Protein 3ZVS (pdb70)

Radius of gyration: 25.08 Å; Cα contacts (8 Å, |Δi|>4): 1046; chains: 3; bounding box: 46×66×72 Å

InterPro domains:
  IPR012091 Peptidase M54, archaemetzincin, archaeal/bacterial [MF_01842] (1-159)
  IPR012091 Peptidase M54, archaemetzincin, archaeal/bacterial [NF033823] (2-158)
  IPR012091 Peptidase M54, archaemetzincin, archaeal/bacterial [PIRSF005785] (1-159)
  IPR012962 Peptidase M54, archaemetzincin [PF07998] (64-159)
  IPR012962 Peptidase M54, archaemetzincin [PTHR15910] (1-158)
  IPR012962 Peptidase M54, archaemetzincin [cd11375] (2-160)
  IPR024079 Metallopeptidase, catalytic domain superfamily [G3DSA:3.40.390.10] (1-160)

GO terms:
  GO:0008270 zinc ion binding (F, IDA)

B-factor: mean 18.47, std 9.51, range [4.41, 86.16]

Foldseek 3Di:
DEEEEEEAADDVVLVVLCCVPVCVQPVYHYHYDDYDHQDPVQADPVLRAGEQVVSFVPDDFAAAYEYEHQTFYDYPPGNGDQKDEDQLTHYIYGHLNQLDDDDVVSSSQLSLLSSLLRSLRNNHDAQDPDLASSHDDPHVVSSSSHHSHGDPVSVVSD/DEEEEEEAAADPVLVVLCQVPVCVQQVYHYHYDDYDHQDPVQADVVLRFGEQVVSFVVDDFAAAYEYEHQTWYDYPPGNGAQKAEDQLTHYMYGYLNQLDDPPVVSSSQLSLLSSLLRNLRNLHDAADPDLASSHDDPHVVSSSRHHSHGDPVSVVSSVD/DEEEEEEAADDPVLVVLCQVPVCVVPVYHYHYDDYDHQDPVQDDVVLQAGEQVVSFVPDPQAAAYEYEHQTWYDHPPDSGAQKAEDQLGHYMYGYCVQQDDPPVVSSSQLSLLRSLLRNLRNNHDAADPDLASSHDAPHVVSSSRHHSHGPPVSVVSD

Secondary structure (DSSP, 8-state):
-EEEEEEBS--HHHHHHHHHHHHHHHT-EEEEPPPBPPPGGGEETTTTEEEHHHHHHHS---SSEEEEESS-EE-TT-S-BSEEE-TTSSEEEEE-GGG--S-HHHHHHHHHHHHHHHHHHHTTPPP--SSSTTS--SSHHHHHHS-SSPPHHHHHH-/-EEEEEEES--HHHHHHHHHHHHHHHT-EEEEPPPBPPPGGGEETTTTEEEHHHHHHHS-S-SSEEEEESS-EE-TT-S-BSEEE-TTSSEEEEE-GGG--S-HHHHHHHHHHHHHHHHHHHTT-----SSSTTS--SSHHHHHHS-SSPPHHHHHHHH-/-EEEEEEES--HHHHHHHHHHHHHHHT-EEEEPPPBPPPGGGEETTTTEEEHHHHHHHS---SSEEEEESS-EE-TT-S-BSEEE-TTSSEEEEE-GGG--S-HHHHHHHHHHHHHHHHHHHTT-----SSSTTS--SSHHHHHHS-SSPPHHHHHH-

Structure (mmCIF, N/CA/C/O backbone):
data_3ZVS
#
_entry.id   3ZVS
#
_cell.length_a   35.302
_cell.length_b   63.490
_cell.length_c   64.533
_cell.angle_alpha   71.39
_cell.angle_beta   86.68
_cell.angle_gamma   82.67
#
_symmetry.space_group_name_H-M   'P 1'
#
loop_
_entity.id
_entity.type
_entity.pdbx_description
1 polymer ARCHAEMETZINCIN
2 non-polymer 'ZINC ION'
3 non-polymer 'MALONATE ION'
4 water water
#
loop_
_atom_site.group_PDB
_atom_site.id
_atom_site.type_symbol
_atom_site.label_atom_id
_atom_site.label_alt_id
_atom_site.label_comp_id
_atom_site.label_asym_id
_atom_site.label_entity_id
_atom_site.label_seq_id
_atom_site.pdbx_PDB_ins_code
_atom_site.Cartn_x
_atom_site.Cartn_y
_atom_site.Cartn_z
_atom_site.occupancy
_atom_site.B_iso_or_equiv
_atom_site.auth_seq_id
_atom_site.auth_comp_id
_atom_site.auth_asym_id
_atom_site.auth_atom_id
_atom_site.pdbx_PDB_model_num
ATOM 1 N N . MET A 1 1 ? 11.486 8.557 -14.154 1.00 30.93 1 MET A N 1
ATOM 2 C CA . MET A 1 1 ? 12.220 9.785 -13.744 1.00 22.04 1 MET A CA 1
ATOM 3 C C . MET A 1 1 ? 11.898 10.109 -12.290 1.00 19.81 1 MET A C 1
ATOM 4 O O . MET A 1 1 ? 10.760 9.998 -11.845 1.00 20.29 1 MET A O 1
ATOM 20 N N . LYS A 1 2 ? 12.931 10.541 -11.569 1.00 21.84 2 LYS A N 1
ATOM 21 C CA . LYS A 1 2 ? 12.782 10.998 -10.183 1.00 19.40 2 LYS A CA 1
ATOM 22 C C . LYS A 1 2 ? 13.240 12.444 -10.108 1.00 16.77 2 LYS A C 1
ATOM 23 O O . LYS A 1 2 ? 14.215 12.810 -10.761 1.00 18.03 2 LYS A O 1
ATOM 42 N N . ILE A 1 3 ? 12.511 13.260 -9.358 1.00 14.22 3 ILE A N 1
ATOM 43 C CA . ILE A 1 3 ? 12.899 14.653 -9.139 1.00 12.62 3 ILE A CA 1
ATOM 44 C C . ILE A 1 3 ? 12.999 14.835 -7.633 1.00 13.81 3 ILE A C 1
ATOM 45 O O . ILE A 1 3 ? 12.041 14.549 -6.914 1.00 14.96 3 ILE A O 1
ATOM 61 N N . TYR A 1 4 ? 14.162 15.307 -7.191 1.00 14.11 4 TYR A N 1
ATOM 62 C CA . TYR A 1 4 ? 14.432 15.594 -5.785 1.00 13.48 4 TYR A CA 1
ATOM 63 C C . TYR A 1 4 ? 14.418 17.093 -5.632 1.00 13.28 4 TYR A C 1
ATOM 64 O O . TYR A 1 4 ? 15.227 17.787 -6.244 1.00 15.55 4 TYR A O 1
ATOM 82 N N . ILE A 1 5 ? 13.499 17.611 -4.834 1.00 12.46 5 ILE A N 1
ATOM 83 C CA . ILE A 1 5 ? 13.461 19.027 -4.516 1.00 10.61 5 ILE A CA 1
ATOM 84 C C . ILE A 1 5 ? 14.259 19.268 -3.251 1.00 13.41 5 ILE A C 1
ATOM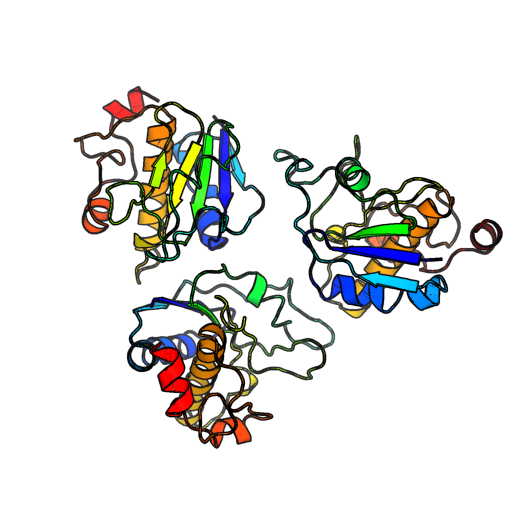 85 O O . ILE A 1 5 ? 13.992 18.683 -2.214 1.00 12.90 5 ILE A O 1
ATOM 101 N N . GLN A 1 6 ? 15.250 20.137 -3.357 1.00 12.43 6 GLN A N 1
ATOM 102 C CA . GLN A 1 6 ? 16.087 20.516 -2.234 1.00 11.29 6 GLN A CA 1
ATOM 103 C C . GLN A 1 6 ? 15.732 21.950 -1.804 1.00 10.05 6 GLN A C 1
ATOM 104 O O . GLN A 1 6 ? 16.157 22.933 -2.433 1.00 10.38 6 GLN A O 1
ATOM 118 N N . PRO A 1 7 ? 14.967 22.102 -0.719 1.00 10.17 7 PRO A N 1
ATOM 119 C CA . PRO A 1 7 ? 14.663 23.446 -0.233 1.00 8.96 7 PRO A CA 1
ATOM 120 C C . PRO A 1 7 ? 15.927 24.099 0.325 1.00 11.59 7 PRO A C 1
ATOM 121 O O . PRO A 1 7 ? 16.639 23.480 1.141 1.00 10.54 7 PRO A O 1
ATOM 132 N N . LEU A 1 8 ? 16.205 25.312 -0.095 1.00 9.94 8 LEU A N 1
ATOM 133 C CA . LEU A 1 8 ? 17.376 26.053 0.330 1.00 9.54 8 LEU A CA 1
ATOM 13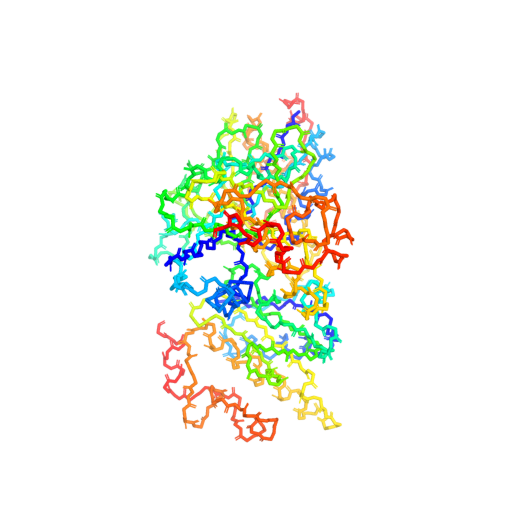4 C C . LEU A 1 8 ? 16.950 27.455 0.714 1.00 8.88 8 LEU A C 1
ATOM 135 O O . LEU A 1 8 ? 16.849 28.331 -0.158 1.00 10.97 8 LEU A O 1
ATOM 151 N N . SER A 1 9 ? 16.625 27.672 1.985 1.00 10.84 9 SER A N 1
ATOM 152 C CA . SER A 1 9 ? 16.051 28.952 2.416 1.00 9.81 9 SER A CA 1
ATOM 153 C C . SER A 1 9 ? 14.835 29.371 1.586 1.00 9.93 9 SER A C 1
ATOM 154 O O . SER A 1 9 ? 14.860 30.373 0.875 1.00 9.86 9 SER A O 1
ATOM 162 N N . VAL A 1 10 ? 13.771 28.608 1.735 1.00 9.66 10 VAL A N 1
ATOM 163 C CA . VAL A 1 10 ? 12.561 28.792 0.943 1.00 8.78 10 VAL A CA 1
ATOM 164 C C . VAL A 1 10 ? 11.346 28.454 1.782 1.00 10.84 10 VAL A C 1
ATOM 165 O O . VAL A 1 10 ? 11.382 27.549 2.608 1.00 10.61 10 VAL A O 1
ATOM 178 N N . ASN A 1 11 ? 10.248 29.160 1.541 1.00 10.02 11 ASN A N 1
ATOM 179 C CA . ASN A 1 11 ? 8.961 28.861 2.188 1.00 9.88 11 ASN A CA 1
ATOM 180 C C . ASN A 1 11 ? 8.530 27.410 1.928 1.00 10.29 11 ASN A C 1
ATOM 181 O O . ASN A 1 11 ? 8.527 26.926 0.777 1.00 10.20 11 ASN A O 1
ATOM 192 N N . SER A 1 12 ? 8.205 26.685 2.997 1.00 10.67 12 SER A N 1
ATOM 193 C CA . SER A 1 12 ? 7.791 25.286 2.872 1.00 12.34 12 SER A CA 1
ATOM 194 C C . SER A 1 12 ? 6.552 25.120 2.006 1.00 11.51 12 SER A C 1
ATOM 195 O O . SER A 1 12 ? 6.392 24.095 1.325 1.00 12.23 12 SER A O 1
ATOM 203 N N . HIS A 1 13 ? 5.700 26.135 2.007 1.00 11.22 13 HIS A N 1
ATOM 204 C CA . HIS A 1 13 ? 4.451 26.089 1.234 1.00 14.65 13 HIS A CA 1
ATOM 205 C C . HIS A 1 13 ? 4.804 26.094 -0.260 1.00 15.27 13 HIS A C 1
ATOM 206 O O . HIS A 1 13 ? 4.153 25.399 -1.071 1.00 13.56 13 HIS A O 1
ATOM 221 N N . THR A 1 14 ? 5.850 26.830 -0.630 1.00 10.97 14 THR A N 1
ATOM 222 C CA . THR A 1 14 ? 6.259 26.919 -2.043 1.00 11.09 14 THR A CA 1
ATOM 223 C C . THR A 1 14 ? 6.833 25.594 -2.532 1.00 11.38 14 THR A C 1
ATOM 224 O O . THR A 1 14 ? 6.609 25.146 -3.671 1.00 12.16 14 THR A O 1
ATOM 235 N N . VAL A 1 15 ? 7.545 24.924 -1.633 1.00 11.11 15 VAL A N 1
ATOM 236 C CA . VAL A 1 15 ? 8.007 23.605 -1.927 1.00 10.73 15 VAL A CA 1
ATOM 237 C C . VAL A 1 15 ? 6.830 22.654 -2.170 1.00 12.13 15 VAL A C 1
ATOM 238 O O . VAL A 1 15 ? 6.888 21.820 -3.094 1.00 11.21 15 VAL A O 1
ATOM 251 N N . GLU A 1 16 ? 5.796 22.752 -1.336 1.00 11.28 16 GLU A N 1
ATOM 252 C CA . GLU A 1 16 ? 4.592 21.949 -1.492 1.00 15.36 16 GLU A CA 1
ATOM 253 C C . GLU A 1 16 ? 3.940 22.189 -2.852 1.00 14.22 16 GLU A C 1
ATOM 254 O O . GLU A 1 16 ? 3.468 21.244 -3.469 1.00 14.21 16 GLU A O 1
ATOM 266 N N . VAL A 1 17 ? 3.923 23.431 -3.330 1.00 12.00 17 VAL A N 1
ATOM 267 C CA . VAL A 1 17 ? 3.420 23.719 -4.678 1.00 13.35 17 VAL A CA 1
ATOM 268 C C . VAL A 1 17 ? 4.110 22.858 -5.702 1.00 13.52 17 VAL A C 1
ATOM 269 O O . VAL A 1 17 ? 3.460 22.245 -6.582 1.00 14.29 17 VAL A O 1
ATOM 282 N N . LEU A 1 18 ? 5.435 22.797 -5.629 1.00 10.92 18 LEU A N 1
ATOM 283 C CA . LEU A 1 18 ? 6.167 22.015 -6.590 1.00 10.90 18 LEU A CA 1
ATOM 284 C C . LEU A 1 18 ? 5.945 20.537 -6.401 1.00 10.90 18 LEU A C 1
ATOM 285 O O . LEU A 1 18 ? 5.790 19.800 -7.381 1.00 12.82 18 LEU A O 1
ATOM 301 N N . ALA A 1 19 ? 5.908 20.062 -5.145 1.00 11.76 19 ALA A N 1
ATOM 302 C CA . ALA A 1 19 ? 5.642 18.644 -4.891 1.00 15.51 19 ALA A CA 1
ATOM 303 C C . ALA A 1 19 ? 4.273 18.211 -5.471 1.00 16.18 19 ALA A C 1
ATOM 304 O O . ALA A 1 19 ? 4.130 17.074 -5.932 1.00 17.56 19 ALA A O 1
ATOM 311 N N . ASN A 1 20 ? 3.317 19.133 -5.473 1.00 11.38 20 ASN A N 1
ATOM 312 C CA . ASN A 1 20 ? 1.958 18.870 -5.928 1.00 15.13 20 ASN A CA 1
ATOM 313 C C . ASN A 1 20 ? 1.772 19.015 -7.440 1.00 16.54 20 ASN A C 1
ATOM 314 O O . ASN A 1 20 ? 0.848 18.431 -8.001 1.00 18.88 20 ASN A O 1
ATOM 325 N N . SER A 1 21 ? 2.626 19.783 -8.104 1.00 14.00 21 SER A N 1
ATOM 326 C CA A SER A 1 21 ? 2.464 20.096 -9.530 0.52 12.98 21 SER A CA 1
ATOM 327 C CA B SER A 1 21 ? 2.449 20.090 -9.523 0.48 13.01 21 SER A CA 1
ATOM 328 C C . SER A 1 21 ? 3.389 19.301 -10.440 1.00 16.64 21 SER A C 1
ATOM 329 O O . SER A 1 21 ? 2.990 18.881 -11.541 1.00 17.56 21 SER A O 1
ATOM 344 N N . LEU A 1 22 ? 4.631 19.097 -10.018 1.00 14.16 22 LEU A N 1
ATOM 345 C CA . LEU A 1 22 ? 5.622 18.469 -10.880 1.00 14.30 22 LEU A CA 1
ATOM 346 C C . LEU A 1 22 ? 5.412 16.996 -11.259 1.00 15.87 22 LEU A C 1
ATOM 347 O O . LEU A 1 22 ? 5.796 16.590 -12.367 1.00 16.55 22 LEU A O 1
ATOM 363 N N . PRO A 1 23 ? 4.837 16.181 -10.369 1.00 15.95 23 PRO A N 1
ATOM 364 C CA . PRO A 1 23 ? 4.646 14.772 -10.764 1.00 17.81 23 PRO A CA 1
ATOM 365 C C . PRO A 1 23 ? 3.856 14.608 -12.055 1.00 18.70 23 PRO A C 1
ATOM 366 O O . PRO A 1 23 ? 4.278 13.857 -12.927 1.00 21.06 23 PRO A O 1
ATOM 377 N N . LYS A 1 24 ? 2.754 15.329 -12.183 1.00 16.45 24 LYS A N 1
ATOM 378 C CA . LYS A 1 24 ? 1.915 15.200 -13.367 1.00 17.44 24 LYS A CA 1
ATOM 379 C C . LYS A 1 24 ? 2.625 15.752 -14.601 1.00 26.04 24 LYS A C 1
ATOM 380 O O . LYS A 1 24 ? 2.532 15.170 -15.676 1.00 25.16 24 LYS A O 1
ATOM 399 N N . ILE A 1 25 ? 3.338 16.869 -14.453 1.00 17.32 25 ILE A N 1
ATOM 400 C CA . ILE A 1 25 ? 4.009 17.497 -15.587 1.00 16.36 25 ILE A CA 1
ATOM 401 C C . ILE A 1 25 ? 5.105 16.623 -16.182 1.00 17.64 25 ILE A C 1
ATOM 402 O O . ILE A 1 25 ? 5.280 16.566 -17.404 1.00 18.18 25 ILE A O 1
ATOM 418 N N . PHE A 1 26 ? 5.846 15.926 -15.329 1.00 15.83 26 PHE A N 1
ATOM 419 C CA . PHE A 1 26 ? 6.998 15.154 -15.764 1.00 16.08 26 PHE A CA 1
ATOM 420 C C . PHE A 1 26 ? 6.788 13.642 -15.713 1.00 19.57 26 PHE A C 1
ATOM 421 O O . PHE A 1 26 ? 7.704 12.887 -16.022 1.00 19.38 26 PHE A O 1
ATOM 438 N N . ASN A 1 27 ? 5.587 13.230 -15.327 1.00 20.97 27 ASN A N 1
ATOM 439 C CA . ASN A 1 27 ? 5.284 11.832 -15.037 1.00 19.87 27 ASN A CA 1
ATOM 440 C C . ASN A 1 27 ? 6.397 11.269 -14.180 1.00 26.78 27 ASN A C 1
ATOM 441 O O . ASN A 1 27 ? 7.038 10.274 -14.529 1.00 26.16 27 ASN A O 1
ATOM 452 N N . ALA A 1 28 ? 6.665 11.952 -13.063 1.00 18.31 28 ALA A N 1
ATOM 453 C CA . ALA A 1 28 ? 7.830 11.633 -12.253 1.00 18.67 28 ALA A CA 1
ATOM 454 C C . ALA A 1 28 ? 7.441 11.362 -10.806 1.00 17.09 28 ALA A C 1
ATOM 455 O O . ALA A 1 28 ? 6.393 11.802 -10.343 1.00 23.01 28 ALA A O 1
ATOM 462 N N . GLU A 1 29 ? 8.306 10.626 -10.121 1.00 21.95 29 GLU A N 1
ATOM 463 C CA . GLU A 1 29 ? 8.213 10.476 -8.677 1.00 20.78 29 GLU A CA 1
ATOM 464 C C . GLU A 1 29 ? 9.005 11.643 -8.103 1.00 18.45 29 GLU A C 1
ATOM 465 O O . GLU A 1 29 ? 10.171 11.837 -8.467 1.00 19.69 29 GLU A O 1
ATOM 477 N N . VAL A 1 30 ? 8.358 12.413 -7.242 1.00 17.79 30 VAL A N 1
ATOM 478 C CA . VAL A 1 30 ? 8.987 13.593 -6.647 1.00 15.49 30 VAL A CA 1
ATOM 479 C C . VAL A 1 30 ? 9.242 13.367 -5.160 1.00 18.60 30 VAL A C 1
ATOM 480 O O . VAL A 1 30 ? 8.401 12.840 -4.433 1.00 19.12 30 VAL A O 1
ATOM 493 N N . PHE A 1 31 ? 10.424 13.786 -4.730 1.00 15.68 31 PHE A N 1
ATOM 494 C CA . PHE A 1 31 ? 10.894 13.612 -3.371 1.00 15.53 31 PHE A CA 1
ATOM 495 C C . PHE A 1 31 ? 11.182 15.000 -2.860 1.00 16.42 31 PHE A C 1
ATOM 496 O O . PHE A 1 31 ? 11.747 15.815 -3.574 1.00 18.37 31 PHE A O 1
ATOM 513 N N . VAL A 1 32 ? 10.819 15.278 -1.618 1.00 14.44 32 VAL A N 1
ATOM 514 C CA . VAL A 1 32 ? 11.185 16.537 -0.990 1.00 14.09 32 VAL A CA 1
ATOM 515 C C . VAL A 1 32 ? 12.234 16.226 0.076 1.00 14.09 32 VAL A C 1
ATOM 516 O O . VAL A 1 32 ? 11.974 15.516 1.053 1.00 15.60 32 VAL A O 1
ATOM 529 N N . LEU A 1 33 ? 13.432 16.741 -0.157 1.00 13.66 33 LEU A N 1
ATOM 530 C CA . LEU A 1 33 ? 14.576 16.567 0.736 1.00 13.09 33 LEU A CA 1
ATOM 531 C C . LEU A 1 33 ? 14.487 17.497 1.952 1.00 12.73 33 LEU A C 1
ATOM 532 O O . LEU A 1 33 ? 13.730 18.461 1.970 1.00 13.20 33 LEU A O 1
ATOM 548 N N . PRO A 1 34 ? 15.216 17.154 3.009 1.00 16.73 34 PRO A N 1
ATOM 549 C CA . PRO A 1 34 ? 15.210 18.010 4.188 1.00 16.16 34 PRO A CA 1
ATOM 550 C C . PRO A 1 34 ? 15.657 19.437 3.867 1.00 11.09 34 PRO A C 1
ATOM 551 O O . PRO A 1 34 ? 16.630 19.616 3.175 1.00 14.55 34 PRO A O 1
ATOM 562 N N . ALA A 1 35 ? 14.921 20.410 4.376 1.00 14.20 35 ALA A N 1
ATOM 563 C CA . ALA A 1 35 ? 15.272 21.804 4.179 1.00 14.40 35 ALA A CA 1
ATOM 564 C C . ALA A 1 35 ? 16.599 22.165 4.818 1.00 16.27 35 ALA A C 1
ATOM 565 O O . ALA A 1 35 ? 16.964 21.626 5.866 1.00 16.77 35 ALA A O 1
ATOM 572 N N . SER A 1 36 ? 17.333 23.053 4.178 1.00 13.79 36 SER A N 1
ATOM 573 C CA . SER A 1 36 ? 18.562 23.587 4.734 1.00 13.70 36 SER A CA 1
ATOM 574 C C . SER A 1 36 ? 18.634 25.044 4.346 1.00 15.97 36 SER A C 1
ATOM 575 O O . SER A 1 36 ? 17.963 25.495 3.411 1.00 13.91 36 SER A O 1
ATOM 583 N N . ASP A 1 37 ? 19.423 25.821 5.072 1.00 14.89 37 ASP A N 1
ATOM 584 C CA . ASP A 1 37 ? 19.683 27.183 4.655 1.00 12.58 37 ASP A CA 1
ATOM 585 C C . ASP A 1 37 ? 20.681 27.171 3.507 1.00 14.36 37 ASP A C 1
ATOM 586 O O . ASP A 1 37 ? 21.657 26.409 3.532 1.00 17.88 37 ASP A O 1
ATOM 595 N N . VAL A 1 38 ? 20.477 28.036 2.512 1.00 12.85 38 VAL A N 1
ATOM 596 C CA . VAL A 1 38 ? 21.395 28.132 1.403 1.00 13.36 38 VAL A CA 1
ATOM 597 C C . VAL A 1 38 ? 22.786 28.500 1.963 1.00 14.42 38 VAL A C 1
ATOM 598 O O . VAL A 1 38 ? 22.901 29.271 2.923 1.00 13.67 38 VAL A O 1
ATOM 611 N N . SER A 1 39 ? 23.829 27.908 1.393 1.00 14.49 39 SER A N 1
ATOM 612 C CA . SER A 1 39 ? 25.179 28.057 1.953 1.00 14.85 39 SER A CA 1
ATOM 613 C C . SER A 1 39 ? 25.692 29.487 1.871 1.00 11.95 39 SER A C 1
ATOM 614 O O . SER A 1 39 ? 25.725 30.084 0.803 1.00 12.98 39 SER A O 1
ATOM 622 N N . LEU A 1 40 ? 26.164 30.012 3.017 1.00 14.84 40 LEU A N 1
ATOM 623 C CA . LEU A 1 40 ? 26.904 31.270 3.028 1.00 14.76 40 LEU A CA 1
ATOM 624 C C . LEU A 1 40 ? 28.188 31.243 2.198 1.00 12.44 40 LEU A C 1
ATOM 625 O O . LEU A 1 40 ? 28.656 32.291 1.782 1.00 13.09 40 LEU A O 1
ATOM 641 N N . LYS A 1 41 ? 28.730 30.061 1.900 1.00 13.64 41 LYS A N 1
ATOM 642 C CA . LYS A 1 41 ? 29.854 29.953 0.974 1.00 16.05 41 LYS A CA 1
ATOM 643 C C . LYS A 1 41 ? 29.520 30.610 -0.355 1.00 14.90 41 LYS A C 1
ATOM 644 O O . LYS A 1 41 ? 30.387 31.063 -1.062 1.00 15.85 41 LYS A O 1
ATOM 663 N N A CYS A 1 42 ? 28.229 30.592 -0.694 0.50 13.68 42 CYS A N 1
ATOM 664 N N B CYS A 1 42 ? 28.230 30.635 -0.703 0.50 13.66 42 CYS A N 1
ATOM 665 C CA A CYS A 1 42 ? 27.771 31.039 -1.998 0.50 13.76 42 CYS A CA 1
ATOM 666 C CA B CYS A 1 42 ? 27.797 31.090 -2.022 0.50 13.75 42 CYS A CA 1
ATOM 667 C C A CYS A 1 42 ? 27.195 32.448 -1.962 0.50 11.56 42 CYS A C 1
ATOM 668 C C B CYS A 1 42 ? 27.370 32.549 -2.031 0.50 11.74 42 CYS A C 1
ATOM 669 O O A CYS A 1 42 ? 26.595 32.880 -2.931 0.50 11.93 42 CYS A O 1
ATOM 670 O O B CYS A 1 42 ? 27.054 33.118 -3.086 0.50 12.41 42 CYS A O 1
ATOM 683 N N . TYR A 1 43 ? 27.372 33.168 -0.852 1.00 11.85 43 TYR A N 1
ATOM 684 C CA . TYR A 1 43 ? 26.857 34.510 -0.689 1.00 11.26 43 TYR A CA 1
ATOM 685 C C . TYR A 1 43 ? 27.885 35.507 -1.124 1.00 13.43 43 TYR A C 1
ATOM 686 O O . TYR A 1 43 ? 29.054 35.439 -0.691 1.00 12.61 43 TYR A O 1
ATOM 705 N N . ASN A 1 44 ? 27.483 36.417 -1.992 1.00 11.50 44 ASN A N 1
ATOM 706 C CA . ASN A 1 44 ? 28.318 37.538 -2.408 1.00 13.17 44 ASN A CA 1
ATOM 707 C C . ASN A 1 44 ? 27.867 38.735 -1.624 1.00 13.11 44 ASN A C 1
ATOM 708 O O . ASN A 1 44 ? 26.807 39.315 -1.855 1.00 15.88 44 ASN A O 1
ATOM 719 N N . ALA A 1 45 ? 28.690 39.104 -0.654 1.00 19.91 45 ALA A N 1
ATOM 720 C CA . 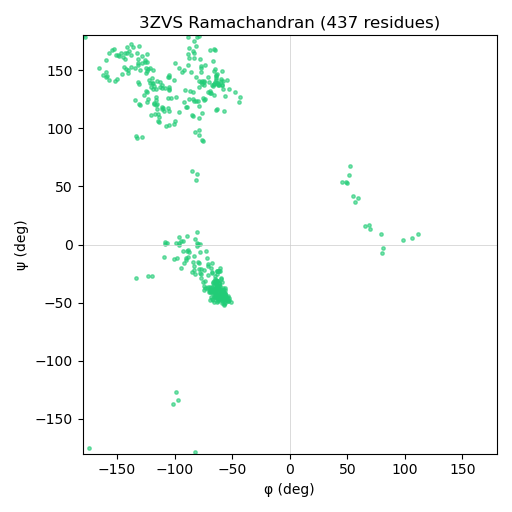ALA A 1 45 ? 28.343 40.154 0.296 1.00 29.18 45 ALA A CA 1
ATOM 721 C C . ALA A 1 45 ? 28.225 41.515 -0.373 1.00 22.61 45 ALA A C 1
ATOM 722 O O . ALA A 1 45 ? 27.419 42.346 0.049 1.00 32.57 45 ALA A O 1
ATOM 729 N N . SER A 1 46 ? 29.013 41.732 -1.416 1.00 20.05 46 SER A N 1
ATOM 730 C CA . SER A 1 46 ? 28.964 42.985 -2.152 1.00 28.74 46 SER A CA 1
ATOM 731 C C . SER A 1 46 ? 27.609 43.160 -2.845 1.00 24.96 46 SER A C 1
ATOM 732 O O . SER A 1 46 ? 27.018 44.231 -2.810 1.00 23.51 46 SER A O 1
ATOM 740 N N . ARG A 1 47 ? 27.100 42.087 -3.444 1.00 18.66 47 ARG A N 1
ATOM 741 C CA . ARG A 1 47 ? 25.871 42.155 -4.221 1.00 15.60 47 ARG A CA 1
ATOM 742 C C . ARG A 1 47 ? 24.622 41.847 -3.402 1.00 15.56 47 ARG A C 1
ATOM 743 O O . ARG A 1 47 ? 23.503 42.134 -3.835 1.00 15.72 47 ARG A O 1
ATOM 764 N N . ARG A 1 48 ? 24.819 41.253 -2.229 1.00 16.48 48 ARG A N 1
ATOM 765 C CA . ARG A 1 48 ? 23.747 40.757 -1.381 1.00 16.79 48 ARG A CA 1
ATOM 766 C C . ARG A 1 48 ? 22.874 39.747 -2.160 1.00 16.53 48 ARG A C 1
ATOM 767 O O . ARG A 1 48 ? 21.651 39.687 -1.997 1.00 16.56 48 ARG A O 1
ATOM 788 N N . GLN A 1 49 ? 23.543 38.954 -3.001 1.00 13.28 49 GLN A N 1
ATOM 789 C CA . GLN A 1 49 ? 22.960 37.859 -3.765 1.00 12.49 49 GLN A CA 1
ATOM 790 C C . GLN A 1 49 ? 23.811 36.626 -3.629 1.00 12.71 49 GLN A C 1
ATOM 791 O O . GLN A 1 49 ? 25.010 36.723 -3.329 1.00 10.87 49 GLN A O 1
ATOM 805 N N . TYR A 1 50 ? 23.228 35.464 -3.903 1.00 9.92 50 TYR A N 1
ATOM 806 C CA . TYR A 1 50 ? 23.928 34.196 -3.902 1.00 9.36 50 TYR A CA 1
ATOM 807 C C . TYR A 1 50 ? 24.268 33.796 -5.324 1.00 10.64 50 TYR A C 1
ATOM 808 O O . TYR A 1 50 ? 23.488 34.019 -6.276 1.00 11.37 50 TYR A O 1
ATOM 826 N N . ASN A 1 51 ? 25.453 33.224 -5.517 1.00 10.19 51 ASN A N 1
ATOM 827 C CA . ASN A 1 51 ? 25.856 32.774 -6.829 1.00 10.01 51 ASN A CA 1
ATOM 828 C C . ASN A 1 51 ? 25.259 31.406 -7.140 1.00 10.68 51 ASN A C 1
ATOM 829 O O . ASN A 1 51 ? 25.433 30.430 -6.396 1.00 11.12 51 ASN A O 1
ATOM 840 N N . SER A 1 52 ? 24.511 31.335 -8.253 1.00 9.77 52 SER A N 1
ATOM 841 C CA . SER A 1 52 ? 23.838 30.118 -8.639 1.00 9.73 52 SER A CA 1
ATOM 842 C C . SER A 1 52 ? 24.731 28.947 -8.979 1.00 9.63 52 SER A C 1
ATOM 843 O O . SER A 1 52 ? 24.393 27.782 -8.685 1.00 12.47 52 SER A O 1
ATOM 851 N N . THR A 1 53 ? 25.902 29.247 -9.573 1.00 10.87 53 THR A N 1
ATOM 852 C CA . THR A 1 53 ? 26.847 28.212 -9.965 1.00 14.05 53 THR A CA 1
ATOM 853 C C . THR A 1 53 ? 27.414 27.523 -8.722 1.00 12.32 53 THR A C 1
ATOM 854 O O . THR A 1 53 ? 27.558 26.313 -8.673 1.00 13.21 53 THR A O 1
ATOM 865 N N A CYS A 1 54 ? 27.714 28.341 -7.726 0.53 11.17 54 CYS A N 1
ATOM 866 N N C CYS A 1 54 ? 27.697 28.314 -7.692 0.47 11.20 54 CYS A N 1
ATOM 867 C CA A CYS A 1 54 ? 28.131 27.875 -6.416 0.53 12.89 54 CYS A CA 1
ATOM 868 C CA C CYS A 1 54 ? 28.139 27.793 -6.394 0.47 12.88 54 CYS A CA 1
ATOM 869 C C A CYS A 1 54 ? 27.067 26.932 -5.826 0.53 11.84 54 CYS A C 1
ATOM 870 C C C CYS A 1 54 ? 27.057 26.934 -5.723 0.47 12.01 54 CYS A C 1
ATOM 871 O O A CYS A 1 54 ? 27.395 25.830 -5.373 0.53 13.76 54 CYS A O 1
ATOM 872 O O C CYS A 1 54 ? 27.355 25.913 -5.074 0.47 12.95 54 CYS A O 1
ATOM 885 N N . ILE A 1 55 ? 25.803 27.362 -5.818 1.00 10.19 55 ILE A N 1
ATOM 886 C CA . ILE A 1 55 ? 24.728 26.546 -5.263 1.00 12.58 55 ILE A CA 1
ATOM 887 C C . ILE A 1 55 ? 24.636 25.211 -5.986 1.00 11.47 55 ILE A C 1
ATOM 888 O O . ILE A 1 55 ? 24.543 24.161 -5.357 1.00 12.49 55 ILE A O 1
ATOM 905 N N . LEU A 1 56 ? 24.685 25.234 -7.300 1.00 11.80 56 LEU A N 1
ATOM 906 C CA . LEU A 1 56 ? 24.633 23.980 -8.065 1.00 14.10 56 LEU A CA 1
ATOM 907 C C . LEU A 1 56 ? 25.690 22.972 -7.633 1.00 13.82 56 LEU A C 1
ATOM 908 O O . LEU A 1 56 ? 25.434 21.792 -7.502 1.00 15.68 56 LEU A O 1
ATOM 924 N N . ARG A 1 57 ? 26.921 23.461 -7.442 1.00 16.18 57 ARG A N 1
ATOM 925 C CA . ARG A 1 57 ? 28.038 22.587 -7.099 1.00 18.83 57 ARG A CA 1
ATOM 926 C C . ARG A 1 57 ? 27.796 21.839 -5.816 1.00 15.19 57 ARG A C 1
ATOM 927 O O . ARG A 1 57 ? 28.318 20.751 -5.610 1.00 20.84 57 ARG A O 1
ATOM 948 N N . MET A 1 58 ? 27.017 22.424 -4.906 1.00 16.63 58 MET A N 1
ATOM 949 C CA A MET A 1 58 ? 26.820 21.864 -3.579 0.50 21.56 58 MET A CA 1
ATOM 950 C CA B MET A 1 58 ? 26.819 21.830 -3.577 0.50 21.56 58 MET A CA 1
ATOM 951 C C . MET A 1 58 ? 25.628 20.872 -3.527 1.00 18.91 58 MET A C 1
ATOM 952 O O . MET A 1 58 ? 25.447 20.115 -2.560 1.00 21.47 58 MET A O 1
ATOM 979 N N . LEU A 1 59 ? 24.831 20.832 -4.594 1.00 16.46 59 LEU A N 1
ATOM 980 C CA . LEU A 1 59 ? 23.734 19.893 -4.665 1.00 18.02 59 LEU A CA 1
ATOM 981 C C . LEU A 1 59 ? 24.273 18.505 -4.987 1.00 18.02 59 LEU A C 1
ATOM 982 O O . LEU A 1 59 ? 25.306 18.384 -5.646 1.00 20.97 59 LEU A O 1
ATOM 998 N N . PRO A 1 60 ? 23.567 17.457 -4.553 1.00 21.58 60 PRO A N 1
ATOM 999 C CA . PRO A 1 60 ? 24.015 16.123 -4.948 1.00 28.11 60 PRO A CA 1
ATOM 1000 C C . PRO A 1 60 ? 23.777 15.922 -6.433 1.00 23.51 60 PRO A C 1
ATOM 1001 O O . PRO A 1 60 ? 22.739 16.373 -6.929 1.00 21.19 60 PRO A O 1
ATOM 1012 N N . PRO A 1 61 ? 24.716 15.279 -7.136 1.00 24.00 61 PRO A N 1
ATOM 1013 C CA . PRO A 1 61 ? 24.554 15.032 -8.575 1.00 24.80 61 PRO A CA 1
ATOM 1014 C C . PRO A 1 61 ? 23.651 13.824 -8.867 1.00 21.77 61 PRO A C 1
ATOM 1015 O O . PRO A 1 61 ? 24.064 12.842 -9.486 1.00 24.78 61 PRO A O 1
ATOM 1026 N N . ILE A 1 62 ? 22.410 13.915 -8.424 1.00 20.45 62 ILE A N 1
ATOM 1027 C CA . ILE A 1 62 ? 21.464 12.845 -8.627 1.00 20.85 62 ILE A CA 1
ATOM 1028 C C . ILE A 1 62 ? 20.370 13.375 -9.537 1.00 20.18 62 ILE A C 1
ATOM 1029 O O . ILE A 1 62 ? 19.655 14.303 -9.187 1.00 21.55 62 ILE A O 1
ATOM 1045 N N . LYS A 1 63 ? 20.238 12.791 -10.715 1.00 18.30 63 LYS A N 1
ATOM 1046 C CA . LYS A 1 63 ? 19.280 13.292 -11.692 1.00 17.56 63 LYS A CA 1
ATOM 1047 C C . LYS A 1 63 ? 17.868 12.904 -11.286 1.00 18.91 63 LYS A C 1
ATOM 1048 O O . LYS A 1 63 ? 17.608 11.711 -11.058 1.00 21.86 63 LYS A O 1
ATOM 1067 N N . VAL A 1 64 ? 16.914 13.837 -11.171 1.00 16.61 64 VAL A N 1
ATOM 1068 C CA . VAL A 1 64 ? 17.065 15.282 -11.267 1.00 14.18 64 VAL A CA 1
ATOM 1069 C C . VAL A 1 64 ? 16.990 15.876 -9.857 1.00 14.67 64 VAL A C 1
ATOM 1070 O O . VAL A 1 64 ? 16.106 15.513 -9.093 1.00 14.60 64 VAL A O 1
ATOM 1083 N N . THR A 1 65 ? 17.913 16.772 -9.518 1.00 12.71 65 THR A N 1
ATOM 1084 C CA . THR A 1 65 ? 17.853 17.484 -8.251 1.00 12.47 65 THR A CA 1
ATOM 1085 C C . THR A 1 65 ? 17.717 18.970 -8.516 1.00 11.01 65 THR A C 1
ATOM 1086 O O . THR A 1 65 ? 18.552 19.566 -9.188 1.00 13.88 65 THR A O 1
ATOM 1097 N N . LEU A 1 66 ? 16.627 19.535 -8.005 1.00 11.56 66 LEU A N 1
ATOM 1098 C CA . LEU A 1 66 ? 16.315 20.955 -8.150 1.00 11.27 66 LEU A CA 1
ATOM 1099 C C . LEU A 1 66 ? 16.361 21.637 -6.796 1.00 9.57 66 LEU A C 1
ATOM 1100 O O . LEU A 1 66 ? 15.529 21.383 -5.932 1.00 11.08 66 LEU A O 1
ATOM 1116 N N . GLY A 1 67 ? 17.350 22.510 -6.616 1.00 9.56 67 GLY A N 1
ATOM 1117 C CA . GLY A 1 67 ? 17.402 23.370 -5.448 1.00 8.73 67 GLY A CA 1
ATOM 1118 C C . GLY A 1 67 ? 16.456 24.529 -5.650 1.00 11.17 67 GLY A C 1
ATOM 1119 O O . GLY A 1 67 ? 16.330 25.034 -6.774 1.00 13.09 67 GLY A O 1
ATOM 1123 N N . VAL A 1 68 ? 15.756 24.935 -4.601 1.00 9.21 68 VAL A N 1
ATOM 1124 C CA . VAL A 1 68 ? 14.788 26.026 -4.698 1.00 9.86 68 VAL A CA 1
ATOM 1125 C C . VAL A 1 68 ? 15.002 26.962 -3.526 1.00 9.70 68 VAL A C 1
ATOM 1126 O O . VAL A 1 68 ? 15.018 26.518 -2.380 1.00 9.31 68 VAL A O 1
ATOM 1139 N N . THR A 1 69 ? 15.233 28.242 -3.818 1.00 8.60 69 THR A N 1
ATOM 1140 C CA . THR A 1 69 ? 15.541 29.230 -2.824 1.00 7.62 69 THR A CA 1
ATOM 1141 C C . THR A 1 69 ? 14.681 30.463 -2.963 1.00 9.49 69 THR A C 1
ATOM 1142 O O . THR A 1 69 ? 14.279 30.855 -4.081 1.00 9.98 69 THR A O 1
ATOM 1153 N N . GLY A 1 70 ? 14.431 31.114 -1.835 1.00 8.08 70 GLY A N 1
ATOM 1154 C CA . GLY A 1 70 ? 13.828 32.419 -1.790 1.00 9.18 70 GLY A CA 1
ATOM 1155 C C . GLY A 1 70 ? 14.787 33.586 -1.876 1.00 10.50 70 GLY A C 1
ATOM 1156 O O . GLY A 1 70 ? 14.375 34.747 -1.916 1.00 10.95 70 GLY A O 1
ATOM 1160 N N . LYS A 1 71 ? 16.094 33.289 -1.856 1.00 8.17 71 LYS A N 1
ATOM 1161 C CA . LYS A 1 71 ? 17.146 34.288 -1.970 1.00 8.44 71 LYS A CA 1
ATOM 1162 C C . LYS A 1 71 ? 17.353 34.649 -3.438 1.00 8.79 71 LYS A C 1
ATOM 1163 O O . LYS A 1 71 ? 17.281 33.795 -4.321 1.00 8.82 71 LYS A O 1
ATOM 1182 N N . ASP A 1 72 ? 17.654 35.918 -3.693 1.00 8.48 72 ASP A N 1
ATOM 1183 C CA . ASP A 1 72 ? 18.024 36.364 -5.044 1.00 8.45 72 ASP A CA 1
ATOM 1184 C C . ASP A 1 72 ? 19.361 35.730 -5.415 1.00 9.21 72 ASP A C 1
ATOM 1185 O O . ASP A 1 72 ? 20.330 35.712 -4.618 1.00 9.56 72 ASP A O 1
ATOM 1194 N N . ILE A 1 73 ? 19.437 35.238 -6.646 1.00 9.23 73 ILE A N 1
ATOM 1195 C CA . ILE A 1 73 ? 20.643 34.657 -7.201 1.00 9.10 73 ILE A CA 1
ATOM 1196 C C . ILE A 1 73 ? 21.089 35.321 -8.500 1.00 10.12 73 ILE A C 1
ATOM 1197 O O . ILE A 1 73 ? 20.325 35.973 -9.198 1.00 10.13 73 ILE A O 1
ATOM 1213 N N . TYR A 1 74 ? 22.378 35.174 -8.768 1.00 9.13 74 TYR A N 1
ATOM 1214 C CA . TYR A 1 74 ? 22.991 35.672 -9.998 1.00 10.37 74 TYR A CA 1
ATOM 1215 C C . TYR A 1 74 ? 24.028 34.654 -10.471 1.00 10.25 74 TYR A C 1
ATOM 1216 O O . TYR A 1 74 ? 24.380 33.741 -9.769 1.00 11.00 74 TYR A O 1
ATOM 1234 N N . ALA A 1 75 ? 24.462 34.794 -11.725 1.00 11.86 75 ALA A N 1
ATOM 1235 C CA . ALA A 1 75 ? 25.585 34.027 -12.259 1.00 14.68 75 ALA A CA 1
ATOM 1236 C C . ALA A 1 75 ? 26.487 35.027 -12.977 1.00 18.16 75 ALA A C 1
ATOM 1237 O O . ALA A 1 75 ? 26.112 36.174 -13.203 1.00 15.62 75 ALA A O 1
ATOM 1244 N N . LYS A 1 76 ? 27.702 34.603 -13.268 1.00 16.66 76 LYS A N 1
ATOM 1245 C CA . LYS A 1 76 ? 28.667 35.502 -13.872 1.00 21.15 76 LYS A CA 1
ATOM 1246 C C . LYS A 1 76 ? 28.075 36.271 -15.047 1.00 14.40 76 LYS A C 1
ATOM 1247 O O . LYS A 1 76 ? 27.434 35.696 -15.919 1.00 15.42 76 LYS A O 1
ATOM 1266 N N . GLY A 1 77 ? 28.286 37.575 -15.023 1.00 16.41 77 GLY A N 1
ATOM 1267 C CA . GLY A 1 77 ? 27.882 38.455 -16.098 1.00 20.77 77 GLY A CA 1
ATOM 1268 C C . GLY A 1 77 ? 26.425 38.858 -16.071 1.00 18.53 77 GLY A C 1
ATOM 1269 O O . GLY A 1 77 ? 25.993 39.654 -16.901 1.00 18.14 77 GLY A O 1
ATOM 1273 N N . MET A 1 78 ? 25.666 38.328 -15.114 1.00 15.15 78 MET A N 1
ATOM 1274 C CA . MET A 1 78 ? 24.223 38.591 -15.061 1.00 15.18 78 MET A CA 1
ATOM 1275 C C . MET A 1 78 ? 23.843 39.434 -13.848 1.00 12.57 78 MET A C 1
ATOM 1276 O O . MET A 1 78 ? 24.365 39.190 -12.775 1.00 14.44 78 MET A O 1
ATOM 1290 N N . ASN A 1 79 ? 22.933 40.390 -13.996 1.00 12.33 79 ASN A N 1
ATOM 1291 C CA . ASN A 1 79 ? 22.471 41.145 -12.847 1.00 14.00 79 ASN A CA 1
ATOM 1292 C C . ASN A 1 79 ? 21.723 40.226 -11.851 1.00 12.61 79 ASN A C 1
ATOM 1293 O O . ASN A 1 79 ? 21.882 40.346 -10.622 1.00 13.25 79 ASN A O 1
ATOM 1304 N N . PHE A 1 80 ? 20.895 39.327 -12.385 1.00 11.26 80 PHE A N 1
ATOM 1305 C CA . PHE A 1 80 ? 20.255 38.225 -11.647 1.00 12.17 80 PHE A CA 1
ATOM 1306 C C . PHE A 1 80 ? 20.003 37.136 -12.661 1.00 8.91 80 PHE A C 1
ATOM 1307 O O . PHE A 1 80 ? 20.091 37.367 -13.863 1.00 10.44 80 PHE A O 1
ATOM 1324 N N . VAL A 1 81 ? 19.659 35.950 -12.178 1.00 10.15 81 VAL A N 1
ATOM 1325 C CA . VAL A 1 81 ? 19.112 34.879 -13.011 1.00 8.84 81 VAL A CA 1
ATOM 1326 C C . VAL A 1 81 ? 17.918 34.309 -12.246 1.00 9.40 81 VAL A C 1
ATOM 1327 O O . VAL A 1 81 ? 17.869 34.356 -10.999 1.00 8.96 81 VAL A O 1
ATOM 1340 N N . PHE A 1 82 ? 16.939 33.763 -12.958 1.00 8.67 82 PHE A N 1
ATOM 1341 C CA . PHE A 1 82 ? 15.891 33.014 -12.290 1.00 7.78 82 PHE A CA 1
ATOM 1342 C C . PHE A 1 82 ? 16.384 31.652 -11.835 1.00 9.23 82 PHE A C 1
ATOM 1343 O O . PHE A 1 82 ? 15.804 31.015 -10.951 1.00 10.53 82 PHE A O 1
ATOM 1360 N N . GLY A 1 83 ? 17.451 31.161 -12.453 1.00 9.09 83 GLY A N 1
ATOM 1361 C CA . GLY A 1 83 ? 17.927 29.834 -12.177 1.00 10.70 83 GLY A CA 1
ATOM 1362 C C . GLY A 1 83 ? 19.189 29.549 -12.980 1.00 9.85 83 GLY A C 1
ATOM 1363 O O . GLY A 1 83 ? 19.650 30.378 -13.779 1.00 10.31 83 GLY A O 1
ATOM 1367 N N . GLU A 1 84 ? 19.722 28.362 -12.763 1.00 9.86 84 GLU A N 1
ATOM 1368 C CA . GLU A 1 84 ? 20.848 27.830 -13.507 1.00 10.02 84 GLU A CA 1
ATOM 1369 C C . GLU A 1 84 ? 20.724 26.314 -13.499 1.00 9.31 84 GLU A C 1
ATOM 1370 O O . GLU A 1 84 ? 20.293 25.709 -12.498 1.00 11.01 84 GLU A O 1
ATOM 1382 N N . ALA A 1 85 ? 21.048 25.680 -14.622 1.00 10.13 85 ALA A N 1
ATOM 1383 C CA . ALA A 1 85 ? 20.921 24.257 -14.767 1.00 11.50 85 ALA A CA 1
ATOM 1384 C C . ALA A 1 85 ? 22.112 23.653 -15.484 1.00 12.67 85 ALA A C 1
ATOM 1385 O O . ALA A 1 85 ? 22.763 24.312 -16.310 1.00 15.45 85 ALA A O 1
ATOM 1392 N N . GLU A 1 86 ? 22.376 22.390 -15.191 1.00 12.84 86 GLU A N 1
ATOM 1393 C CA . GLU A 1 86 ? 23.305 21.591 -15.995 1.00 14.67 86 GLU A CA 1
ATOM 1394 C C . GLU A 1 86 ? 22.548 21.026 -17.202 1.00 14.31 86 GLU A C 1
ATOM 1395 O O . GLU A 1 86 ? 21.693 20.158 -17.039 1.00 13.48 86 GLU A O 1
ATOM 1407 N N . LEU A 1 87 ? 22.855 21.502 -18.409 1.00 14.45 87 LEU A N 1
ATOM 1408 C CA . LEU A 1 87 ? 22.151 21.043 -19.603 1.00 16.20 87 LEU A CA 1
ATOM 1409 C C . LEU A 1 87 ? 22.405 19.553 -19.844 1.00 17.18 87 LEU A C 1
ATOM 1410 O O . LEU A 1 87 ? 23.554 19.145 -20.041 1.00 19.73 87 LEU A O 1
ATOM 1426 N N . GLY A 1 88 ? 21.350 18.755 -19.768 1.00 15.04 88 GLY A N 1
ATOM 1427 C CA . GLY A 1 88 ? 21.463 17.306 -19.867 1.00 17.41 88 GLY A CA 1
ATOM 1428 C C . GLY A 1 88 ? 22.229 16.628 -18.738 1.00 18.82 88 GLY A C 1
ATOM 1429 O O . GLY A 1 88 ? 22.602 15.461 -18.870 1.00 22.61 88 GLY A O 1
ATOM 1433 N N . GLY A 1 89 ? 22.436 17.349 -17.631 1.00 16.09 89 GLY A N 1
ATOM 1434 C CA . GLY A 1 89 ? 23.155 16.854 -16.449 1.00 15.29 89 GLY A CA 1
ATOM 1435 C C . GLY A 1 89 ? 22.211 16.346 -15.365 1.00 14.42 89 GLY A C 1
ATOM 1436 O O . GLY A 1 89 ? 21.265 15.596 -15.619 1.00 16.23 89 GLY A O 1
ATOM 1440 N N . ALA A 1 90 ? 22.480 16.767 -14.120 1.00 14.17 90 ALA A N 1
ATOM 1441 C CA . ALA A 1 90 ? 21.720 16.245 -13.002 1.00 15.38 90 ALA A CA 1
ATOM 1442 C C . ALA A 1 90 ? 21.026 17.297 -12.160 1.00 12.81 90 ALA A C 1
ATOM 1443 O O . ALA A 1 90 ? 20.006 16.993 -11.531 1.00 15.10 90 ALA A O 1
ATOM 1450 N N . ARG A 1 91 ? 21.580 18.508 -12.143 1.00 12.85 91 ARG A N 1
ATOM 1451 C CA . ARG A 1 91 ? 21.227 19.509 -11.129 1.00 12.64 91 ARG A CA 1
ATOM 1452 C C . ARG A 1 91 ? 20.762 20.836 -11.720 1.00 12.23 91 ARG A C 1
ATOM 1453 O O . ARG A 1 91 ? 21.232 21.263 -12.779 1.00 13.14 91 ARG A O 1
ATOM 1474 N N . ALA A 1 92 ? 19.842 21.504 -11.023 1.00 11.67 92 ALA A N 1
ATOM 1475 C CA . ALA A 1 92 ? 19.476 22.881 -11.320 1.00 10.04 92 ALA A CA 1
ATOM 1476 C C . ALA A 1 92 ? 19.124 23.590 -10.044 1.00 8.12 92 ALA A C 1
ATOM 1477 O O . ALA A 1 92 ? 18.901 22.934 -9.002 1.00 10.62 92 ALA A O 1
ATOM 1484 N N . VAL A 1 93 ? 19.074 24.908 -10.116 1.00 10.14 93 VAL A N 1
ATOM 1485 C CA . VAL A 1 93 ? 18.610 25.751 -9.047 1.00 11.08 93 VAL A CA 1
ATOM 1486 C C . VAL A 1 93 ? 17.610 26.753 -9.612 1.00 9.32 93 VAL A C 1
ATOM 1487 O O . VAL A 1 93 ? 17.747 27.257 -10.721 1.00 9.91 93 VAL A O 1
ATOM 1500 N N . LEU A 1 94 ? 16.565 26.982 -8.839 1.00 9.59 94 LEU A N 1
ATOM 1501 C CA . LEU A 1 94 ? 15.546 27.991 -9.092 1.00 8.97 94 LEU A CA 1
ATOM 1502 C C . LEU A 1 94 ? 15.514 28.972 -7.912 1.00 8.46 94 LEU A C 1
ATOM 1503 O O . LEU A 1 94 ? 15.487 28.541 -6.758 1.00 9.40 94 LEU A O 1
ATOM 1519 N N . SER A 1 95 ? 15.447 30.258 -8.179 1.00 8.95 95 SER A N 1
ATOM 1520 C CA . SER A 1 95 ? 15.119 31.243 -7.157 1.00 7.60 95 SER A CA 1
ATOM 1521 C C . SER A 1 95 ? 13.746 31.824 -7.437 1.00 9.08 95 SER A C 1
ATOM 1522 O O . SER A 1 95 ? 13.430 32.199 -8.583 1.00 9.86 95 SER A O 1
ATOM 1530 N N . VAL A 1 96 ? 12.934 31.917 -6.396 1.00 8.43 96 VAL A N 1
ATOM 1531 C CA . VAL A 1 96 ? 11.607 32.475 -6.528 1.00 7.86 96 VAL A CA 1
ATOM 1532 C C . VAL A 1 96 ? 11.605 33.968 -6.140 1.00 8.95 96 VAL A C 1
ATOM 1533 O O . VAL A 1 96 ? 10.587 34.662 -6.217 1.00 9.54 96 VAL A O 1
ATOM 1546 N N . PHE A 1 97 ? 12.767 34.496 -5.796 1.00 8.62 97 PHE A N 1
ATOM 1547 C CA . PHE A 1 97 ? 12.883 35.898 -5.344 1.00 8.63 97 PHE A CA 1
ATOM 1548 C C . PHE A 1 97 ? 12.305 36.929 -6.332 1.00 9.67 97 PHE A C 1
ATOM 1549 O O . PHE A 1 97 ? 11.566 37.839 -5.950 1.00 10.78 97 PHE A O 1
ATOM 1566 N N . ARG A 1 98 ? 12.659 36.809 -7.619 1.00 9.25 98 ARG A N 1
ATOM 1567 C CA . ARG A 1 98 ? 12.256 37.784 -8.613 1.00 12.41 98 ARG A CA 1
ATOM 1568 C C . ARG A 1 98 ? 10.819 37.577 -9.021 1.00 10.96 98 ARG A C 1
ATOM 1569 O O . ARG A 1 98 ? 10.264 38.397 -9.765 1.00 12.35 98 ARG A O 1
ATOM 1590 N N . LEU A 1 99 ? 10.202 36.500 -8.542 1.00 9.46 99 LEU A N 1
ATOM 1591 C CA . LEU A 1 99 ? 8.804 36.185 -8.896 1.00 10.44 99 LEU A CA 1
ATOM 1592 C C . LEU A 1 99 ? 7.747 36.781 -7.957 1.00 10.59 99 LEU A C 1
ATOM 1593 O O . LEU A 1 99 ? 6.546 36.786 -8.278 1.00 10.61 99 LEU A O 1
ATOM 1609 N N . THR A 1 100 ? 8.180 37.308 -6.817 1.00 10.45 100 THR A N 1
ATOM 1610 C CA . THR A 1 100 ? 7.277 37.784 -5.785 1.00 11.70 100 THR A CA 1
ATOM 1611 C C . THR A 1 100 ? 6.259 38.761 -6.340 1.00 13.53 100 THR A C 1
ATOM 1612 O O . THR A 1 100 ? 6.590 39.679 -7.077 1.00 13.73 100 THR A O 1
ATOM 1623 N N . THR A 1 101 ? 5.003 38.547 -5.960 1.00 14.74 101 THR A N 1
ATOM 1624 C CA . THR A 1 101 ? 3.926 39.394 -6.455 1.00 15.80 101 THR A CA 1
ATOM 1625 C C . THR A 1 101 ? 2.737 39.269 -5.491 1.00 17.29 101 THR A C 1
ATOM 1626 O O . THR A 1 101 ? 2.621 38.288 -4.750 1.00 17.72 101 THR A O 1
ATOM 1637 N N . ALA A 1 102 ? 1.868 40.278 -5.545 1.00 24.62 102 ALA A N 1
ATOM 1638 C CA . ALA A 1 102 ? 0.699 40.364 -4.653 1.00 23.95 102 ALA A CA 1
ATOM 1639 C C . ALA A 1 102 ? -0.294 39.222 -4.844 1.00 17.60 102 ALA A C 1
ATOM 1640 O O . ALA A 1 102 ? -0.811 38.652 -3.870 1.00 18.80 102 ALA A O 1
ATOM 1647 N N . ASP A 1 103 ? -0.589 38.899 -6.098 1.00 16.65 103 ASP A N 1
ATOM 1648 C CA . ASP A 1 103 ? -1.576 37.885 -6.392 1.00 16.36 103 ASP A CA 1
ATOM 1649 C C . ASP A 1 103 ? -0.947 36.534 -6.139 1.00 15.52 103 ASP A C 1
ATOM 1650 O O . ASP A 1 103 ? -0.012 36.113 -6.839 1.00 13.62 103 ASP A O 1
ATOM 1659 N N . SER A 1 104 ? -1.454 35.830 -5.132 1.00 15.01 104 SER A N 1
ATOM 1660 C CA A SER A 1 104 ? -0.900 34.541 -4.757 0.60 15.53 104 SER A CA 1
ATOM 1661 C CA B SER A 1 104 ? -0.862 34.560 -4.762 0.40 15.57 104 SER A CA 1
ATOM 1662 C C . SER A 1 104 ? -0.962 33.550 -5.889 1.00 13.56 104 SER A C 1
ATOM 1663 O O . SER A 1 104 ? -0.082 32.713 -6.038 1.00 14.15 104 SER A O 1
ATOM 1678 N N . GLU A 1 105 ? -2.042 33.591 -6.673 1.00 12.11 105 GLU A N 1
ATOM 1679 C CA . GLU A 1 105 ? -2.210 32.624 -7.722 1.00 10.22 105 GLU A CA 1
ATOM 1680 C C . GLU A 1 105 ? -1.201 32.880 -8.858 1.00 11.59 105 GLU A C 1
ATOM 1681 O O . GLU A 1 105 ? -0.680 31.950 -9.433 1.00 12.63 105 GLU A O 1
ATOM 1693 N N . LEU A 1 106 ? -0.924 34.143 -9.144 1.00 11.57 106 LEU A N 1
ATOM 1694 C CA . LEU A 1 106 ? 0.063 34.478 -10.158 1.00 11.93 106 LEU A CA 1
ATOM 1695 C C . LEU A 1 106 ? 1.444 34.049 -9.680 1.00 11.81 106 LEU A C 1
ATOM 1696 O O . LEU A 1 106 ? 2.229 33.517 -10.455 1.00 10.35 106 LEU A O 1
ATOM 1712 N N . TYR A 1 107 ? 1.730 34.270 -8.397 1.00 11.51 107 TYR A N 1
ATOM 1713 C CA . TYR A 1 107 ? 3.018 33.841 -7.849 1.00 9.11 107 TYR A CA 1
ATOM 1714 C C . TYR A 1 107 ? 3.172 32.348 -8.023 1.00 10.25 107 TYR A C 1
ATOM 1715 O O . TYR A 1 107 ? 4.202 31.852 -8.496 1.00 9.96 107 TYR A O 1
ATOM 1733 N N . ARG A 1 108 ? 2.130 31.594 -7.677 1.00 11.06 108 ARG A N 1
ATOM 1734 C CA . ARG A 1 108 ? 2.171 30.159 -7.803 1.00 9.29 108 ARG A CA 1
ATOM 1735 C C . ARG A 1 108 ? 2.449 29.741 -9.253 1.00 12.15 108 ARG A C 1
ATOM 1736 O O . ARG A 1 108 ? 3.246 28.862 -9.522 1.00 11.15 108 ARG A O 1
ATOM 1757 N N . GLU A 1 109 ? 1.749 30.368 -10.188 1.00 10.31 109 GLU A N 1
ATOM 1758 C CA . GLU A 1 109 ? 1.905 30.037 -11.587 1.00 11.79 109 GLU A CA 1
ATOM 1759 C C . GLU A 1 109 ? 3.345 30.301 -12.051 1.00 11.22 109 GLU A C 1
ATOM 1760 O O . GLU A 1 109 ? 3.948 29.493 -12.770 1.00 12.57 109 GLU A O 1
ATOM 1772 N N . ARG A 1 110 ? 3.913 31.414 -11.611 1.00 9.57 110 ARG A N 1
ATOM 1773 C CA . ARG A 1 110 ? 5.290 31.746 -11.963 1.00 10.38 110 ARG A CA 1
ATOM 1774 C C . ARG A 1 110 ? 6.264 30.719 -11.386 1.00 12.38 110 ARG A C 1
ATOM 1775 O O . ARG A 1 110 ? 7.214 30.312 -12.052 1.00 9.69 110 ARG A O 1
ATOM 1796 N N . VAL A 1 111 ? 6.048 30.320 -10.140 1.00 9.65 111 VAL A N 1
ATOM 1797 C CA . VAL A 1 111 ? 6.925 29.337 -9.526 1.00 9.42 111 VAL A CA 1
ATOM 1798 C C . VAL A 1 111 ? 6.937 28.029 -10.319 1.00 10.38 111 VAL A C 1
ATOM 1799 O O . VAL A 1 111 ? 7.994 27.446 -10.585 1.00 9.51 111 VAL A O 1
ATOM 1812 N N . VAL A 1 112 ? 5.749 27.520 -10.665 1.00 10.18 112 VAL A N 1
ATOM 1813 C CA . VAL A 1 112 ? 5.678 26.281 -11.418 1.00 8.86 112 VAL A CA 1
ATOM 1814 C C . VAL A 1 112 ? 6.360 26.450 -12.792 1.00 9.84 112 VAL A C 1
ATOM 1815 O O . VAL A 1 112 ? 7.177 25.592 -13.189 1.00 9.57 112 VAL A O 1
ATOM 1828 N N . LYS A 1 113 ? 6.045 27.528 -13.517 1.00 9.79 113 LYS A N 1
ATOM 1829 C CA . LYS A 1 113 ? 6.660 27.765 -14.834 1.00 10.05 113 LYS A CA 1
ATOM 1830 C C . LYS A 1 113 ? 8.178 27.718 -14.759 1.00 10.26 113 LYS A C 1
ATOM 1831 O O . LYS A 1 113 ? 8.830 27.070 -15.563 1.00 10.93 113 LYS A O 1
ATOM 1850 N N . GLU A 1 114 ? 8.730 28.429 -13.789 1.00 9.38 114 GLU A N 1
ATOM 1851 C CA . GLU A 1 114 ? 10.167 28.568 -13.741 1.00 10.10 114 GLU A CA 1
ATOM 1852 C C . GLU A 1 114 ? 10.854 27.295 -13.245 1.00 9.26 114 GLU A C 1
ATOM 1853 O O . GLU A 1 114 ? 11.966 26.964 -13.682 1.00 9.79 114 GLU A O 1
ATOM 1865 N N . ALA A 1 115 ? 10.203 26.544 -12.356 1.00 9.43 115 ALA A N 1
ATOM 1866 C CA . ALA A 1 115 ? 10.721 25.220 -11.994 1.00 9.81 115 ALA A CA 1
ATOM 1867 C C . ALA A 1 115 ? 10.729 24.259 -13.188 1.00 10.39 115 ALA A C 1
ATOM 1868 O O . ALA A 1 115 ? 11.704 23.565 -13.423 1.00 10.12 115 ALA A O 1
ATOM 1875 N N . VAL A 1 116 ? 9.629 24.220 -13.930 1.00 9.42 116 VAL A N 1
ATOM 1876 C CA . VAL A 1 116 ? 9.522 23.388 -15.108 1.00 9.49 116 VAL A CA 1
ATOM 1877 C C . VAL A 1 116 ? 10.605 23.752 -16.113 1.00 8.99 116 VAL A C 1
ATOM 1878 O O . VAL A 1 116 ? 11.247 22.872 -16.694 1.00 9.89 116 VAL A O 1
ATOM 1891 N N . HIS A 1 117 ? 10.828 25.050 -16.301 1.00 9.30 117 HIS A N 1
ATOM 1892 C CA . HIS A 1 117 ? 11.882 25.547 -17.203 1.00 10.43 117 HIS A CA 1
ATOM 1893 C C . HIS A 1 117 ? 13.259 24.980 -16.818 1.00 10.07 117 HIS A C 1
ATOM 1894 O O . HIS A 1 117 ? 14.015 24.474 -17.628 1.00 9.57 117 HIS A O 1
ATOM 1908 N N . GLU A 1 118 ? 13.602 25.100 -15.537 1.00 9.48 118 GLU A N 1
ATOM 1909 C CA . GLU A 1 118 ? 14.898 24.615 -15.083 1.00 8.67 118 GLU A CA 1
ATOM 1910 C C . GLU A 1 118 ? 15.035 23.105 -15.275 1.00 10.76 118 GLU A C 1
ATOM 1911 O O . GLU A 1 118 ? 16.059 22.604 -15.703 1.00 11.02 118 GLU A O 1
ATOM 1923 N N . ILE A 1 119 ? 14.015 22.365 -14.917 1.00 9.85 119 ILE A N 1
ATOM 1924 C CA . ILE A 1 119 ? 14.068 20.915 -15.043 1.00 10.67 119 ILE A CA 1
ATOM 1925 C C . ILE A 1 119 ? 14.167 20.538 -16.531 1.00 11.97 119 ILE A C 1
ATOM 1926 O O . ILE A 1 119 ? 14.889 19.633 -16.887 1.00 11.44 119 ILE A O 1
ATOM 1942 N N . GLY A 1 120 ? 13.474 21.268 -17.397 1.00 11.24 120 GLY A N 1
ATOM 1943 C CA . GLY A 1 120 ? 13.595 21.025 -18.823 1.00 11.38 120 GLY A CA 1
ATOM 1944 C C . GLY A 1 120 ? 15.037 21.121 -19.280 1.00 11.29 120 GLY A C 1
ATOM 1945 O O . GLY A 1 120 ? 15.462 20.309 -20.105 1.00 12.26 120 GLY A O 1
ATOM 1949 N N . HIS A 1 121 ? 15.778 22.111 -18.796 1.00 10.64 121 HIS A N 1
ATOM 1950 C CA . HIS A 1 121 ? 17.206 22.171 -19.113 1.00 10.58 121 HIS A CA 1
ATOM 1951 C C . HIS A 1 121 ? 17.970 20.945 -18.628 1.00 13.18 121 HIS A C 1
ATOM 1952 O O . HIS A 1 121 ? 18.815 20.422 -19.350 1.00 12.93 121 HIS A O 1
ATOM 1966 N N . VAL A 1 122 ? 17.676 20.458 -17.414 1.00 11.57 122 VAL A N 1
ATOM 1967 C CA . VAL A 1 122 ? 18.377 19.270 -16.925 1.00 12.81 122 VAL A CA 1
ATOM 1968 C C . VAL A 1 122 ? 18.104 18.076 -17.855 1.00 13.37 122 VAL A C 1
ATOM 1969 O O . VAL A 1 122 ? 18.992 17.242 -18.074 1.00 14.96 122 VAL A O 1
ATOM 1982 N N . LEU A 1 123 ? 16.910 18.042 -18.420 1.00 12.35 123 LEU A N 1
ATOM 1983 C CA . LEU A 1 123 ? 16.507 16.979 -19.342 1.00 13.80 123 LEU A CA 1
ATOM 1984 C C . LEU A 1 123 ? 17.028 17.179 -20.750 1.00 16.90 123 LEU A C 1
ATOM 1985 O O . LEU A 1 123 ? 16.691 16.401 -21.639 1.00 21.74 123 LEU A O 1
ATOM 2001 N N . GLY A 1 124 ? 17.782 18.238 -20.977 1.00 13.71 124 GLY A N 1
ATOM 2002 C CA . GLY A 1 124 ? 18.540 18.410 -22.203 1.00 14.95 124 GLY A CA 1
ATOM 2003 C C . GLY A 1 124 ? 17.958 19.435 -23.144 1.00 14.79 124 GLY A C 1
ATOM 2004 O O . GLY A 1 124 ? 18.488 19.615 -24.249 1.00 17.25 124 GLY A O 1
ATOM 2008 N N . LEU A 1 125 ? 16.907 20.134 -22.725 1.00 12.24 125 LEU A N 1
ATOM 2009 C CA . LEU A 1 125 ? 16.282 21.152 -23.558 1.00 11.34 125 LEU A CA 1
ATOM 2010 C C . LEU A 1 125 ? 16.971 22.505 -23.460 1.00 12.95 125 LEU A C 1
ATOM 2011 O O . LEU A 1 125 ? 17.165 23.055 -22.377 1.00 13.09 125 LEU A O 1
ATOM 2027 N N . LYS A 1 126 ? 17.363 23.034 -24.610 1.00 13.78 126 LYS A N 1
ATOM 2028 C CA . LYS A 1 126 ? 17.836 24.402 -24.725 1.00 14.55 126 LYS A CA 1
ATOM 2029 C C . LYS A 1 126 ? 16.679 25.394 -24.806 1.00 11.23 126 LYS A C 1
ATOM 2030 O O . LYS A 1 126 ? 15.507 25.007 -24.891 1.00 12.44 126 LYS A O 1
ATOM 2049 N N . HIS A 1 127 ? 16.976 26.679 -24.724 1.00 10.36 127 HIS A N 1
ATOM 2050 C CA . HIS A 1 127 ? 15.918 27.654 -24.915 1.00 12.15 127 HIS A CA 1
ATOM 2051 C C . HIS A 1 127 ? 15.206 27.445 -26.227 1.00 12.00 127 HIS A C 1
ATOM 2052 O O . HIS A 1 127 ? 15.822 27.119 -27.244 1.00 15.21 127 HIS A O 1
ATOM 2066 N N . CYS A 1 128 ? 13.901 27.651 -26.173 1.00 9.78 128 CYS A N 1
ATOM 2067 C CA . CYS A 1 128 ? 12.987 27.400 -27.275 1.00 10.38 128 CYS A CA 1
ATOM 2068 C C . CYS A 1 128 ? 12.320 28.714 -27.674 1.00 11.86 128 CYS A C 1
ATOM 2069 O O . CYS A 1 128 ? 11.894 29.504 -26.817 1.00 14.30 128 CYS A O 1
ATOM 2076 N N . SER A 1 129 ? 12.161 28.969 -28.966 1.00 12.62 129 SER A N 1
ATOM 2077 C CA . SER A 1 129 ? 11.512 30.217 -29.365 1.00 13.76 129 SER A CA 1
ATOM 2078 C C . SER A 1 129 ? 10.010 30.060 -29.598 1.00 12.50 129 SER A C 1
ATOM 2079 O O . SER A 1 129 ? 9.304 31.008 -29.918 1.00 15.79 129 SER A O 1
ATOM 2087 N N . ASN A 1 130 ? 9.497 28.863 -29.357 1.00 10.48 130 ASN A N 1
ATOM 2088 C CA . ASN A 1 130 ? 8.081 28.590 -29.587 1.00 12.36 130 ASN A CA 1
ATOM 2089 C C . ASN A 1 130 ? 7.211 29.055 -28.419 1.00 12.38 130 ASN A C 1
ATOM 2090 O O . ASN A 1 130 ? 7.731 29.609 -27.443 1.00 12.17 130 ASN A O 1
ATOM 2101 N N . ASN A 1 131 ? 5.905 28.831 -28.512 1.00 13.66 131 ASN A N 1
ATOM 2102 C CA . ASN A 1 131 ? 4.978 29.135 -27.442 1.00 12.23 131 ASN A CA 1
ATOM 2103 C C . ASN A 1 131 ? 5.176 28.028 -26.432 1.00 13.30 131 ASN A C 1
ATOM 2104 O O . ASN A 1 131 ? 4.555 26.984 -26.522 1.00 13.28 131 ASN A O 1
ATOM 2115 N N . CYS A 1 132 ? 6.101 28.234 -25.488 1.00 13.59 132 CYS A N 1
ATOM 2116 C CA . CYS A 1 132 ? 6.709 27.131 -24.755 1.00 11.17 132 CYS A CA 1
ATOM 2117 C C . CYS A 1 132 ? 7.296 27.635 -23.443 1.00 9.46 132 CYS A C 1
ATOM 2118 O O . CYS A 1 132 ? 7.895 28.705 -23.413 1.00 11.58 132 CYS A O 1
ATOM 2125 N N . VAL A 1 133 ? 7.211 26.793 -22.399 1.00 9.68 133 VAL A N 1
ATOM 2126 C CA . VAL A 1 133 ? 7.826 27.096 -21.103 1.00 9.51 133 VAL A CA 1
ATOM 2127 C C . VAL A 1 133 ? 9.349 27.211 -21.202 1.00 11.06 133 VAL A C 1
ATOM 2128 O O . VAL A 1 133 ? 9.957 27.844 -20.343 1.00 10.25 133 VAL A O 1
ATOM 2141 N N . MET A 1 134 ? 9.961 26.596 -22.225 1.00 9.95 134 MET A N 1
ATOM 2142 C CA . MET A 1 134 ? 11.393 26.697 -22.439 1.00 9.36 134 MET A CA 1
ATOM 2143 C C . MET A 1 134 ? 11.868 27.994 -23.081 1.00 8.38 134 MET A C 1
ATOM 2144 O O . MET A 1 134 ? 13.082 28.166 -23.255 1.00 9.97 134 MET A O 1
ATOM 2158 N N . ARG A 1 135 ? 10.974 28.925 -23.377 1.00 9.44 135 ARG A N 1
ATOM 2159 C CA . ARG A 1 135 ? 11.430 30.263 -23.782 1.00 10.54 135 ARG A CA 1
ATOM 2160 C C . ARG A 1 135 ? 12.265 30.864 -22.678 1.00 10.81 135 ARG A C 1
ATOM 2161 O O . ARG A 1 135 ? 11.907 30.774 -21.485 1.00 10.58 135 ARG A O 1
ATOM 2182 N N . PHE A 1 136 ? 13.371 31.504 -23.036 1.00 9.25 136 PHE A N 1
ATOM 2183 C CA . PHE A 1 136 ? 14.037 32.405 -22.113 1.00 11.65 136 PHE A CA 1
ATOM 2184 C C . PHE A 1 136 ? 13.130 33.554 -21.723 1.00 12.00 136 PHE A C 1
ATOM 2185 O O . PHE A 1 136 ? 12.430 34.120 -22.588 1.00 11.96 136 PHE A O 1
ATOM 2202 N N . SER A 1 137 ? 13.125 33.907 -20.441 1.00 10.63 137 SER A N 1
ATOM 2203 C CA . SER A 1 137 ? 12.380 35.073 -19.961 1.00 10.41 137 SER A CA 1
ATOM 2204 C C . SER A 1 137 ? 13.309 36.111 -19.418 1.00 12.67 137 SER A C 1
ATOM 2205 O O . SER A 1 137 ? 14.088 35.835 -18.493 1.00 11.78 137 SER A O 1
ATOM 2213 N N . ASN A 1 138 ? 13.281 37.301 -19.993 1.00 11.96 138 ASN A N 1
ATOM 2214 C CA . ASN A 1 138 ? 14.169 38.351 -19.529 1.00 10.65 138 ASN A CA 1
ATOM 2215 C C . ASN A 1 138 ? 13.710 38.925 -18.210 1.00 11.38 138 ASN A C 1
ATOM 2216 O O . ASN A 1 138 ? 14.532 39.327 -17.392 1.00 13.08 138 ASN A O 1
ATOM 2227 N N . SER A 1 139 ? 12.401 38.996 -18.052 1.00 14.45 139 SER A N 1
ATOM 2228 C CA . SER A 1 139 ? 11.748 39.609 -16.894 1.00 13.79 139 SER A CA 1
ATOM 2229 C C . SER A 1 139 ? 10.544 38.765 -16.527 1.00 13.61 139 SER A C 1
ATOM 2230 O O . SER A 1 139 ? 10.127 37.881 -17.294 1.00 12.63 139 SER A O 1
ATOM 2238 N N . VAL A 1 140 ? 9.933 39.036 -15.367 1.00 13.17 140 VAL A N 1
ATOM 2239 C CA . VAL A 1 140 ? 8.678 38.354 -15.019 1.00 15.15 140 VAL A CA 1
ATOM 2240 C C . VAL A 1 140 ? 7.499 38.635 -15.958 1.00 12.50 140 VAL A C 1
ATOM 2241 O O . VAL A 1 140 ? 6.621 37.821 -16.070 1.00 13.92 140 VAL A O 1
ATOM 2254 N N . GLN A 1 141 ? 7.494 39.782 -16.643 1.00 14.73 141 GLN A N 1
ATOM 2255 C CA . GLN A 1 141 ? 6.488 40.026 -17.671 1.00 15.49 141 GLN A CA 1
ATOM 2256 C C . GLN A 1 141 ? 6.633 38.961 -18.764 1.00 14.26 141 GLN A C 1
ATOM 2257 O O . GLN A 1 141 ? 5.643 38.457 -19.303 1.00 15.95 141 GLN A O 1
ATOM 2271 N N . ASP A 1 142 ? 7.875 38.599 -19.086 1.00 13.43 142 ASP A N 1
ATOM 2272 C CA . ASP A 1 142 ? 8.078 37.529 -20.060 1.00 12.45 142 ASP A CA 1
ATOM 2273 C C . ASP A 1 142 ? 7.589 36.192 -19.499 1.00 13.17 142 ASP A C 1
ATOM 2274 O O . ASP A 1 142 ? 7.000 35.385 -20.195 1.00 12.71 142 ASP A O 1
ATOM 2283 N N . VAL A 1 143 ? 7.896 35.926 -18.228 1.00 12.51 143 VAL A N 1
ATOM 2284 C CA . VAL A 1 143 ? 7.434 34.685 -17.620 1.00 12.11 143 VAL A CA 1
ATOM 2285 C C . VAL A 1 143 ? 5.906 34.572 -17.750 1.00 9.46 143 VAL A C 1
ATOM 2286 O O . VAL A 1 143 ? 5.358 33.515 -18.087 1.00 11.45 143 VAL A O 1
ATOM 2299 N N . ASP A 1 144 ? 5.221 35.669 -17.449 1.00 13.23 144 ASP A N 1
ATOM 2300 C CA . ASP A 1 144 ? 3.761 35.662 -17.444 1.00 12.49 144 ASP A CA 1
ATOM 2301 C C . ASP A 1 144 ? 3.192 35.378 -18.852 1.00 13.42 144 ASP A C 1
ATOM 2302 O O . ASP A 1 144 ? 2.134 34.788 -18.969 1.00 16.05 144 ASP A O 1
ATOM 2311 N N . ARG A 1 145 ? 3.919 35.820 -19.878 1.00 12.52 145 ARG A N 1
ATOM 2312 C CA . ARG A 1 145 ? 3.484 35.628 -21.265 1.00 13.37 145 ARG A CA 1
ATOM 2313 C C . ARG A 1 145 ? 3.716 34.222 -21.815 1.00 18.30 145 ARG A C 1
ATOM 2314 O O . ARG A 1 145 ? 3.051 33.801 -22.756 1.00 21.66 145 ARG A O 1
ATOM 2335 N N . LYS A 1 146 ? 4.673 33.483 -21.271 1.00 12.70 146 LYS A N 1
ATOM 2336 C CA . LYS A 1 146 ? 4.915 32.132 -21.746 1.00 12.56 146 LYS A CA 1
ATOM 2337 C C . LYS A 1 146 ? 4.051 31.113 -21.012 1.00 12.92 146 LYS A C 1
ATOM 2338 O O . LYS A 1 146 ? 3.603 31.344 -19.896 1.00 12.50 146 LYS A O 1
ATOM 2357 N N . PRO A 1 147 ? 3.775 29.973 -21.652 1.00 12.59 147 PRO A N 1
ATOM 2358 C CA . PRO A 1 147 ? 2.927 28.978 -20.992 1.00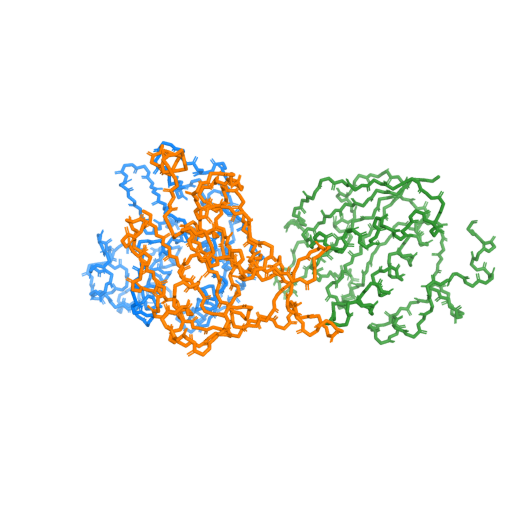 10.48 147 PRO A CA 1
ATOM 2359 C C . PRO A 1 147 ? 3.728 28.077 -20.045 1.00 12.06 147 PRO A C 1
ATOM 2360 O O . PRO A 1 147 ? 4.970 28.070 -20.085 1.00 12.17 147 PRO A O 1
ATOM 2371 N N . VAL A 1 148 ? 3.024 27.339 -19.207 1.00 11.80 148 VAL A N 1
ATOM 2372 C CA . VAL A 1 148 ? 3.649 26.374 -18.317 1.00 13.09 148 VAL A CA 1
ATOM 2373 C C . VAL A 1 148 ? 4.003 25.057 -19.014 1.00 13.96 148 VAL A C 1
ATOM 2374 O O . VAL A 1 148 ? 4.769 24.257 -18.489 1.00 14.05 148 VAL A O 1
ATOM 2387 N N . SER A 1 149 ? 3.436 24.843 -20.200 1.00 13.46 149 SER A N 1
ATOM 2388 C CA . SER A 1 149 ? 3.579 23.577 -20.890 1.00 13.71 149 SER A CA 1
ATOM 2389 C C . SER A 1 149 ? 4.707 23.623 -21.913 1.00 11.51 149 SER A C 1
ATOM 2390 O O . SER A 1 149 ? 5.067 24.669 -22.486 1.00 11.18 149 SER A O 1
ATOM 2398 N N . PHE A 1 150 ? 5.271 22.456 -22.141 1.00 11.88 150 PHE A N 1
ATOM 2399 C CA . PHE A 1 150 ? 6.236 22.288 -23.234 1.00 12.74 150 PHE A CA 1
ATOM 2400 C C . PHE A 1 150 ? 5.494 22.277 -24.548 1.00 12.65 150 PHE A C 1
ATOM 2401 O O . PHE A 1 150 ? 4.421 21.669 -24.662 1.00 13.47 150 PHE A O 1
ATOM 2418 N N . CYS A 1 151 ? 6.078 22.931 -25.540 1.00 10.57 151 CYS A N 1
ATOM 2419 C CA . CYS A 1 151 ? 5.580 22.831 -26.912 1.00 11.02 151 CYS A CA 1
ATOM 2420 C C . CYS A 1 151 ? 5.740 21.407 -27.413 1.00 13.36 151 CYS A C 1
ATOM 2421 O O . CYS A 1 151 ? 6.431 20.578 -26.815 1.00 12.32 151 CYS A O 1
ATOM 2428 N N . ARG A 1 152 ? 5.092 21.120 -28.535 1.00 11.93 152 ARG A N 1
ATOM 2429 C CA . ARG A 1 152 ? 5.141 19.767 -29.079 1.00 10.95 152 ARG A CA 1
ATOM 2430 C C . ARG A 1 152 ? 6.556 19.332 -29.438 1.00 11.49 152 ARG A C 1
ATOM 2431 O O . ARG A 1 152 ? 6.917 18.179 -29.299 1.00 13.74 152 ARG A O 1
ATOM 2452 N N . GLU A 1 153 ? 7.391 20.267 -29.878 1.00 11.14 153 GLU A N 1
ATOM 2453 C CA . GLU A 1 153 ? 8.764 19.934 -30.179 1.00 11.92 153 GLU A CA 1
ATOM 2454 C C . GLU A 1 153 ? 9.527 19.521 -28.925 1.00 16.20 153 GLU A C 1
ATOM 2455 O O . GLU A 1 153 ? 10.222 18.517 -28.919 1.00 16.01 153 GLU A O 1
ATOM 2467 N N . CYS A 1 154 ? 9.433 20.322 -27.869 1.00 12.98 154 CYS A N 1
ATOM 2468 C CA . CYS A 1 154 ? 10.178 20.014 -26.655 1.00 12.31 154 CYS A CA 1
ATOM 2469 C C . CYS A 1 154 ? 9.646 18.782 -25.981 1.00 14.18 154 CYS A C 1
ATOM 2470 O O . CYS A 1 154 ? 10.425 17.963 -25.464 1.00 14.62 154 CYS A O 1
ATOM 2477 N N . ALA A 1 155 ? 8.331 18.608 -26.006 1.00 12.17 155 ALA A N 1
ATOM 2478 C CA . ALA A 1 155 ? 7.713 17.435 -25.387 1.00 13.61 155 ALA A CA 1
ATOM 2479 C C . ALA A 1 155 ? 8.206 16.160 -26.070 1.00 18.73 155 ALA A C 1
ATOM 2480 O O . ALA A 1 155 ? 8.435 15.146 -25.402 1.00 21.84 155 ALA A O 1
ATOM 2487 N N . SER A 1 156 ? 8.425 16.222 -27.377 1.00 14.39 156 SER A N 1
ATOM 2488 C CA . SER A 1 156 ? 8.848 15.043 -28.133 1.00 18.52 156 SER A CA 1
ATOM 2489 C C . SER A 1 156 ? 10.256 14.601 -27.742 1.00 26.26 156 SER A C 1
ATOM 2490 O O . SER A 1 156 ? 10.603 13.437 -27.875 1.00 26.39 156 SER A O 1
ATOM 2498 N N . LYS A 1 157 ? 11.042 15.535 -27.227 1.00 24.03 157 LYS A N 1
ATOM 2499 C CA . LYS A 1 157 ? 12.461 15.314 -26.945 1.00 27.69 157 LYS A CA 1
ATOM 2500 C C . LYS A 1 157 ? 12.708 14.792 -25.522 1.00 30.60 157 LYS A C 1
ATOM 2501 O O . LYS A 1 157 ? 13.810 14.330 -25.205 1.00 36.36 157 LYS A O 1
ATOM 2520 N N . ILE A 1 158 ? 11.701 14.868 -24.660 1.00 24.68 158 ILE A N 1
ATOM 2521 C CA . ILE A 1 158 ? 11.834 14.296 -23.325 1.00 36.52 158 ILE A CA 1
ATOM 2522 C C . ILE A 1 158 ? 11.454 12.815 -23.366 1.00 37.05 158 ILE A C 1
ATOM 2523 O O . ILE A 1 158 ? 10.274 12.463 -23.233 1.00 48.80 158 ILE A O 1
ATOM 2539 N N . MET B 1 1 ? 14.160 46.658 0.077 1.00 23.17 1 MET B N 1
ATOM 2540 C CA . MET B 1 1 ? 13.644 45.792 1.184 1.00 20.13 1 MET B CA 1
ATOM 2541 C C . MET B 1 1 ? 12.259 45.264 0.840 1.00 16.45 1 MET B C 1
ATOM 2542 O O . MET B 1 1 ? 11.408 45.991 0.332 1.00 17.84 1 MET B O 1
ATOM 2558 N N . LYS B 1 2 ? 12.075 43.978 1.113 1.00 14.75 2 LYS B N 1
ATOM 2559 C CA . LYS B 1 2 ? 10.805 43.273 0.966 1.00 12.67 2 LYS B CA 1
ATOM 2560 C C . LYS B 1 2 ? 10.382 42.813 2.367 1.00 11.12 2 LYS B C 1
ATOM 2561 O O . LYS B 1 2 ? 11.220 42.299 3.135 1.00 13.72 2 LYS B O 1
ATOM 2580 N N . ILE B 1 3 ? 9.112 43.041 2.704 1.00 11.37 3 ILE B N 1
ATOM 2581 C CA . ILE B 1 3 ? 8.512 42.499 3.914 1.00 12.11 3 ILE B CA 1
ATOM 2582 C C . ILE B 1 3 ? 7.403 41.551 3.469 1.00 11.95 3 ILE B C 1
ATOM 2583 O O . ILE B 1 3 ? 6.542 41.916 2.646 1.00 12.69 3 ILE B O 1
ATOM 2599 N N . TYR B 1 4 ? 7.438 40.325 3.967 1.00 11.27 4 TYR B N 1
ATOM 2600 C CA . TYR B 1 4 ? 6.473 39.290 3.636 1.00 9.72 4 TYR B CA 1
ATOM 2601 C C . TYR B 1 4 ? 5.653 39.061 4.904 1.00 10.60 4 TYR B C 1
ATOM 2602 O O . TYR B 1 4 ? 6.208 38.699 5.949 1.00 12.10 4 TYR B O 1
ATOM 2620 N N . ILE B 1 5 ? 4.349 39.313 4.827 1.00 10.40 5 ILE B N 1
ATOM 2621 C CA . ILE B 1 5 ? 3.443 39.110 5.959 1.00 9.64 5 ILE B CA 1
ATOM 2622 C C . ILE B 1 5 ? 2.774 37.741 5.822 1.00 10.16 5 ILE B C 1
ATOM 2623 O O . ILE B 1 5 ? 2.067 37.517 4.843 1.00 10.94 5 ILE B O 1
ATOM 2639 N N . GLN B 1 6 ? 3.065 36.819 6.740 1.00 9.00 6 GLN B N 1
ATOM 2640 C CA . GLN B 1 6 ? 2.472 35.507 6.757 1.00 11.00 6 GLN B CA 1
ATOM 2641 C C . GLN B 1 6 ? 1.362 35.441 7.786 1.00 10.09 6 GLN B C 1
ATOM 2642 O O . GLN B 1 6 ? 1.628 35.378 8.983 1.00 9.34 6 GLN B O 1
ATOM 2656 N N . PRO B 1 7 ? 0.091 35.476 7.350 1.00 9.15 7 PRO B N 1
ATOM 2657 C CA . PRO B 1 7 ? -1.003 35.347 8.306 1.00 8.59 7 PRO B CA 1
ATOM 2658 C C . PRO B 1 7 ? -1.063 33.947 8.867 1.00 10.06 7 PRO B C 1
ATOM 2659 O O . PRO B 1 7 ? -0.962 33.008 8.097 1.00 9.48 7 PRO B O 1
ATOM 2670 N N . LEU B 1 8 ? -1.174 33.844 10.185 1.00 10.23 8 LEU B N 1
ATOM 2671 C CA . LEU B 1 8 ? -1.206 32.594 10.919 1.00 9.31 8 LEU B CA 1
ATOM 2672 C C . LEU B 1 8 ? -2.346 32.652 11.917 1.00 10.02 8 LEU B C 1
ATOM 2673 O O . LEU B 1 8 ? -2.178 33.111 13.043 1.00 9.62 8 LEU B O 1
ATOM 2689 N N . SER B 1 9 ? -3.521 32.152 11.536 1.00 10.01 9 SER B N 1
ATOM 2690 C CA A SER B 1 9 ? -4.718 32.239 12.370 0.96 9.44 9 SER B CA 1
ATOM 2691 C CA B SER B 1 9 ? -4.712 32.238 12.377 0.04 9.57 9 SER B CA 1
ATOM 2692 C C . SER B 1 9 ? -4.903 33.664 12.893 1.00 9.23 9 SER B C 1
ATOM 2693 O O . SER B 1 9 ? -4.899 33.919 14.110 1.00 10.25 9 SER B O 1
ATOM 2708 N N . VAL B 1 10 ? -5.102 34.593 11.964 1.00 11.07 10 VAL B N 1
ATOM 2709 C CA . VAL B 1 10 ? -5.331 35.993 12.307 1.00 11.29 10 VAL B CA 1
ATOM 2710 C C . VAL B 1 10 ? -6.399 36.513 11.357 1.00 12.41 10 VAL B C 1
ATOM 2711 O O . VAL B 1 10 ? -6.522 36.046 10.216 1.00 13.10 10 VAL B O 1
ATOM 2724 N N . ASN B 1 11 ? -7.212 37.440 11.828 1.00 12.28 11 ASN B N 1
ATOM 2725 C CA . ASN B 1 11 ? -8.215 38.024 10.934 1.00 11.43 11 ASN B CA 1
ATOM 2726 C C . ASN B 1 11 ? -7.619 38.831 9.793 1.00 14.39 11 ASN B C 1
ATOM 2727 O O . ASN B 1 11 ? -6.548 39.423 9.895 1.00 13.41 11 ASN B O 1
ATOM 2738 N N . SER B 1 12 ? -8.318 38.856 8.664 1.00 13.95 12 SER B N 1
ATOM 2739 C CA A SER B 1 12 ? -7.816 39.512 7.474 0.63 13.93 12 SER B CA 1
ATOM 2740 C CA B SER B 1 12 ? -7.820 39.522 7.472 0.37 14.01 12 SER B CA 1
ATOM 2741 C C . SER B 1 12 ? -7.684 41.029 7.672 1.00 14.15 12 SER B C 1
ATOM 2742 O O . SER B 1 12 ? -6.803 41.661 7.086 1.00 13.80 12 SER B O 1
ATOM 2757 N N . HIS B 1 13 ? -8.526 41.607 8.516 1.00 16.77 13 HIS B N 1
ATOM 2758 C CA . HIS B 1 13 ? -8.473 43.037 8.785 1.00 20.38 13 HIS B CA 1
ATOM 2759 C C . HIS B 1 13 ? -7.143 43.462 9.399 1.00 18.33 13 HIS B C 1
ATOM 2760 O O . HIS B 1 13 ? -6.538 44.450 8.984 1.00 18.07 13 HIS B O 1
ATOM 2775 N N . THR B 1 14 ? -6.663 42.702 10.369 1.00 15.76 14 THR B N 1
ATOM 2776 C CA . THR B 1 14 ? -5.405 43.027 11.016 1.00 16.30 14 THR B CA 1
ATOM 2777 C C . THR B 1 14 ? -4.254 42.996 10.020 1.00 14.47 14 THR B C 1
ATOM 2778 O O . THR B 1 14 ? -3.338 43.825 10.040 1.00 15.22 14 THR B O 1
ATOM 2789 N N . VAL B 1 15 ? -4.297 42.011 9.134 1.00 13.49 15 VAL B N 1
ATOM 2790 C CA . VAL B 1 15 ? -3.309 41.948 8.082 1.00 13.81 15 VAL B CA 1
ATOM 2791 C C . VAL B 1 15 ? -3.382 43.172 7.155 1.00 14.02 15 VAL B C 1
ATOM 2792 O O . VAL B 1 15 ? -2.361 43.733 6.798 1.00 15.29 15 VAL B O 1
ATOM 2805 N N . GLU B 1 16 ? -4.587 43.580 6.772 1.00 15.74 16 GLU B N 1
ATOM 2806 C CA . GLU B 1 16 ? -4.779 44.788 5.964 1.00 18.23 16 GLU B CA 1
ATOM 2807 C C . GLU B 1 16 ? -4.216 46.042 6.613 1.00 14.21 16 GLU B C 1
ATOM 2808 O O . GLU B 1 16 ? -3.605 46.873 5.946 1.00 17.73 16 GLU B O 1
ATOM 2820 N N . VAL B 1 17 ? -4.377 46.166 7.921 1.00 15.01 17 VAL B N 1
ATOM 2821 C CA . VAL B 1 17 ? -3.811 47.310 8.648 1.00 15.81 17 VAL B CA 1
ATOM 2822 C C . VAL B 1 17 ? -2.303 47.391 8.416 1.00 17.47 17 VAL B C 1
ATOM 2823 O O . VAL B 1 17 ? -1.742 48.472 8.183 1.00 15.73 17 VAL B O 1
ATOM 2836 N N . LEU B 1 18 ? -1.621 46.264 8.504 1.00 13.49 18 LEU B N 1
ATOM 2837 C CA . LEU B 1 18 ? -0.185 46.206 8.262 1.00 14.64 18 LEU B CA 1
ATOM 2838 C C . LEU B 1 18 ? 0.175 46.416 6.796 1.00 16.91 18 LEU B C 1
ATOM 2839 O O . LEU B 1 18 ? 1.180 47.075 6.468 1.00 14.60 18 LEU B O 1
ATOM 2855 N N . ALA B 1 19 ? -0.632 45.848 5.910 1.00 16.22 19 ALA B N 1
ATOM 2856 C CA . ALA B 1 19 ? -0.451 46.057 4.485 1.00 18.26 19 ALA B CA 1
ATOM 2857 C C . ALA B 1 19 ? -0.476 47.533 4.156 1.00 16.70 19 ALA B C 1
ATOM 2858 O O . ALA B 1 19 ? 0.286 47.994 3.301 1.00 19.34 19 ALA B O 1
ATOM 2865 N N . ASN B 1 20 ? -1.343 48.279 4.804 1.00 16.28 20 ASN B N 1
ATOM 2866 C CA . ASN B 1 20 ? -1.544 49.681 4.457 1.00 21.48 20 ASN B CA 1
ATOM 2867 C C . ASN B 1 20 ? -0.514 50.575 5.111 1.00 21.35 20 ASN B C 1
ATOM 2868 O O . ASN B 1 20 ? -0.248 51.659 4.623 1.00 23.74 20 ASN B O 1
ATOM 2879 N N . SER B 1 21 ? 0.108 50.124 6.201 1.00 16.96 21 SER B N 1
ATOM 2880 C CA A SER B 1 21 ? 0.952 51.009 6.998 0.52 15.60 21 SER B CA 1
ATOM 2881 C CA B SER B 1 21 ? 0.950 51.002 7.003 0.48 15.61 21 SER B CA 1
ATOM 2882 C C . SER B 1 21 ? 2.452 50.770 6.799 1.00 17.46 21 SER B C 1
ATOM 2883 O O . SER B 1 21 ? 3.266 51.724 6.753 1.00 18.82 21 SER B O 1
ATOM 2898 N N . LEU B 1 22 ? 2.850 49.512 6.693 1.00 14.84 22 LEU B N 1
ATOM 2899 C CA . LEU B 1 22 ? 4.279 49.171 6.657 1.00 16.11 22 LEU B CA 1
ATOM 2900 C C . LEU B 1 22 ? 5.074 49.667 5.451 1.00 15.24 22 LEU B C 1
ATOM 2901 O O . LEU B 1 22 ? 6.247 49.984 5.600 1.00 18.47 22 LEU B O 1
ATOM 2917 N N . PRO B 1 23 ? 4.453 49.746 4.268 1.00 17.78 23 PRO B N 1
ATOM 2918 C CA . PRO B 1 23 ? 5.301 50.159 3.132 1.00 22.54 23 PRO B CA 1
ATOM 2919 C C . PRO B 1 23 ? 5.980 51.519 3.345 1.00 25.86 23 PRO B C 1
ATOM 2920 O O . PRO B 1 23 ? 7.192 51.647 3.128 1.00 20.17 23 PRO B O 1
ATOM 2931 N N . LYS B 1 24 ? 5.221 52.510 3.791 1.00 22.25 24 LYS B N 1
ATOM 2932 C CA . LYS B 1 24 ? 5.782 53.839 4.025 1.00 25.53 24 LYS B CA 1
ATOM 2933 C C . LYS B 1 24 ? 6.834 53.844 5.125 1.00 24.48 24 LYS B C 1
ATOM 2934 O O . LYS B 1 24 ? 7.896 54.473 4.994 1.00 26.12 24 LYS B O 1
ATOM 2953 N N . ILE B 1 25 ? 6.528 53.168 6.230 1.00 20.19 25 ILE B N 1
ATOM 2954 C CA . ILE B 1 25 ? 7.402 53.191 7.397 1.00 18.46 25 ILE B CA 1
ATOM 2955 C C . ILE B 1 25 ? 8.793 52.667 7.067 1.00 18.06 25 ILE B C 1
ATOM 2956 O O . ILE B 1 25 ? 9.807 53.191 7.536 1.00 21.94 25 ILE B O 1
ATOM 2972 N N . PHE B 1 26 ? 8.839 51.623 6.246 1.00 15.56 26 PHE B N 1
ATOM 2973 C CA . PHE B 1 26 ? 10.086 50.958 5.943 1.00 17.15 26 PHE B CA 1
ATOM 2974 C C . PHE B 1 26 ? 10.619 51.181 4.524 1.00 22.48 26 PHE B C 1
ATOM 2975 O O . PHE B 1 26 ? 11.683 50.659 4.177 1.00 23.30 26 PHE B O 1
ATOM 2992 N N . ASN B 1 27 ? 9.898 51.967 3.736 1.00 19.60 27 ASN B N 1
ATOM 2993 C CA . ASN B 1 27 ? 10.245 52.183 2.323 1.00 23.97 27 ASN B CA 1
ATOM 2994 C C . ASN B 1 27 ? 10.476 50.814 1.706 1.00 22.02 27 ASN B C 1
ATOM 2995 O O . ASN B 1 27 ? 11.550 50.523 1.158 1.00 26.12 27 ASN B O 1
ATOM 3006 N N . ALA B 1 28 ? 9.484 49.945 1.861 1.00 19.76 28 ALA B N 1
ATOM 3007 C CA . ALA B 1 28 ? 9.624 48.545 1.488 1.00 16.64 28 ALA B CA 1
ATOM 3008 C C . ALA B 1 28 ? 8.484 48.146 0.594 1.00 17.31 28 ALA B C 1
ATOM 3009 O O . ALA B 1 28 ? 7.413 48.752 0.646 1.00 19.41 28 ALA B O 1
ATOM 3016 N N . GLU B 1 29 ? 8.704 47.103 -0.198 1.00 17.12 29 GLU B N 1
ATOM 3017 C CA . GLU B 1 29 ? 7.624 46.392 -0.859 1.00 18.98 29 GLU B CA 1
ATOM 3018 C C . GLU B 1 29 ? 7.069 45.390 0.125 1.00 14.01 29 GLU B C 1
ATOM 3019 O O . GLU B 1 29 ? 7.838 44.604 0.682 1.00 17.01 29 GLU B O 1
ATOM 3031 N N . VAL B 1 30 ? 5.748 45.353 0.294 1.00 14.46 30 VAL B N 1
ATOM 3032 C CA . VAL B 1 30 ? 5.113 44.473 1.250 1.00 13.82 30 VAL B CA 1
ATOM 3033 C C . VAL B 1 30 ? 4.187 43.513 0.514 1.00 17.83 30 VAL B C 1
ATOM 3034 O O . VAL B 1 30 ? 3.430 43.910 -0.386 1.00 18.27 30 VAL B O 1
ATOM 3047 N N . PHE B 1 31 ? 4.289 42.247 0.874 1.00 12.47 31 PHE B N 1
ATOM 3048 C CA . PHE B 1 31 ? 3.528 41.182 0.265 1.00 10.67 31 PHE B CA 1
ATOM 3049 C C . PHE B 1 31 ? 2.777 40.450 1.324 1.00 13.24 31 PHE B C 1
ATOM 3050 O O . PHE B 1 31 ? 3.383 39.906 2.242 1.00 13.12 31 PHE B O 1
ATOM 3067 N N . VAL B 1 32 ? 1.459 40.392 1.179 1.00 13.46 32 VAL B N 1
ATOM 3068 C CA . VAL B 1 32 ? 0.613 39.615 2.038 1.00 13.01 32 VAL B CA 1
ATOM 3069 C C . VAL B 1 32 ? 0.461 38.217 1.452 1.00 13.98 32 VAL B C 1
ATOM 3070 O O . VAL B 1 32 ? -0.060 38.034 0.340 1.00 17.36 32 VAL B O 1
ATOM 3083 N N . LEU B 1 33 ? 0.898 37.221 2.191 1.00 11.16 33 LEU B N 1
ATOM 3084 C CA . LEU B 1 33 ? 0.878 35.855 1.731 1.00 10.07 33 LEU B CA 1
ATOM 3085 C C . LEU B 1 33 ? -0.451 35.158 2.074 1.00 11.60 33 LEU B C 1
ATOM 3086 O O . LEU B 1 33 ? -1.203 35.628 2.923 1.00 12.02 33 LEU B O 1
ATOM 3102 N N . PRO B 1 34 ? -0.746 34.015 1.436 1.00 11.28 34 PRO B N 1
ATOM 3103 C CA . PRO B 1 34 ? -1.966 33.304 1.805 1.00 12.17 34 PRO B CA 1
ATOM 3104 C C . PRO B 1 34 ? -1.953 32.840 3.257 1.00 11.02 34 PRO B C 1
ATOM 3105 O O . PRO B 1 34 ? -0.961 32.310 3.767 1.00 12.93 34 PRO B O 1
ATOM 3116 N N . ALA B 1 35 ? -3.070 33.007 3.922 1.00 11.93 35 ALA B N 1
ATOM 3117 C CA . ALA B 1 35 ? -3.181 32.603 5.310 1.00 12.56 35 ALA B CA 1
ATOM 3118 C C . ALA B 1 35 ? -3.030 31.099 5.509 1.00 15.31 35 ALA B C 1
ATOM 3119 O O . ALA B 1 35 ? -3.452 30.280 4.669 1.00 16.26 35 ALA B O 1
ATOM 3126 N N . SER B 1 36 ? -2.434 30.725 6.626 1.00 14.36 36 SER B N 1
ATOM 3127 C CA A SER B 1 36 ? -2.424 29.346 7.101 0.50 14.78 36 SER B CA 1
ATOM 3128 C CA B SER B 1 36 ? -2.364 29.350 7.115 0.50 14.81 36 SER B CA 1
ATOM 3129 C C . SER B 1 36 ? -2.831 29.347 8.568 1.00 14.07 36 SER B C 1
ATOM 3130 O O . SER B 1 36 ? -2.791 30.388 9.233 1.00 13.96 36 SER B O 1
ATOM 3145 N N . ASP B 1 37 ? -3.246 28.204 9.102 1.00 12.98 37 ASP B N 1
ATOM 3146 C CA . ASP B 1 37 ? -3.476 28.088 10.540 1.00 13.87 37 ASP B CA 1
ATOM 3147 C C . ASP B 1 37 ? -2.099 28.118 11.211 1.00 12.35 37 ASP B C 1
ATOM 3148 O O . ASP B 1 37 ? -1.127 27.538 10.712 1.00 14.77 37 ASP B O 1
ATOM 3157 N N . VAL B 1 38 ? -2.031 28.740 12.371 1.00 10.66 38 VAL B N 1
ATOM 3158 C CA . VAL B 1 38 ? -0.802 28.652 13.135 1.00 12.30 38 VAL B CA 1
ATOM 3159 C C . VAL B 1 38 ? -0.628 27.182 13.505 1.00 11.18 38 VAL B C 1
ATOM 3160 O O . VAL B 1 38 ? -1.594 26.469 13.782 1.00 12.82 38 VAL B O 1
ATOM 3173 N N . SER B 1 39 ? 0.603 26.679 13.512 1.00 11.44 39 SER B N 1
ATOM 3174 C CA . SER B 1 39 ? 0.792 25.221 13.612 1.00 11.37 39 SER B CA 1
ATOM 3175 C C . SER B 1 39 ? 0.467 24.638 14.968 1.00 11.26 39 SER B C 1
ATOM 3176 O O . SER B 1 39 ? 0.926 25.129 15.987 1.00 11.77 39 SER B O 1
ATOM 3184 N N . LEU B 1 40 ? -0.320 23.563 14.994 1.00 12.13 40 LEU B N 1
ATOM 3185 C CA A LEU B 1 40 ? -0.610 22.838 16.232 0.50 11.48 40 LEU B CA 1
ATOM 3186 C CA B LEU B 1 40 ? -0.600 22.833 16.234 0.50 11.48 40 LEU B CA 1
ATOM 3187 C C . LEU B 1 40 ? 0.662 22.238 16.847 1.00 9.81 40 LEU B C 1
ATOM 3188 O O . LEU B 1 40 ? 0.689 21.920 18.038 1.00 12.03 40 LEU B O 1
ATOM 3219 N N . LYS B 1 41 ? 1.713 22.091 16.037 1.00 11.58 41 LYS B N 1
ATOM 3220 C CA . LYS B 1 41 ? 2.999 21.583 16.542 1.00 11.72 41 LYS B CA 1
ATOM 3221 C C . LYS B 1 41 ? 3.543 22.525 17.622 1.00 13.72 41 LYS B C 1
ATOM 3222 O O . LYS B 1 41 ? 4.307 22.102 18.497 1.00 15.61 41 LYS B O 1
ATOM 3241 N N A CYS B 1 42 ? 3.166 23.798 17.542 0.50 11.35 42 CYS B N 1
ATOM 3242 N N B CYS B 1 42 ? 3.152 23.793 17.536 0.50 11.36 42 CYS B N 1
ATOM 3243 C CA A CYS B 1 42 ? 3.635 24.817 18.484 0.50 9.77 42 CYS B CA 1
ATOM 3244 C CA B CYS B 1 42 ? 3.614 24.837 18.449 0.50 9.79 42 CYS B CA 1
ATOM 3245 C C A CYS B 1 42 ? 2.658 25.131 19.612 0.50 9.04 42 CYS B C 1
ATOM 3246 C C B CYS B 1 42 ? 2.709 25.063 19.659 0.50 9.06 42 CYS B C 1
ATOM 3247 O O A CYS B 1 42 ? 2.873 26.075 20.373 0.50 9.65 42 CYS B O 1
ATOM 3248 O O B CYS B 1 42 ? 3.032 25.864 20.534 0.50 9.35 42 CYS B O 1
ATOM 3261 N N . TYR B 1 43 ? 1.583 24.362 19.742 1.00 10.57 43 TYR B N 1
ATOM 3262 C CA . TYR B 1 43 ? 0.608 24.594 20.793 1.00 9.11 43 TYR B CA 1
ATOM 3263 C C . TYR B 1 43 ? 1.073 23.978 22.109 1.00 9.34 43 TYR B C 1
ATOM 3264 O O . TYR B 1 43 ? 1.721 22.927 22.121 1.00 11.66 43 TYR B O 1
ATOM 3283 N N . ASN B 1 44 ? 0.744 24.645 23.215 1.00 9.27 44 ASN B N 1
ATOM 3284 C CA . ASN B 1 44 ? 1.024 24.190 24.562 1.00 9.65 44 ASN B CA 1
ATOM 3285 C C . ASN B 1 44 ? -0.330 24.069 25.270 1.00 10.19 44 ASN B C 1
ATOM 3286 O O . ASN B 1 44 ? -1.045 25.089 25.511 1.00 11.14 44 ASN B O 1
ATOM 3297 N N . ALA B 1 45 ? -0.732 22.834 25.557 1.00 10.68 45 ALA B N 1
ATOM 3298 C CA . ALA B 1 45 ? -2.083 22.531 25.998 1.00 10.32 45 ALA B CA 1
ATOM 3299 C C . ALA B 1 45 ? -2.408 23.066 27.381 1.00 13.71 45 ALA B C 1
ATOM 3300 O O . ALA B 1 45 ? -3.528 23.518 27.625 1.00 14.10 45 ALA B O 1
ATOM 3307 N N . SER B 1 46 ? -1.476 23.007 28.311 1.00 11.49 46 SER B N 1
ATOM 3308 C CA . SER B 1 46 ? -1.722 23.560 29.637 1.00 12.26 46 SER B CA 1
ATOM 3309 C C . SER B 1 46 ? -1.804 25.094 29.636 1.00 15.94 46 SER B C 1
ATOM 3310 O O . SER B 1 46 ? -2.657 25.679 30.318 1.00 16.87 46 SER B O 1
ATOM 3318 N N . ARG B 1 47 ? -0.947 25.761 28.862 1.00 12.78 47 ARG B N 1
ATOM 3319 C CA . ARG B 1 47 ? -0.949 27.225 28.801 1.00 12.83 47 ARG B CA 1
ATOM 3320 C C . ARG B 1 47 ? -2.061 27.781 27.907 1.00 10.39 47 ARG B C 1
ATOM 3321 O O . ARG B 1 47 ? -2.436 28.952 28.022 1.00 13.01 47 ARG B O 1
ATOM 3342 N N . ARG B 1 48 ? -2.572 26.957 26.986 1.00 10.95 48 ARG B N 1
ATOM 3343 C CA . ARG B 1 48 ? -3.494 27.422 25.956 1.00 11.68 48 ARG B CA 1
ATOM 3344 C C . ARG B 1 48 ? -2.902 28.573 25.173 1.00 10.29 48 ARG B C 1
ATOM 3345 O O . ARG B 1 48 ? -3.576 29.503 24.796 1.00 11.78 48 ARG B O 1
ATOM 3366 N N . GLN B 1 49 ? -1.619 28.441 24.869 1.00 9.37 49 GLN B N 1
ATOM 3367 C CA . GLN B 1 49 ? -0.858 29.416 24.087 1.00 10.79 49 GLN B CA 1
ATOM 3368 C C . GLN B 1 49 ? 0.034 28.678 23.088 1.00 11.80 49 GLN B C 1
ATOM 3369 O O . GLN B 1 49 ? 0.328 27.492 23.261 1.00 10.36 49 GLN B O 1
ATOM 3383 N N . TYR B 1 50 ? 0.514 29.392 22.079 1.00 8.98 50 TYR B N 1
ATOM 3384 C CA . TYR B 1 50 ? 1.471 28.838 21.126 1.00 9.59 50 TYR B CA 1
ATOM 3385 C C . TYR B 1 50 ? 2.880 29.385 21.412 1.00 8.88 50 TYR B C 1
ATOM 3386 O O . TYR B 1 50 ? 3.046 30.530 21.870 1.00 10.44 50 TYR B O 1
ATOM 3404 N N . ASN B 1 51 ? 3.879 28.547 21.209 1.00 8.47 51 ASN B N 1
ATOM 3405 C CA . ASN B 1 51 ? 5.267 28.929 21.465 1.00 10.43 51 ASN B CA 1
ATOM 3406 C C . ASN B 1 51 ? 5.786 29.763 20.270 1.00 8.96 51 ASN B C 1
ATOM 3407 O O . ASN B 1 51 ? 5.815 29.321 19.147 1.00 9.09 51 ASN B O 1
ATOM 3418 N N . SER B 1 52 ? 6.255 30.974 20.575 1.00 9.03 52 SER B N 1
ATOM 3419 C CA . SER B 1 52 ? 6.704 31.910 19.557 1.00 9.68 52 SER B CA 1
ATOM 3420 C C . SER B 1 52 ? 7.933 31.404 18.782 1.00 9.58 52 SER B C 1
ATOM 3421 O O . SER B 1 52 ? 8.019 31.621 17.576 1.00 9.81 52 SER B O 1
ATOM 3429 N N . THR B 1 53 ? 8.876 30.755 19.460 1.00 10.54 53 THR B N 1
ATOM 3430 C CA . THR B 1 53 ? 10.095 30.273 18.812 1.00 10.35 53 THR B CA 1
ATOM 3431 C C . THR B 1 53 ? 9.756 29.201 17.801 1.00 10.65 53 THR B C 1
ATOM 3432 O O . THR B 1 53 ? 10.266 29.176 16.675 1.00 11.24 53 THR B O 1
ATOM 3443 N N A CYS B 1 54 ? 8.848 28.335 18.200 0.53 10.56 54 CYS B N 1
ATOM 3444 N N C CYS B 1 54 ? 8.845 28.302 18.181 0.47 10.56 54 CYS B N 1
ATOM 3445 C CA A CYS B 1 54 ? 8.368 27.287 17.344 0.53 12.69 54 CYS B CA 1
ATOM 3446 C CA C CYS B 1 54 ? 8.356 27.247 17.288 0.47 12.68 54 CYS B CA 1
ATOM 3447 C C A CYS B 1 54 ? 7.731 27.866 16.081 0.53 9.43 54 CYS B C 1
ATOM 3448 C C C CYS B 1 54 ? 7.726 27.867 16.051 0.47 9.47 54 CYS B C 1
ATOM 3449 O O A CYS B 1 54 ? 7.992 27.392 14.976 0.53 11.53 54 CYS B O 1
ATOM 3450 O O C CYS B 1 54 ? 7.984 27.425 14.933 0.47 11.52 54 CYS B O 1
ATOM 3463 N N . ILE B 1 55 ? 6.895 28.894 16.233 1.00 9.44 55 ILE B N 1
ATOM 3464 C CA . ILE B 1 55 ? 6.251 29.530 15.084 1.00 9.18 55 ILE B CA 1
ATOM 3465 C C . ILE B 1 55 ? 7.305 30.136 14.168 1.00 9.13 55 ILE B C 1
ATOM 3466 O O . ILE B 1 55 ? 7.280 29.978 12.944 1.00 9.77 55 ILE B O 1
ATOM 3483 N N . LEU B 1 56 ? 8.213 30.888 14.770 1.00 9.18 56 LEU B N 1
ATOM 3484 C CA . LEU B 1 56 ? 9.219 31.598 14.009 1.00 10.29 56 LEU B CA 1
ATOM 3485 C C . LEU B 1 56 ? 10.031 30.658 13.132 1.00 11.73 56 LEU B C 1
ATOM 3486 O O . LEU B 1 56 ? 10.323 30.961 11.955 1.00 12.58 56 LEU B O 1
ATOM 3502 N N . ARG B 1 57 ? 10.425 29.536 13.699 1.00 12.90 57 ARG B N 1
ATOM 3503 C CA . ARG B 1 57 ? 11.351 28.661 13.012 1.00 15.68 57 ARG B CA 1
ATOM 3504 C C . ARG B 1 57 ? 10.712 27.939 11.830 1.00 16.08 57 ARG B C 1
ATOM 3505 O O . ARG B 1 57 ? 11.437 27.367 10.999 1.00 16.21 57 ARG B O 1
ATOM 3526 N N . MET B 1 58 ? 9.371 27.992 11.712 1.00 13.14 58 MET B N 1
ATOM 3527 C CA . MET B 1 58 ? 8.688 27.427 10.559 1.00 14.36 58 MET B CA 1
ATOM 3528 C C . MET B 1 58 ? 8.646 28.378 9.343 1.00 13.10 58 MET B C 1
ATOM 3529 O O . MET B 1 58 ? 8.350 27.957 8.238 1.00 17.06 58 MET B O 1
ATOM 3543 N N . LEU B 1 59 ? 8.871 29.664 9.568 1.00 10.69 59 LEU B N 1
ATOM 3544 C CA . LEU B 1 59 ? 8.987 30.637 8.470 1.00 12.30 59 LEU B CA 1
ATOM 3545 C C . LEU B 1 59 ? 10.314 30.460 7.754 1.00 10.39 59 LEU B C 1
ATOM 3546 O O . LEU B 1 59 ? 11.276 29.979 8.351 1.00 11.90 59 LEU B O 1
ATOM 3562 N N . PRO B 1 60 ? 10.395 30.853 6.478 1.00 10.74 60 PRO B N 1
ATOM 3563 C CA . PRO B 1 60 ? 11.704 30.789 5.812 1.00 10.50 60 PRO B CA 1
ATOM 3564 C C . PRO B 1 60 ? 12.627 31.926 6.224 1.00 10.10 60 PRO B C 1
ATOM 3565 O O . PRO B 1 60 ? 12.127 32.987 6.588 1.00 10.91 60 PRO B O 1
ATOM 3576 N N . PRO B 1 61 ? 13.950 31.706 6.137 1.00 11.37 61 PRO B N 1
ATOM 3577 C CA . PRO B 1 61 ? 14.917 32.701 6.605 1.00 10.03 61 PRO B CA 1
ATOM 3578 C C . PRO B 1 61 ? 15.150 33.706 5.504 1.00 9.92 61 PRO B C 1
ATOM 3579 O O . PRO B 1 61 ? 16.273 33.854 4.969 1.00 12.08 61 PRO B O 1
ATOM 3590 N N . ILE B 1 62 ? 14.070 34.409 5.170 1.00 9.93 62 ILE B N 1
ATOM 3591 C CA . ILE B 1 62 ? 14.075 35.388 4.088 1.00 10.56 62 ILE B CA 1
ATOM 3592 C C . ILE B 1 62 ? 13.767 36.767 4.655 1.00 11.55 62 ILE B C 1
ATOM 3593 O O . ILE B 1 62 ? 12.722 37.008 5.257 1.00 12.21 62 ILE B O 1
ATOM 3609 N N . LYS B 1 63 ? 14.681 37.700 4.457 1.00 10.82 63 LYS B N 1
ATOM 3610 C CA . LYS B 1 63 ? 14.519 39.041 5.040 1.00 9.85 63 LYS B CA 1
ATOM 3611 C C . LYS B 1 63 ? 13.481 39.850 4.298 1.00 11.35 63 LYS B C 1
ATOM 3612 O O . LYS B 1 63 ? 13.641 40.000 3.078 1.00 11.62 63 LYS B O 1
ATOM 3631 N N . VAL B 1 64 ? 12.419 40.395 4.909 1.00 9.71 64 VAL B N 1
ATOM 3632 C CA . VAL B 1 64 ? 12.016 40.227 6.304 1.00 10.13 64 VAL B CA 1
ATOM 3633 C C . VAL B 1 64 ? 10.656 39.511 6.278 1.00 9.30 64 VAL B C 1
ATOM 3634 O O . VAL B 1 64 ? 9.723 39.998 5.614 1.00 9.76 64 VAL B O 1
ATOM 3647 N N . THR B 1 65 ? 10.557 38.374 6.968 1.00 9.17 65 THR B N 1
ATOM 3648 C CA . THR B 1 65 ? 9.324 37.583 6.992 1.00 8.39 65 THR B CA 1
ATOM 3649 C C . THR B 1 65 ? 8.722 37.680 8.381 1.00 9.33 65 THR B C 1
ATOM 3650 O O . THR B 1 65 ? 9.334 37.259 9.359 1.00 9.91 65 THR B O 1
ATOM 3661 N N . LEU B 1 66 ? 7.519 38.256 8.448 1.00 9.58 66 LEU B N 1
ATOM 3662 C CA . LEU B 1 66 ? 6.806 38.490 9.695 1.00 9.14 66 LEU B CA 1
ATOM 3663 C C . LEU B 1 66 ? 5.537 37.630 9.764 1.00 9.58 66 LEU B C 1
ATOM 3664 O O . LEU B 1 66 ? 4.567 37.857 9.013 1.00 10.17 66 LEU B O 1
ATOM 3680 N N . GLY B 1 67 ? 5.542 36.628 10.634 1.00 8.53 67 GLY B N 1
ATOM 3681 C CA . GLY B 1 67 ? 4.339 35.866 10.900 1.00 9.00 67 GLY B CA 1
ATOM 3682 C C . GLY B 1 67 ? 3.466 36.715 11.798 1.00 10.21 67 GLY B C 1
ATOM 3683 O O . GLY B 1 67 ? 3.958 37.363 12.718 1.00 9.91 67 GLY B O 1
ATOM 3687 N N . VAL B 1 68 ? 2.159 36.730 11.574 1.00 8.82 68 VAL B N 1
ATOM 3688 C CA . VAL B 1 68 ? 1.220 37.501 12.386 1.00 8.94 68 VAL B CA 1
ATOM 3689 C C . VAL B 1 68 ? 0.057 36.586 12.805 1.00 8.00 68 VAL B C 1
ATOM 3690 O O . VAL B 1 68 ? -0.612 35.998 11.936 1.00 9.32 68 VAL B O 1
ATOM 3703 N N . THR B 1 69 ? -0.153 36.423 14.104 1.00 7.81 69 THR B N 1
ATOM 3704 C CA . THR B 1 69 ? -1.194 35.554 14.620 1.00 9.98 69 THR B CA 1
ATOM 3705 C C . THR B 1 69 ? -2.119 36.307 15.570 1.00 9.73 69 THR B C 1
ATOM 3706 O O . THR B 1 69 ? -1.743 37.288 16.221 1.00 9.88 69 THR B O 1
ATOM 3717 N N . GLY B 1 70 ? -3.361 35.835 15.626 1.00 9.40 70 GLY B N 1
ATOM 3718 C CA . GLY B 1 70 ? -4.344 36.300 16.590 1.00 9.64 70 GLY B CA 1
ATOM 3719 C C . GLY B 1 70 ? -4.371 35.464 17.848 1.00 10.59 70 GLY B C 1
ATOM 3720 O O . GLY B 1 70 ? -5.060 35.814 18.813 1.00 12.98 70 GLY B O 1
ATOM 3724 N N . LYS B 1 71 ? -3.609 34.372 17.883 1.00 8.26 71 LYS B N 1
ATOM 3725 C CA . LYS B 1 71 ? -3.523 33.559 19.084 1.00 10.75 71 LYS B CA 1
ATOM 3726 C C . LYS B 1 71 ? -2.485 34.066 20.058 1.00 10.03 71 LYS B C 1
ATOM 3727 O O . LYS B 1 71 ? -1.448 34.594 19.640 1.00 9.44 71 LYS B O 1
ATOM 3746 N N . ASP B 1 72 ? -2.722 33.877 21.346 1.00 10.20 72 ASP B N 1
ATOM 3747 C CA . ASP B 1 72 ? -1.754 34.269 22.371 1.00 9.28 72 ASP B CA 1
ATOM 3748 C C . ASP B 1 72 ? -0.504 33.396 22.279 1.00 9.01 72 ASP B C 1
ATOM 3749 O O . ASP B 1 72 ? -0.576 32.193 22.082 1.00 10.04 72 ASP B O 1
ATOM 3758 N N . ILE B 1 73 ? 0.656 34.035 22.402 1.00 9.11 73 ILE B N 1
ATOM 3759 C CA . ILE B 1 73 ? 1.940 33.336 22.324 1.00 9.97 73 ILE B CA 1
ATOM 3760 C C . ILE B 1 73 ? 2.824 33.595 23.535 1.00 9.33 73 ILE B C 1
ATOM 3761 O O . ILE B 1 73 ? 2.654 34.593 24.258 1.00 9.81 73 ILE B O 1
ATOM 3777 N N . TYR B 1 74 ? 3.776 32.697 23.758 1.00 9.27 74 TYR B N 1
ATOM 3778 C CA . TYR B 1 74 ? 4.744 32.852 24.853 1.00 10.31 74 TYR B CA 1
ATOM 3779 C C . TYR B 1 74 ? 6.110 32.418 24.363 1.00 10.85 74 TYR B C 1
ATOM 3780 O O . TYR B 1 74 ? 6.232 31.800 23.298 1.00 11.22 74 TYR B O 1
ATOM 3798 N N . ALA B 1 75 ? 7.147 32.748 25.136 1.00 11.71 75 ALA B N 1
ATOM 3799 C CA . ALA B 1 75 ? 8.483 32.224 24.892 1.00 13.80 75 ALA B CA 1
ATOM 3800 C C . ALA B 1 75 ? 9.035 31.825 26.224 1.00 18.00 75 ALA B C 1
ATOM 3801 O O . ALA B 1 75 ? 8.427 32.091 27.258 1.00 15.96 75 ALA B O 1
ATOM 3808 N N . LYS B 1 76 ? 10.167 31.142 26.173 1.00 19.08 76 LYS B N 1
ATOM 3809 C CA . LYS B 1 76 ? 10.822 30.618 27.371 1.00 23.88 76 LYS B CA 1
ATOM 3810 C C . LYS B 1 76 ? 10.846 31.650 28.509 1.00 23.47 76 LYS B C 1
ATOM 3811 O O . LYS B 1 76 ? 11.349 32.762 28.339 1.00 23.39 76 LYS B O 1
ATOM 3830 N N . GLY B 1 77 ? 10.272 31.273 29.646 1.00 22.63 77 GLY B N 1
ATOM 3831 C CA . GLY B 1 77 ? 10.380 32.101 30.842 1.00 30.20 77 GLY B CA 1
ATOM 3832 C C . GLY B 1 77 ? 9.446 33.294 30.914 1.00 25.85 77 GLY B C 1
ATOM 3833 O O . GLY B 1 77 ? 9.581 34.139 31.811 1.00 23.14 77 GLY B O 1
ATOM 3837 N N . MET B 1 78 ? 8.493 33.380 29.979 1.00 20.22 78 MET B N 1
ATOM 3838 C CA . MET B 1 78 ? 7.584 34.511 29.925 1.00 15.99 78 MET B CA 1
ATOM 3839 C C . MET B 1 78 ? 6.159 34.043 30.033 1.00 13.72 78 MET B C 1
ATOM 3840 O O . MET B 1 78 ? 5.774 33.020 29.421 1.00 16.11 78 MET B O 1
ATOM 3854 N N . ASN B 1 79 ? 5.336 34.783 30.744 1.00 13.19 79 ASN B N 1
ATOM 3855 C CA . ASN B 1 79 ? 3.936 34.457 30.801 1.00 14.31 79 ASN B CA 1
ATOM 3856 C C . ASN B 1 79 ? 3.293 34.635 29.424 1.00 11.10 79 ASN B C 1
ATOM 3857 O O . ASN B 1 79 ? 2.448 33.837 29.040 1.00 13.27 79 ASN B O 1
ATOM 3868 N N . PHE B 1 80 ? 3.692 35.664 28.680 1.00 10.10 80 PHE B N 1
ATOM 3869 C CA . PHE B 1 80 ? 3.306 35.835 27.272 1.00 10.21 80 PHE B CA 1
ATOM 3870 C C . PHE B 1 80 ? 4.425 36.683 26.658 1.00 9.14 80 PHE B C 1
ATOM 3871 O O . PHE B 1 80 ? 5.222 37.284 27.384 1.00 9.71 80 PHE B O 1
ATOM 3888 N N . VAL B 1 81 ? 4.458 36.778 25.326 1.00 8.39 81 VAL B N 1
ATOM 3889 C CA . VAL B 1 81 ? 5.234 37.790 24.605 1.00 8.23 81 VAL B CA 1
ATOM 3890 C C . VAL B 1 81 ? 4.336 38.413 23.577 1.00 8.87 81 VAL B C 1
ATOM 3891 O O . VAL B 1 81 ? 3.369 37.783 23.141 1.00 9.16 81 VAL B O 1
ATOM 3904 N N . PHE B 1 82 ? 4.618 39.644 23.180 1.00 8.79 82 PHE B N 1
ATOM 3905 C CA . PHE B 1 82 ? 3.934 40.229 22.020 1.00 9.18 82 PHE B CA 1
ATOM 3906 C C . PHE B 1 82 ? 4.514 39.687 20.728 1.00 9.41 82 PHE B C 1
ATOM 3907 O O . PHE B 1 82 ? 3.865 39.714 19.684 1.00 9.53 82 PHE B O 1
ATOM 3924 N N . GLY B 1 83 ? 5.735 39.173 20.787 1.00 9.17 83 GLY B N 1
ATOM 3925 C CA . GLY B 1 83 ? 6.408 38.707 19.592 1.00 9.43 83 GLY B CA 1
ATOM 3926 C C . GLY B 1 83 ? 7.777 38.120 19.882 1.00 9.21 83 GLY B C 1
ATOM 3927 O O . GLY B 1 83 ? 8.220 38.082 21.030 1.00 10.58 83 GLY B O 1
ATOM 3931 N N . GLU B 1 84 ? 8.453 37.672 18.839 1.00 8.56 84 GLU B N 1
ATOM 3932 C CA . GLU B 1 84 ? 9.818 37.133 18.905 1.00 8.33 84 GLU B CA 1
ATOM 3933 C C . GLU B 1 84 ? 10.460 37.443 17.547 1.00 8.54 84 GLU B C 1
ATOM 3934 O O . GLU B 1 84 ? 9.814 37.380 16.511 1.00 9.81 84 GLU B O 1
ATOM 3946 N N . ALA B 1 85 ? 11.736 37.774 17.543 1.00 9.33 85 ALA B N 1
ATOM 3947 C CA . ALA B 1 85 ? 12.462 38.119 16.334 1.00 9.37 85 ALA B CA 1
ATOM 3948 C C . ALA B 1 85 ? 13.898 37.612 16.390 1.00 11.06 85 ALA B C 1
ATOM 3949 O O . ALA B 1 85 ? 14.500 37.476 17.455 1.00 12.56 85 ALA B O 1
ATOM 3956 N N . GLU B 1 86 ? 14.458 37.360 15.225 1.00 10.38 86 GLU B 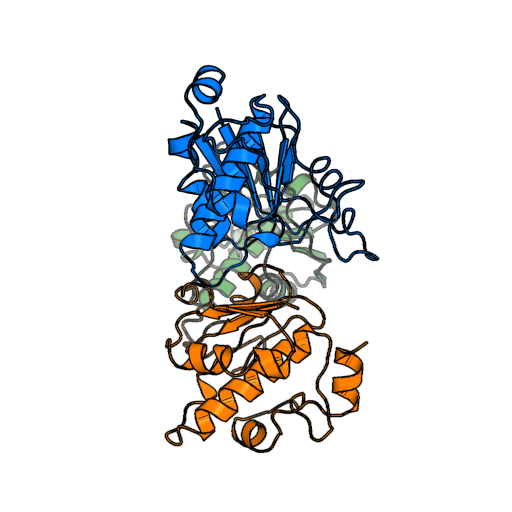N 1
ATOM 3957 C CA . GLU B 1 86 ? 15.885 37.103 15.066 1.00 9.94 86 GLU B CA 1
ATOM 3958 C C . GLU B 1 86 ? 16.599 38.439 14.951 1.00 11.27 86 GLU B C 1
ATOM 3959 O O . GLU B 1 86 ? 16.442 39.148 13.978 1.00 11.79 86 GLU B O 1
ATOM 3971 N N . LEU B 1 87 ? 17.391 38.799 15.958 1.00 12.12 87 LEU B N 1
ATOM 3972 C CA . LEU B 1 87 ? 18.117 40.052 15.909 1.00 10.37 87 LEU B CA 1
ATOM 3973 C C . LEU B 1 87 ? 19.105 40.069 14.764 1.00 12.61 87 LEU B C 1
ATOM 3974 O O . LEU B 1 87 ? 20.036 39.262 14.730 1.00 14.00 87 LEU B O 1
ATOM 3990 N N . GLY B 1 88 ? 18.892 40.965 13.816 1.00 12.10 88 GLY B N 1
ATOM 3991 C CA . GLY B 1 88 ? 19.746 41.059 12.641 1.00 11.23 88 GLY B CA 1
ATOM 3992 C C . GLY B 1 88 ? 19.614 39.888 11.692 1.00 15.23 88 GLY B C 1
ATOM 3993 O O . GLY B 1 88 ? 20.453 39.728 10.806 1.00 16.26 88 GLY B O 1
ATOM 3997 N N . GLY B 1 89 ? 18.571 39.068 11.872 1.00 11.50 89 GLY B N 1
ATOM 3998 C CA . GLY B 1 89 ? 18.348 37.879 11.060 1.00 13.43 89 GLY B CA 1
ATOM 3999 C C . GLY B 1 89 ? 17.340 38.134 9.959 1.00 8.91 89 GLY B C 1
ATOM 4000 O O . GLY B 1 89 ? 17.440 39.077 9.186 1.00 11.15 89 GLY B O 1
ATOM 4004 N N . ALA B 1 90 ? 16.314 37.288 9.900 1.00 10.28 90 ALA B N 1
ATOM 4005 C CA . ALA B 1 90 ? 15.323 37.360 8.817 1.00 10.69 90 ALA B CA 1
ATOM 4006 C C . ALA B 1 90 ? 13.872 37.291 9.274 1.00 9.80 90 ALA B C 1
ATOM 4007 O O . ALA B 1 90 ? 12.998 37.834 8.586 1.00 10.86 90 ALA B O 1
ATOM 4014 N N . ARG B 1 91 ? 13.609 36.621 10.392 1.00 9.58 91 ARG B N 1
ATOM 4015 C CA . ARG B 1 91 ? 12.231 36.221 10.746 1.00 10.68 91 ARG B CA 1
ATOM 4016 C C . ARG B 1 91 ? 11.760 36.843 12.044 1.00 8.93 91 ARG B C 1
ATOM 4017 O O . ARG B 1 91 ? 12.554 37.039 12.980 1.00 10.97 91 ARG B O 1
ATOM 4038 N N . ALA B 1 92 ? 10.449 37.070 12.126 1.00 10.45 92 ALA B N 1
ATOM 4039 C CA . ALA B 1 92 ? 9.832 37.482 13.367 1.00 8.85 92 ALA B CA 1
ATOM 4040 C C . ALA B 1 92 ? 8.399 36.999 13.400 1.00 9.06 92 ALA B C 1
ATOM 4041 O O . ALA B 1 92 ? 7.825 36.665 12.349 1.00 9.37 92 ALA B O 1
ATOM 4048 N N . VAL B 1 93 ? 7.835 37.004 14.597 1.00 8.61 93 VAL B N 1
ATOM 4049 C CA A VAL B 1 93 ? 6.420 36.742 14.789 0.75 9.78 93 VAL B CA 1
ATOM 4050 C CA B VAL B 1 93 ? 6.435 36.695 14.832 0.25 9.79 93 VAL B CA 1
ATOM 4051 C C . VAL B 1 93 ? 5.834 37.800 15.695 1.00 9.16 93 VAL B C 1
ATOM 4052 O O . VAL B 1 93 ? 6.480 38.251 16.642 1.00 9.11 93 VAL B O 1
ATOM 4077 N N . LEU B 1 94 ? 4.603 38.197 15.387 1.00 8.21 94 LEU B N 1
ATOM 4078 C CA . LEU B 1 94 ? 3.791 39.129 16.140 1.00 8.35 94 LEU B CA 1
ATOM 4079 C C . LEU B 1 94 ? 2.471 38.432 16.492 1.00 8.31 94 LEU B C 1
ATOM 4080 O O . LEU B 1 94 ? 1.841 37.821 15.610 1.00 8.99 94 LEU B O 1
ATOM 4096 N N . SER B 1 95 ? 2.085 38.503 17.757 1.00 7.53 95 SER B N 1
ATOM 4097 C CA . SER B 1 95 ? 0.708 38.203 18.157 1.00 8.92 95 SER B CA 1
ATOM 4098 C C . SER B 1 95 ? -0.045 39.464 18.482 1.00 9.09 95 SER B C 1
ATOM 4099 O O . SER B 1 95 ? 0.455 40.316 19.233 1.00 9.71 95 SER B O 1
ATOM 4107 N N . VAL B 1 96 ? -1.280 39.565 17.988 1.00 8.91 96 VAL B N 1
ATOM 4108 C CA . VAL B 1 96 ? -2.144 40.680 18.302 1.00 9.84 96 VAL B CA 1
ATOM 4109 C C . VAL B 1 96 ? -3.100 40.378 19.456 1.00 9.26 96 VAL B C 1
ATOM 4110 O O . VAL B 1 96 ? -3.906 41.223 19.857 1.00 11.53 96 VAL B O 1
ATOM 4123 N N . PHE B 1 97 ? -3.026 39.175 20.003 1.00 8.96 97 PHE B N 1
ATOM 4124 C CA . PHE B 1 97 ? -3.944 38.749 21.051 1.00 8.95 97 PHE B CA 1
ATOM 4125 C C . PHE B 1 97 ? -4.010 39.729 22.233 1.00 11.02 97 PHE B C 1
ATOM 4126 O O . PHE B 1 97 ? -5.081 40.069 22.742 1.00 12.27 97 PHE B O 1
ATOM 4143 N N . ARG B 1 98 ? -2.856 40.171 22.693 1.00 9.12 98 ARG B N 1
ATOM 4144 C CA . ARG B 1 98 ? -2.789 41.048 23.868 1.00 10.89 98 ARG B CA 1
ATOM 4145 C C . ARG B 1 98 ? -3.082 42.508 23.521 1.00 11.55 98 ARG B C 1
ATOM 4146 O O . ARG B 1 98 ? -3.072 43.378 24.406 1.00 13.77 98 ARG B O 1
ATOM 4167 N N . LEU B 1 99 ? -3.322 42.793 22.242 1.00 10.14 99 LEU B N 1
ATOM 4168 C CA . LEU B 1 99 ? -3.509 44.177 21.756 1.00 10.05 99 LEU B CA 1
ATOM 4169 C C . LEU B 1 99 ? -4.981 44.597 21.601 1.00 11.15 99 LEU B C 1
ATOM 4170 O O . LEU B 1 99 ? -5.290 45.761 21.365 1.00 12.74 99 LEU B O 1
ATOM 4186 N N . THR B 1 100 ? -5.883 43.629 21.679 1.00 13.56 100 THR B N 1
ATOM 4187 C CA . THR B 1 100 ? -7.285 43.903 21.373 1.00 14.11 100 THR B CA 1
ATOM 4188 C C . THR B 1 100 ? -7.907 44.915 22.348 1.00 13.59 100 THR B C 1
ATOM 4189 O O . THR B 1 100 ? -7.559 44.990 23.537 1.00 15.62 100 THR B O 1
ATOM 4200 N N . THR B 1 101 ? -8.823 45.710 21.800 1.00 14.29 101 THR B N 1
ATOM 4201 C CA . THR B 1 101 ? -9.469 46.781 22.545 1.00 14.03 101 THR B CA 1
ATOM 4202 C C . THR B 1 101 ? -10.697 47.262 21.763 1.00 15.74 101 THR B C 1
ATOM 4203 O O . THR B 1 101 ? -10.728 47.183 20.531 1.00 14.71 101 THR B O 1
ATOM 4214 N N . ALA B 1 102 ? -11.684 47.778 22.490 1.00 16.68 102 ALA B N 1
ATOM 4215 C CA . ALA B 1 102 ? -12.876 48.334 21.856 1.00 12.62 102 ALA B CA 1
ATOM 4216 C C . ALA B 1 102 ? -12.603 49.644 21.132 1.00 16.34 102 ALA B C 1
ATOM 4217 O O . ALA B 1 102 ? -13.384 50.075 20.298 1.00 16.64 102 ALA B O 1
ATOM 4224 N N . ASP B 1 103 ? -11.480 50.283 21.442 1.00 14.35 103 ASP B N 1
ATOM 4225 C CA . ASP B 1 103 ? -11.075 51.491 20.740 1.00 15.93 103 ASP B CA 1
ATOM 4226 C C . ASP B 1 103 ? -10.394 51.045 19.450 1.00 16.75 103 ASP B C 1
ATOM 4227 O O . ASP B 1 103 ? -9.222 50.684 19.459 1.00 15.31 103 ASP B O 1
ATOM 4236 N N . SER B 1 104 ? -11.129 51.022 18.340 1.00 17.16 104 SER B N 1
ATOM 4237 C CA A SER B 1 104 ? -10.641 50.458 17.075 0.50 16.98 104 SER B CA 1
ATOM 4238 C CA B SER B 1 104 ? -10.593 50.401 17.127 0.50 16.94 104 SER B CA 1
ATOM 4239 C C . SER B 1 104 ? -9.393 51.147 16.560 1.00 16.78 104 SER B C 1
ATOM 4240 O O . SER B 1 104 ? -8.498 50.520 16.003 1.00 17.70 104 SER B O 1
ATOM 4255 N N . GLU B 1 105 ? -9.358 52.467 16.703 1.00 17.48 105 GLU B N 1
ATOM 4256 C CA . GLU B 1 105 ? -8.249 53.246 16.187 1.00 18.84 105 GLU B CA 1
ATOM 4257 C C . GLU B 1 105 ? -7.017 52.889 17.008 1.00 16.48 105 GLU B C 1
ATOM 4258 O O . GLU B 1 105 ? -5.931 52.732 16.453 1.00 14.01 105 GLU B O 1
ATOM 4270 N N . LEU B 1 106 ? -7.196 52.726 18.315 1.00 14.00 106 LEU B N 1
ATOM 4271 C CA . LEU B 1 106 ? -6.092 52.350 19.212 1.00 13.72 106 LEU B CA 1
ATOM 4272 C C . LEU B 1 106 ? -5.600 50.945 18.881 1.00 13.32 106 LEU B C 1
ATOM 4273 O O . LEU B 1 106 ? -4.403 50.696 18.892 1.00 13.21 106 LEU B O 1
ATOM 4289 N N . TYR B 1 107 ? -6.512 50.013 18.578 1.00 14.31 107 TYR B N 1
ATOM 4290 C CA . TYR B 1 107 ? -6.090 48.683 18.173 1.00 12.09 107 TYR B CA 1
ATOM 4291 C C . TYR B 1 107 ? -5.176 48.753 16.948 1.00 13.67 107 TYR B C 1
ATOM 4292 O O . TYR B 1 107 ? -4.088 48.168 16.939 1.00 12.94 107 TYR B O 1
ATOM 4310 N N . ARG B 1 108 ? -5.602 49.457 15.906 1.00 13.04 108 ARG B N 1
ATOM 4311 C CA . ARG B 1 108 ? -4.786 49.607 14.707 1.00 15.69 108 ARG B CA 1
ATOM 4312 C C . ARG B 1 108 ? -3.454 50.233 15.032 1.00 12.81 108 ARG B C 1
ATOM 4313 O O . ARG B 1 108 ? -2.439 49.801 14.492 1.00 14.29 108 ARG B O 1
ATOM 4334 N N . GLU B 1 109 ? -3.417 51.217 15.921 1.00 14.02 109 GLU B N 1
ATOM 4335 C CA . GLU B 1 109 ? -2.147 51.814 16.297 1.00 11.62 109 GLU B CA 1
ATOM 4336 C C . GLU B 1 109 ? -1.227 50.825 17.020 1.00 13.37 109 GLU B C 1
ATOM 4337 O O . GLU B 1 109 ? -0.018 50.779 16.797 1.00 12.60 109 GLU B O 1
ATOM 4349 N N . ARG B 1 110 ? -1.795 50.004 17.884 1.00 11.08 110 ARG B N 1
ATOM 4350 C CA . ARG B 1 110 ? -1.003 49.026 18.591 1.00 12.43 110 ARG B CA 1
ATOM 4351 C C . ARG B 1 110 ? -0.426 47.997 17.638 1.00 10.96 110 ARG B C 1
ATOM 4352 O O . ARG B 1 110 ? 0.743 47.608 17.770 1.00 10.97 110 ARG B O 1
ATOM 4373 N N . VAL B 1 111 ? -1.266 47.511 16.721 1.00 11.45 111 VAL B N 1
ATOM 4374 C CA . VAL B 1 111 ? -0.817 46.539 15.769 1.00 12.31 111 VAL B CA 1
ATOM 4375 C C . VAL B 1 111 ? 0.374 47.054 14.969 1.00 11.07 111 VAL B C 1
ATOM 4376 O O . VAL B 1 111 ? 1.353 46.353 14.788 1.00 10.58 111 VAL B O 1
ATOM 4389 N N . VAL B 1 112 ? 0.288 48.284 14.470 1.00 11.78 112 VAL B N 1
ATOM 4390 C CA . VAL B 1 112 ? 1.364 48.832 13.674 1.00 11.97 112 VAL B CA 1
ATOM 4391 C C . VAL B 1 112 ? 2.626 49.002 14.538 1.00 11.49 112 VAL B C 1
ATOM 4392 O O . VAL B 1 112 ? 3.719 48.589 14.133 1.00 11.08 112 VAL B O 1
ATOM 4405 N N . LYS B 1 113 ? 2.488 49.537 15.755 1.00 10.48 113 LYS B N 1
ATOM 4406 C CA . LYS B 1 113 ? 3.657 49.727 16.610 1.00 12.19 113 LYS B CA 1
ATOM 4407 C C . LYS B 1 113 ? 4.368 48.438 16.861 1.00 9.21 113 LYS B C 1
ATOM 4408 O O . LYS B 1 113 ? 5.582 48.363 16.818 1.00 10.40 113 LYS B O 1
ATOM 4427 N N . GLU B 1 114 ? 3.608 47.396 17.161 1.00 10.12 114 GLU B N 1
ATOM 4428 C CA . GLU B 1 114 ? 4.223 46.162 17.598 1.00 10.03 114 GLU B CA 1
ATOM 4429 C C . GLU B 1 114 ? 4.832 45.381 16.420 1.00 9.11 114 GLU B C 1
ATOM 4430 O O . GLU B 1 114 ? 5.886 44.741 16.541 1.00 9.68 114 GLU B O 1
ATOM 4442 N N . ALA B 1 115 ? 4.253 45.544 15.227 1.00 9.55 115 ALA B N 1
ATOM 4443 C CA . ALA B 1 115 ? 4.870 44.985 14.038 1.00 9.39 115 ALA B CA 1
ATOM 4444 C C . ALA B 1 115 ? 6.157 45.712 13.712 1.00 8.77 115 ALA B C 1
ATOM 4445 O O . ALA B 1 115 ? 7.157 45.091 13.351 1.00 9.43 115 ALA B O 1
ATOM 4452 N N . VAL B 1 116 ? 6.110 47.043 13.773 1.00 9.62 116 VAL B N 1
ATOM 4453 C CA . VAL B 1 116 ? 7.308 47.860 13.530 1.00 9.60 116 VAL B CA 1
ATOM 4454 C C . VAL B 1 116 ? 8.434 47.499 14.492 1.00 8.65 116 VAL B C 1
ATOM 4455 O O . VAL B 1 116 ? 9.603 47.384 14.095 1.00 9.67 116 VAL B O 1
ATOM 4468 N N . HIS B 1 117 ? 8.069 47.276 15.763 1.00 9.00 117 HIS B N 1
ATOM 4469 C CA . HIS B 1 117 ? 9.014 46.855 16.780 1.00 9.44 117 HIS B CA 1
ATOM 4470 C C . HIS B 1 117 ? 9.725 45.562 16.370 1.00 8.75 117 HIS B C 1
ATOM 4471 O O . HIS B 1 117 ? 10.944 45.430 16.425 1.00 8.67 117 HIS B O 1
ATOM 4485 N N . GLU B 1 118 ? 8.924 44.549 16.011 1.00 9.08 118 GLU B N 1
ATOM 4486 C CA . GLU B 1 118 ? 9.503 43.252 15.590 1.00 9.36 118 GLU B CA 1
ATOM 4487 C C . GLU B 1 118 ? 10.406 43.352 14.376 1.00 8.56 118 GLU B C 1
ATOM 4488 O O . GLU B 1 118 ? 11.480 42.754 14.323 1.00 9.22 118 GLU B O 1
ATOM 4500 N N . ILE B 1 119 ? 9.949 44.080 13.383 1.00 11.07 119 ILE B N 1
ATOM 4501 C CA . ILE B 1 119 ? 10.748 44.274 12.174 1.00 8.53 119 ILE B CA 1
ATOM 4502 C C . ILE B 1 119 ? 12.059 45.013 12.490 1.00 9.70 119 ILE B C 1
ATOM 4503 O O . ILE B 1 119 ? 13.123 44.670 11.993 1.00 10.23 119 ILE B O 1
ATOM 4519 N N . GLY B 1 120 ? 11.989 45.973 13.399 1.00 9.95 120 GLY B N 1
ATOM 4520 C CA . GLY B 1 120 ? 13.185 46.687 13.820 1.00 9.49 120 GLY B CA 1
ATOM 4521 C C . GLY B 1 120 ? 14.193 45.722 14.399 1.00 8.08 120 GLY B C 1
ATOM 4522 O O . GLY B 1 120 ? 15.402 45.863 14.155 1.00 10.18 120 GLY B O 1
ATOM 4526 N N . HIS B 1 121 ? 13.761 44.749 15.207 1.00 8.74 121 HIS B N 1
ATOM 4527 C CA . HIS B 1 121 ? 14.676 43.744 15.704 1.00 8.53 121 HIS B CA 1
ATOM 4528 C C . HIS B 1 121 ? 15.300 42.985 14.539 1.00 10.83 121 HIS B C 1
ATOM 4529 O O . HIS B 1 121 ? 16.496 42.740 14.552 1.00 10.54 121 HIS B O 1
ATOM 4543 N N . VAL B 1 122 ? 14.504 42.540 13.568 1.00 10.18 122 VAL B N 1
ATOM 4544 C CA . VAL B 1 122 ? 15.080 41.823 12.428 1.00 10.87 122 VAL B CA 1
ATOM 4545 C C . VAL B 1 122 ? 16.164 42.649 11.714 1.00 11.41 122 VAL B C 1
ATOM 4546 O O . VAL B 1 122 ? 17.196 42.095 11.316 1.00 12.84 122 VAL B O 1
ATOM 4559 N N . LEU B 1 123 ? 15.929 43.955 11.623 1.00 9.77 123 LEU B N 1
ATOM 4560 C CA . LEU B 1 123 ? 16.877 44.880 11.001 1.00 11.05 123 LEU B CA 1
ATOM 4561 C C . LEU B 1 123 ? 18.106 45.118 11.868 1.00 14.09 123 LEU B C 1
ATOM 4562 O O . LEU B 1 123 ? 19.020 45.773 11.396 1.00 16.35 123 LEU B O 1
ATOM 4578 N N . GLY B 1 124 ? 18.158 44.599 13.092 1.00 10.59 124 GLY B N 1
ATOM 4579 C CA . GLY B 1 124 ? 19.368 44.603 13.908 1.00 10.95 124 GLY B CA 1
ATOM 4580 C C . GLY B 1 124 ? 19.318 45.495 15.136 1.00 12.73 124 GLY B C 1
ATOM 4581 O O . GLY B 1 124 ? 20.334 45.703 15.805 1.00 14.16 124 GLY B O 1
ATOM 4585 N N . LEU B 1 125 ? 18.141 46.014 15.440 1.00 10.32 125 LEU B N 1
ATOM 4586 C CA . LEU B 1 125 ? 17.989 46.916 16.578 1.00 9.18 125 LEU B CA 1
ATOM 4587 C C . LEU B 1 125 ? 17.635 46.139 17.831 1.00 11.24 125 LEU B C 1
ATOM 4588 O O . LEU B 1 125 ? 16.709 45.305 17.847 1.00 10.11 125 LEU B O 1
ATOM 4604 N N . LYS B 1 126 ? 18.327 46.435 18.916 1.00 10.26 126 LYS B N 1
ATOM 4605 C CA . LYS B 1 126 ? 18.000 45.914 20.237 1.00 10.05 126 LYS B CA 1
ATOM 4606 C C . LYS B 1 126 ? 16.997 46.858 20.904 1.00 11.06 126 LYS B C 1
ATOM 4607 O O . LYS B 1 126 ? 16.631 47.895 20.363 1.00 13.93 126 LYS B O 1
ATOM 4626 N N . HIS B 1 127 ? 16.566 46.509 22.099 1.00 10.65 127 HIS B N 1
ATOM 4627 C CA . HIS B 1 127 ? 15.711 47.404 22.827 1.00 10.44 127 HIS B CA 1
ATOM 4628 C C . HIS B 1 127 ? 16.398 48.732 23.073 1.00 12.03 127 HIS B C 1
ATOM 4629 O O . HIS B 1 127 ? 17.616 48.782 23.313 1.00 12.34 127 HIS B O 1
ATOM 4643 N N . CYS B 1 128 ? 15.586 49.776 22.989 1.00 10.37 128 CYS B N 1
ATOM 4644 C CA . CYS B 1 128 ? 16.025 51.183 23.017 1.00 10.68 128 CYS B CA 1
ATOM 4645 C C . CYS B 1 128 ? 15.433 51.800 24.282 1.00 11.87 128 CYS B C 1
ATOM 4646 O O . CYS B 1 128 ? 14.284 51.583 24.597 1.00 13.87 128 CYS B O 1
ATOM 4653 N N . SER B 1 129 ? 16.181 52.653 24.969 1.00 12.62 129 SER B N 1
ATOM 4654 C CA . SER B 1 129 ? 15.629 53.370 26.131 1.00 12.58 129 SER B CA 1
ATOM 4655 C C . SER B 1 129 ? 15.170 54.809 25.797 1.00 14.69 129 SER B C 1
ATOM 4656 O O . SER B 1 129 ? 14.652 55.540 26.664 1.00 17.18 129 SER B O 1
ATOM 4664 N N . ASN B 1 130 ? 15.303 55.202 24.531 1.00 13.75 130 ASN B N 1
ATOM 4665 C CA . ASN B 1 130 ? 14.816 56.504 24.094 1.00 14.65 130 ASN B CA 1
ATOM 4666 C C . ASN B 1 130 ? 13.306 56.513 23.863 1.00 14.99 130 ASN B C 1
ATOM 4667 O O . ASN B 1 130 ? 12.623 55.499 24.041 1.00 12.03 130 ASN B O 1
ATOM 4678 N N . ASN B 1 131 ? 12.754 57.651 23.476 1.00 13.88 131 ASN B N 1
ATOM 4679 C CA . ASN B 1 131 ? 11.355 57.780 23.150 1.00 12.60 131 ASN B CA 1
ATOM 4680 C C . ASN B 1 131 ? 11.227 57.195 21.733 1.00 14.19 131 ASN B C 1
ATOM 4681 O O . ASN B 1 131 ? 11.418 57.882 20.746 1.00 13.70 131 ASN B O 1
ATOM 4692 N N . CYS B 1 132 ? 10.885 55.903 21.656 1.00 11.05 132 CYS B N 1
ATOM 4693 C CA . CYS B 1 132 ? 11.169 55.092 20.487 1.00 11.07 132 CYS B CA 1
ATOM 4694 C C . CYS B 1 132 ? 10.310 53.825 20.467 1.00 11.28 132 CYS B C 1
ATOM 4695 O O . CYS B 1 132 ? 10.025 53.242 21.521 1.00 10.95 132 CYS B O 1
ATOM 4702 N N . VAL B 1 133 ? 9.940 53.406 19.251 1.00 9.65 133 VAL B N 1
ATOM 4703 C CA . VAL B 1 133 ? 9.161 52.192 19.055 1.00 7.74 133 VAL B CA 1
ATOM 4704 C C . VAL B 1 133 ? 9.916 50.963 19.510 1.00 10.23 133 VAL B C 1
ATOM 4705 O O . VAL B 1 133 ? 9.261 49.950 19.824 1.00 11.11 133 VAL B O 1
ATOM 4718 N N . MET B 1 134 ? 11.250 51.027 19.565 1.00 8.80 134 MET B N 1
ATOM 4719 C CA . MET B 1 134 ? 12.067 49.908 20.004 1.00 8.62 134 MET B CA 1
ATOM 4720 C C . MET B 1 134 ? 12.161 49.724 21.519 1.00 7.90 134 MET B C 1
ATOM 4721 O O . MET B 1 134 ? 12.853 48.824 21.977 1.00 9.78 134 MET B O 1
ATOM 4735 N N . ARG B 1 135 ? 11.488 50.584 22.284 1.00 9.08 135 ARG B N 1
ATOM 4736 C CA . ARG B 1 135 ? 11.361 50.343 23.730 1.00 10.51 135 ARG B CA 1
ATOM 4737 C C . ARG B 1 135 ? 10.686 48.994 23.928 1.00 10.52 135 ARG B C 1
ATOM 4738 O O . ARG B 1 135 ? 9.710 48.662 23.256 1.00 11.34 135 ARG B O 1
ATOM 4759 N N . PHE B 1 136 ? 11.202 48.223 24.869 1.00 9.47 136 PHE B N 1
ATOM 4760 C CA . PHE B 1 136 ? 10.466 47.071 25.374 1.00 11.27 136 PHE B CA 1
ATOM 4761 C C . PHE B 1 136 ? 9.214 47.572 26.091 1.00 12.46 136 PHE B C 1
ATOM 4762 O O . PHE B 1 136 ? 9.238 48.572 26.824 1.00 12.95 136 PHE B O 1
ATOM 4779 N N . SER B 1 137 ? 8.109 46.884 25.863 1.00 10.84 137 SER B N 1
ATOM 4780 C CA . SER B 1 137 ? 6.843 47.168 26.546 1.00 10.97 137 SER B CA 1
ATOM 4781 C C . SER B 1 137 ? 6.462 45.969 27.398 1.00 11.07 137 SER B C 1
ATOM 4782 O O . SER B 1 137 ? 6.242 44.866 26.887 1.00 11.91 137 SER B O 1
ATOM 4790 N N . ASN B 1 138 ? 6.348 46.180 28.698 1.00 10.41 138 ASN B N 1
ATOM 4791 C CA . ASN B 1 138 ? 5.987 45.095 29.609 1.00 11.40 138 ASN B CA 1
ATOM 4792 C C . ASN B 1 138 ? 4.518 44.693 29.460 1.00 10.34 138 ASN B C 1
ATOM 4793 O O . ASN B 1 138 ? 4.188 43.506 29.548 1.00 11.82 138 ASN B O 1
ATOM 4804 N N . SER B 1 139 ? 3.666 45.681 29.236 1.00 12.75 139 SER B N 1
ATOM 4805 C CA . SER B 1 139 ? 2.224 45.489 29.083 1.00 12.10 139 SER B CA 1
ATOM 4806 C C . SER B 1 139 ? 1.734 46.358 27.947 1.00 10.66 139 SER B C 1
ATOM 4807 O O . SER B 1 139 ? 2.481 47.222 27.422 1.00 11.55 139 SER B O 1
ATOM 4815 N N . VAL B 1 140 ? 0.479 46.198 27.559 1.00 11.03 140 VAL B N 1
ATOM 4816 C CA . VAL B 1 140 ? -0.069 47.001 26.488 1.00 11.66 140 VAL B CA 1
ATOM 4817 C C . VAL B 1 140 ? -0.178 48.482 26.910 1.00 13.07 140 VAL B C 1
ATOM 4818 O O . VAL B 1 140 ? -0.167 49.356 26.057 1.00 13.59 140 VAL B O 1
ATOM 4831 N N . GLN B 1 141 ? -0.245 48.777 28.211 1.00 13.48 141 GLN B N 1
ATOM 4832 C CA . GLN B 1 141 ? -0.174 50.162 28.667 1.00 16.13 141 GLN B CA 1
ATOM 4833 C C . GLN B 1 141 ? 1.150 50.819 28.260 1.00 13.56 141 GLN B C 1
ATOM 4834 O O . GLN B 1 141 ? 1.177 51.982 27.909 1.00 15.75 141 GLN B O 1
ATOM 4848 N N . ASP B 1 142 ? 2.240 50.071 28.332 1.00 13.10 142 ASP B N 1
ATOM 4849 C CA . ASP B 1 142 ? 3.537 50.543 27.897 1.00 11.89 142 ASP B CA 1
ATOM 4850 C C . ASP B 1 142 ? 3.544 50.699 26.371 1.00 14.48 142 ASP B C 1
ATOM 4851 O O . ASP B 1 142 ? 4.115 51.646 25.869 1.00 13.72 142 ASP B O 1
ATOM 4860 N N . VAL B 1 143 ? 2.956 49.773 25.616 1.00 11.32 143 VAL B N 1
ATOM 4861 C CA . VAL B 1 143 ? 2.858 49.951 24.165 1.00 10.82 143 VAL B CA 1
ATOM 4862 C C . VAL B 1 143 ? 2.194 51.289 23.845 1.00 14.18 143 VAL B C 1
ATOM 4863 O O . VAL B 1 143 ? 2.654 52.052 22.995 1.00 11.28 143 VAL B O 1
ATOM 4876 N N . ASP B 1 144 ? 1.112 51.597 24.546 1.00 11.35 144 ASP B N 1
ATOM 4877 C CA . ASP B 1 144 ? 0.359 52.804 24.248 1.00 12.60 144 ASP B CA 1
ATOM 4878 C C . ASP B 1 144 ? 1.184 54.068 24.518 1.00 15.19 144 ASP B C 1
ATOM 4879 O O . ASP B 1 144 ? 0.914 55.071 23.893 1.00 17.29 144 ASP B O 1
ATOM 4888 N N . ARG B 1 145 ? 2.150 54.002 25.430 1.00 15.23 145 ARG B N 1
ATOM 4889 C CA . ARG B 1 145 ? 2.948 55.160 25.808 1.00 14.44 145 ARG B CA 1
ATOM 4890 C C . ARG B 1 145 ? 4.182 55.341 24.939 1.00 15.80 145 ARG B C 1
ATOM 4891 O O . ARG B 1 145 ? 4.828 56.380 25.048 1.00 16.43 145 ARG B O 1
ATOM 4912 N N . LYS B 1 146 ? 4.548 54.367 24.099 1.00 12.53 146 LYS B N 1
ATOM 4913 C CA . LYS B 1 146 ? 5.733 54.531 23.245 1.00 13.91 146 LYS B CA 1
ATOM 4914 C C . LYS B 1 146 ? 5.252 54.932 21.861 1.00 15.09 146 LYS B C 1
ATOM 4915 O O . LYS B 1 146 ? 4.117 54.677 21.493 1.00 13.36 146 LYS B O 1
ATOM 4934 N N . PRO B 1 147 ? 6.116 55.594 21.095 1.00 13.11 147 PRO B N 1
ATOM 4935 C CA . PRO B 1 147 ? 5.695 56.040 19.767 1.00 11.62 147 PRO B CA 1
ATOM 4936 C C . PRO B 1 147 ? 5.823 54.949 18.720 1.00 13.62 147 PRO B C 1
ATOM 4937 O O . PRO B 1 147 ? 6.485 53.933 18.952 1.00 12.85 147 PRO B O 1
ATOM 4948 N N . VAL B 1 148 ? 5.180 55.154 17.578 1.00 11.60 148 VAL B N 1
ATOM 4949 C CA . VAL B 1 148 ? 5.311 54.254 16.448 1.00 11.87 148 VAL B CA 1
ATOM 4950 C C . VAL B 1 148 ? 6.611 54.476 15.658 1.00 14.11 148 VAL B C 1
ATOM 4951 O O . VAL B 1 148 ? 7.024 53.627 14.873 1.00 15.05 148 VAL B O 1
ATOM 4964 N N . SER B 1 149 ? 7.261 55.623 15.884 1.00 13.63 149 SER B N 1
ATOM 4965 C CA . SER B 1 149 ? 8.445 56.010 15.133 1.00 12.91 149 SER B CA 1
ATOM 4966 C C . SER B 1 149 ? 9.725 55.558 15.804 1.00 11.44 149 SER B C 1
ATOM 4967 O O . SER B 1 149 ? 9.819 55.464 17.037 1.00 11.05 149 SER B O 1
ATOM 4975 N N . PHE B 1 150 ? 10.736 55.310 14.982 1.00 13.26 150 PHE B N 1
ATOM 4976 C CA . PHE B 1 150 ? 12.087 55.082 15.446 1.00 11.32 150 PHE B CA 1
ATOM 4977 C C . PHE B 1 150 ? 12.715 56.406 15.878 1.00 12.57 150 PHE B C 1
ATOM 4978 O O . PHE B 1 150 ? 12.517 57.438 15.218 1.00 14.19 150 PHE B O 1
ATOM 4995 N N . CYS B 1 151 ? 13.474 56.350 16.964 1.00 10.97 151 CYS B N 1
ATOM 4996 C CA . CYS B 1 151 ? 14.264 57.500 17.421 1.00 10.26 151 CYS B CA 1
ATOM 4997 C C . CYS B 1 151 ? 15.383 57.709 16.411 1.00 13.25 151 CYS B C 1
ATOM 4998 O O . CYS B 1 151 ? 15.636 56.876 15.543 1.00 13.07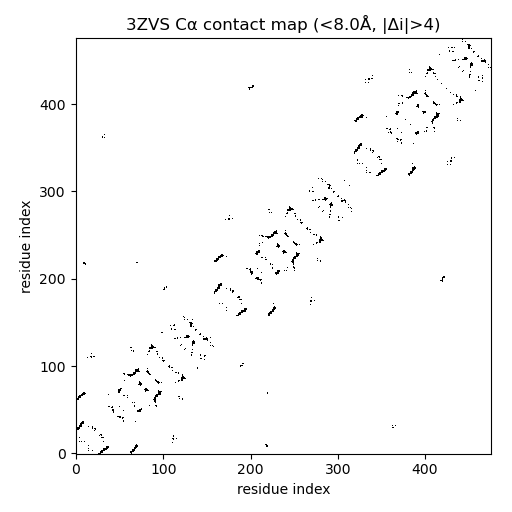 151 CYS B O 1
ATOM 5005 N N . ARG B 1 152 ? 16.034 58.849 16.520 1.00 10.67 152 ARG B N 1
ATOM 5006 C CA . ARG B 1 152 ? 17.059 59.223 15.554 1.00 12.40 152 ARG B CA 1
ATOM 5007 C C . ARG B 1 152 ? 18.220 58.259 15.569 1.00 11.16 152 ARG B C 1
ATOM 5008 O O . ARG B 1 152 ? 18.819 58.026 14.502 1.00 13.53 152 ARG B O 1
ATOM 5029 N N . GLU B 1 153 ? 18.531 57.668 16.727 1.00 12.40 153 GLU B N 1
ATOM 5030 C CA . GLU B 1 153 ? 19.634 56.714 16.812 1.00 12.37 153 GLU B CA 1
ATOM 5031 C C . GLU B 1 153 ? 19.250 55.445 16.061 1.00 16.31 153 GLU B C 1
ATOM 5032 O O . GLU B 1 153 ? 20.002 54.947 15.218 1.00 17.24 153 GLU B O 1
ATOM 5044 N N . CYS B 1 154 ? 18.052 54.949 16.322 1.00 13.22 154 CYS B N 1
ATOM 5045 C CA . CYS B 1 154 ? 17.626 53.739 15.658 1.00 13.15 154 CYS B CA 1
ATOM 5046 C C . CYS B 1 154 ? 17.432 53.953 14.140 1.00 14.46 154 CYS B C 1
ATOM 5047 O O . CYS B 1 154 ? 17.752 53.072 13.327 1.00 14.65 154 CYS B O 1
ATOM 5054 N N . ALA B 1 155 ? 16.885 55.096 13.741 1.00 14.16 155 ALA B N 1
ATOM 5055 C CA . ALA B 1 155 ? 16.705 55.395 12.319 1.00 12.27 155 ALA B CA 1
ATOM 5056 C C . ALA B 1 155 ? 18.035 55.413 11.595 1.00 15.75 155 ALA B C 1
ATOM 5057 O O . ALA B 1 155 ? 18.101 55.040 10.419 1.00 18.40 155 ALA B O 1
ATOM 5064 N N . SER B 1 156 ? 19.071 55.890 12.278 1.00 16.37 156 SER B N 1
ATOM 5065 C CA . SER B 1 156 ? 20.399 55.946 11.701 1.00 18.93 156 SER B CA 1
ATOM 5066 C C . SER B 1 156 ? 20.882 54.522 11.419 1.00 25.78 156 SER B C 1
ATOM 5067 O O . SER B 1 156 ? 21.485 54.256 10.381 1.00 23.08 156 SER B O 1
ATOM 5075 N N . LYS B 1 157 ? 20.585 53.591 12.325 1.00 18.38 157 LYS B N 1
ATOM 5076 C CA . LYS B 1 157 ? 20.991 52.198 12.116 1.00 18.92 157 LYS B CA 1
ATOM 5077 C C . LYS B 1 157 ? 20.258 51.601 10.915 1.00 20.94 157 LYS B C 1
ATOM 5078 O O . LYS B 1 157 ? 20.856 50.891 10.099 1.00 21.81 157 LYS B O 1
ATOM 5097 N N . ILE B 1 158 ? 18.977 51.917 10.775 1.00 17.62 158 ILE B N 1
ATOM 5098 C CA . ILE B 1 158 ? 18.184 51.352 9.687 1.00 23.12 158 ILE B CA 1
ATOM 5099 C C . ILE B 1 158 ? 18.727 51.836 8.340 1.00 22.08 158 ILE B C 1
ATOM 5100 O O . ILE B 1 158 ? 18.662 51.107 7.354 1.00 25.90 158 ILE B O 1
ATOM 5116 N N . ARG B 1 159 ? 19.294 53.042 8.312 1.00 23.77 159 ARG B N 1
ATOM 5117 C CA . ARG B 1 159 ? 19.804 53.609 7.063 1.00 28.96 159 ARG B CA 1
ATOM 5118 C C . ARG B 1 159 ? 21.262 53.260 6.763 1.00 29.47 159 ARG B C 1
ATOM 5119 O O . ARG B 1 159 ? 21.767 53.603 5.693 1.00 29.90 159 ARG B O 1
ATOM 5140 N N . TYR B 1 160 ? 21.947 52.594 7.683 1.00 24.50 160 TYR B N 1
ATOM 5141 C CA . TYR B 1 160 ? 23.365 52.291 7.467 1.00 22.98 160 TYR B CA 1
ATOM 5142 C C . TYR B 1 160 ? 23.547 51.347 6.278 1.00 31.36 160 TYR B C 1
ATOM 5143 O O . TYR B 1 160 ? 22.796 50.375 6.121 1.00 34.50 160 TYR B O 1
ATOM 5162 N N . MET C 1 1 ? 30.897 11.031 36.304 1.00 24.72 1 MET C N 1
ATOM 5163 C CA . MET C 1 1 ? 30.284 10.798 34.971 1.00 17.58 1 MET C CA 1
ATOM 5164 C C . MET C 1 1 ? 30.044 12.126 34.269 1.00 12.53 1 MET C C 1
ATOM 5165 O O . MET C 1 1 ? 29.659 13.109 34.907 1.00 15.32 1 MET C O 1
ATOM 5181 N N . LYS C 1 2 ? 30.268 12.137 32.957 1.00 12.56 2 LYS C N 1
ATOM 5182 C CA . LYS C 1 2 ? 29.949 13.281 32.082 1.00 12.06 2 LYS C CA 1
ATOM 5183 C C . LYS C 1 2 ? 28.959 12.845 31.024 1.00 11.22 2 LYS C C 1
ATOM 5184 O O . LYS C 1 2 ? 29.005 11.733 30.528 1.00 11.70 2 LYS C O 1
ATOM 5203 N N . ILE C 1 3 ? 28.036 13.754 30.690 1.00 11.07 3 ILE C N 1
ATOM 5204 C CA . ILE C 1 3 ? 27.117 13.572 29.572 1.00 10.16 3 ILE C CA 1
ATOM 5205 C C . ILE C 1 3 ? 27.215 14.776 28.683 1.00 8.81 3 ILE C C 1
ATOM 5206 O O . ILE C 1 3 ? 27.117 15.902 29.172 1.00 12.56 3 ILE C O 1
ATOM 5222 N N . TYR C 1 4 ? 27.412 14.518 27.415 1.00 9.75 4 TYR C N 1
ATOM 5223 C CA . TYR C 1 4 ? 27.505 15.565 26.405 1.00 9.75 4 TYR C CA 1
ATOM 5224 C C . TYR C 1 4 ? 26.268 15.470 25.536 1.00 11.06 4 TYR C C 1
ATOM 5225 O O . TYR C 1 4 ? 26.084 14.476 24.835 1.00 10.97 4 TYR C O 1
ATOM 5243 N N . ILE C 1 5 ? 25.441 16.509 25.552 1.00 9.94 5 ILE C N 1
ATOM 5244 C CA . ILE C 1 5 ? 24.277 16.558 24.665 1.00 12.14 5 ILE C CA 1
ATOM 5245 C C . ILE C 1 5 ? 24.672 17.211 23.336 1.00 9.92 5 ILE C C 1
ATOM 5246 O O . ILE C 1 5 ? 25.106 18.397 23.324 1.00 11.97 5 ILE C O 1
ATOM 5262 N N . GLN C 1 6 ? 24.555 16.484 22.234 1.00 8.99 6 GLN C N 1
ATOM 5263 C CA . GLN C 1 6 ? 24.823 16.986 20.907 1.00 10.48 6 GLN C CA 1
ATOM 5264 C C . GLN C 1 6 ? 23.524 17.228 20.165 1.00 10.49 6 GLN C C 1
ATOM 5265 O O . GLN C 1 6 ? 22.905 16.260 19.700 1.00 11.23 6 GLN C O 1
ATOM 5279 N N . PRO C 1 7 ? 23.078 18.492 20.044 1.00 10.49 7 PRO C N 1
ATOM 5280 C CA . PRO C 1 7 ? 21.847 18.767 19.270 1.00 8.77 7 PRO C CA 1
ATOM 5281 C C . PRO C 1 7 ? 22.099 18.520 17.808 1.00 11.26 7 PRO C C 1
ATOM 5282 O O . PRO C 1 7 ? 23.071 19.044 17.247 1.00 11.18 7 PRO C O 1
ATOM 5293 N N . LEU C 1 8 ? 21.228 17.758 17.176 1.00 11.68 8 LEU C N 1
ATOM 5294 C CA . LEU C 1 8 ? 21.308 17.439 15.767 1.00 10.99 8 LEU C CA 1
ATOM 5295 C C . LEU C 1 8 ? 19.958 17.756 15.134 1.00 11.48 8 LEU C C 1
ATOM 5296 O O . LEU C 1 8 ? 19.048 16.923 15.123 1.00 12.21 8 LEU C O 1
ATOM 5312 N N . SER C 1 9 ? 19.781 18.951 14.603 1.00 12.28 9 SER C N 1
ATOM 5313 C CA . SER C 1 9 ? 18.488 19.336 14.031 1.00 12.23 9 SER C CA 1
ATOM 5314 C C . SER C 1 9 ? 17.367 19.077 15.030 1.00 11.83 9 SER C C 1
ATOM 5315 O O . SER C 1 9 ? 16.440 18.305 14.742 1.00 12.97 9 SER C O 1
ATOM 5323 N N . VAL C 1 10 ? 17.444 19.711 16.181 1.00 11.80 10 VAL C N 1
ATOM 5324 C CA . VAL C 1 10 ? 16.438 19.635 17.222 1.00 11.41 10 VAL C CA 1
ATOM 5325 C C . VAL C 1 10 ? 16.256 21.014 17.846 1.00 15.33 10 VAL C C 1
ATOM 5326 O O . VAL C 1 10 ? 17.204 21.813 17.889 1.00 14.38 10 VAL C O 1
ATOM 5339 N N . ASN C 1 11 ? 15.060 21.317 18.327 1.00 13.80 11 ASN C N 1
ATOM 5340 C CA . ASN C 1 11 ? 14.817 22.596 18.978 1.00 14.13 11 ASN C CA 1
ATOM 5341 C C . ASN C 1 11 ? 15.554 22.765 20.292 1.00 14.85 11 ASN C C 1
ATOM 5342 O O . ASN C 1 11 ? 15.910 21.808 20.989 1.00 15.51 11 ASN C O 1
ATOM 5353 N N . SER C 1 12 ? 15.742 24.010 20.696 1.00 13.17 12 SER C N 1
ATOM 5354 C CA A SER C 1 12 ? 16.473 24.313 21.910 0.63 15.15 12 SER C CA 1
ATOM 5355 C CA B SER C 1 12 ? 16.494 24.301 21.903 0.37 15.22 12 SER C CA 1
ATOM 5356 C C . SER C 1 12 ? 15.764 23.850 23.162 1.00 13.24 12 SER C C 1
ATOM 5357 O O . SER C 1 12 ? 16.378 23.412 24.107 1.00 14.33 12 SER C O 1
ATOM 5372 N N . HIS C 1 13 ? 14.430 23.938 23.168 1.00 15.38 13 HIS C N 1
ATOM 5373 C CA . HIS C 1 13 ? 13.684 23.542 24.357 1.00 16.57 13 HIS C CA 1
ATOM 5374 C C . HIS C 1 13 ? 14.004 22.088 24.745 1.00 11.51 13 HIS C C 1
ATOM 5375 O O . HIS C 1 13 ? 14.118 21.765 25.909 1.00 12.43 13 HIS C O 1
ATOM 5390 N N . THR C 1 14 ? 14.054 21.222 23.739 1.00 12.92 14 THR C N 1
ATOM 5391 C CA . THR C 1 14 ? 14.294 19.802 23.995 1.00 10.74 14 THR C CA 1
ATOM 5392 C C . THR C 1 14 ? 15.648 19.601 24.665 1.00 12.04 14 THR C C 1
ATOM 5393 O O . THR C 1 14 ? 15.792 18.867 25.634 1.00 11.65 14 THR C O 1
ATOM 5404 N N . VAL C 1 15 ? 16.631 20.309 24.138 1.00 11.42 15 VAL C N 1
ATOM 5405 C CA . VAL C 1 15 ? 17.979 20.264 24.710 1.00 11.73 15 VAL C CA 1
ATOM 5406 C C . VAL C 1 15 ? 18.000 20.745 26.149 1.00 12.59 15 VAL C C 1
ATOM 5407 O O . VAL C 1 15 ? 18.613 20.129 27.022 1.00 12.39 15 VAL C O 1
ATOM 5420 N N . GLU C 1 16 ? 17.272 21.821 26.428 1.00 12.23 16 GLU C N 1
ATOM 5421 C CA . GLU C 1 16 ? 17.192 22.372 27.767 1.00 13.25 16 GLU C CA 1
ATOM 5422 C C . GLU C 1 16 ? 16.524 21.423 28.770 1.00 14.01 16 GLU C C 1
ATOM 5423 O O . GLU C 1 16 ? 16.921 21.311 29.925 1.00 16.44 16 GLU C O 1
ATOM 5435 N N . VAL C 1 17 ? 15.479 20.747 28.317 1.00 14.86 17 VAL C N 1
ATOM 5436 C CA . VAL C 1 17 ? 14.831 19.755 29.160 1.00 14.79 17 VAL C CA 1
ATOM 5437 C C . VAL C 1 17 ? 15.860 18.711 29.621 1.00 12.74 17 VAL C C 1
ATOM 5438 O O . VAL C 1 17 ? 15.899 18.334 30.790 1.00 14.76 17 VAL C O 1
ATOM 5451 N N . LEU C 1 18 ? 16.657 18.226 28.688 1.00 11.06 18 LEU C N 1
ATOM 5452 C CA . LEU C 1 18 ? 17.661 17.224 29.043 1.00 13.17 18 LEU C CA 1
ATOM 5453 C C . LEU C 1 18 ? 18.790 17.800 29.896 1.00 13.93 18 LEU C C 1
ATOM 5454 O O . LEU C 1 18 ? 19.226 17.176 30.860 1.00 13.27 18 LEU C O 1
ATOM 5470 N N . ALA C 1 19 ? 19.237 19.000 29.568 1.00 12.87 19 ALA C N 1
ATOM 5471 C CA . ALA C 1 19 ? 20.299 19.614 30.356 1.00 13.93 19 ALA C CA 1
ATOM 5472 C C . ALA C 1 19 ? 19.851 19.853 31.802 1.00 16.07 19 ALA C C 1
ATOM 5473 O O . ALA C 1 19 ? 20.670 19.803 32.739 1.00 18.44 19 ALA C O 1
ATOM 5480 N N . ASN C 1 20 ? 18.557 20.111 32.007 1.00 14.49 20 ASN C N 1
ATOM 5481 C CA . ASN C 1 20 ? 18.040 20.344 33.332 1.00 17.81 20 ASN C CA 1
ATOM 5482 C C . ASN C 1 20 ? 17.744 19.076 34.136 1.00 19.50 20 ASN C C 1
ATOM 5483 O O . ASN C 1 20 ? 17.793 19.100 35.371 1.00 25.86 20 ASN C O 1
ATOM 5494 N N . SER C 1 21 ? 17.483 17.961 33.455 1.00 15.32 21 SER C N 1
ATOM 5495 C CA A SER C 1 21 ? 17.049 16.732 34.129 0.52 12.88 21 SER C CA 1
ATOM 5496 C CA B SER C 1 21 ? 17.047 16.730 34.122 0.48 12.90 21 SER C CA 1
ATOM 5497 C C . SER C 1 21 ? 18.160 15.722 34.354 1.00 15.34 21 SER C C 1
ATOM 5498 O O . SER C 1 21 ? 18.241 15.103 35.418 1.00 17.24 21 SER C O 1
ATOM 5513 N N . LEU C 1 22 ? 19.011 15.547 33.349 1.00 15.49 22 LEU C N 1
ATOM 5514 C CA . LEU C 1 22 ? 20.034 14.503 33.393 1.00 15.95 22 LEU C CA 1
ATOM 5515 C C . LEU C 1 22 ? 21.089 14.652 34.501 1.00 16.57 22 LEU C C 1
ATOM 5516 O O . LEU C 1 22 ? 21.545 13.640 35.002 1.00 16.35 22 LEU C O 1
ATOM 5532 N N . PRO C 1 23 ? 21.489 15.891 34.861 1.00 15.62 23 PRO C N 1
ATOM 5533 C CA . PRO C 1 23 ? 22.519 15.970 35.921 1.00 19.26 23 PRO C CA 1
ATOM 5534 C C . PRO C 1 23 ? 22.136 15.228 37.207 1.00 23.84 23 PRO C C 1
ATOM 5535 O O . PRO C 1 23 ? 22.914 14.449 37.759 1.00 18.88 23 PRO C O 1
ATOM 5546 N N . LYS C 1 24 ? 20.913 15.451 37.668 1.00 19.98 24 LYS C N 1
ATOM 5547 C CA . LYS C 1 24 ? 20.493 14.890 38.918 1.00 20.25 24 LYS C CA 1
ATOM 5548 C C . LYS C 1 24 ? 20.229 13.393 38.782 1.00 24.62 24 LYS C C 1
ATOM 5549 O O . LYS C 1 24 ? 20.554 12.607 39.669 1.00 25.69 24 LYS C O 1
ATOM 5568 N N . ILE C 1 25 ? 19.644 12.983 37.665 1.00 19.80 25 ILE C N 1
ATOM 5569 C CA . ILE C 1 25 ? 19.349 11.569 37.467 1.00 16.93 25 ILE C CA 1
ATOM 5570 C C . ILE C 1 25 ? 20.618 10.716 37.505 1.00 17.81 25 ILE C C 1
ATOM 5571 O O . ILE C 1 25 ? 20.646 9.625 38.081 1.00 18.71 25 ILE C O 1
ATOM 5587 N N . PHE C 1 26 ? 21.674 11.202 36.865 1.00 16.74 26 PHE C N 1
ATOM 5588 C CA . PHE C 1 26 ? 22.890 10.407 36.749 1.00 17.14 26 PHE C CA 1
ATOM 5589 C C . PHE C 1 26 ? 24.041 10.888 37.648 1.00 18.90 26 PHE C C 1
ATOM 5590 O O . PHE C 1 26 ? 25.136 10.313 37.613 1.00 22.01 26 PHE C O 1
ATOM 5607 N N . ASN C 1 27 ? 23.804 11.936 38.437 1.00 18.65 27 ASN C N 1
ATOM 5608 C CA . ASN C 1 27 ? 24.865 12.570 39.205 1.00 20.21 27 ASN C CA 1
ATOM 5609 C C . ASN C 1 27 ? 26.047 12.850 38.277 1.00 24.75 27 ASN C C 1
ATOM 5610 O O . ASN C 1 27 ? 27.203 12.480 38.554 1.00 23.91 27 ASN C O 1
ATOM 5621 N N . ALA C 1 28 ? 25.740 13.522 37.170 1.00 17.12 28 ALA C N 1
ATOM 5622 C CA . ALA C 1 28 ? 26.702 13.750 36.092 1.00 16.63 28 ALA C CA 1
ATOM 5623 C C . ALA C 1 28 ? 26.908 15.233 35.833 1.00 17.36 28 ALA C C 1
ATOM 5624 O O . ALA C 1 28 ? 26.032 16.056 36.095 1.00 17.02 28 ALA C O 1
ATOM 5631 N N . GLU C 1 29 ? 28.097 15.557 35.341 1.00 14.02 29 GLU C N 1
ATOM 5632 C CA . GLU C 1 29 ? 28.395 16.862 34.784 1.00 15.74 29 GLU C CA 1
ATOM 5633 C C . GLU C 1 29 ? 27.888 16.828 33.331 1.00 14.79 29 GLU C C 1
ATOM 5634 O O . GLU C 1 29 ? 28.274 15.950 32.554 1.00 15.59 29 GLU C O 1
ATOM 5646 N N . VAL C 1 30 ? 27.010 17.768 32.974 1.00 14.75 30 VAL C N 1
ATOM 5647 C CA . VAL C 1 30 ? 26.402 17.779 31.650 1.00 12.50 30 VAL C CA 1
ATOM 5648 C C . VAL C 1 30 ? 26.881 18.980 30.841 1.00 15.00 30 VAL C C 1
ATOM 5649 O O . VAL C 1 30 ? 26.953 20.095 31.369 1.00 17.64 30 VAL C O 1
ATOM 5662 N N . PHE C 1 31 ? 27.211 18.716 29.580 1.00 12.97 31 PHE C N 1
ATOM 5663 C CA . PHE C 1 31 ? 27.647 19.720 28.625 1.00 14.06 31 PHE C CA 1
ATOM 5664 C C . PHE C 1 31 ? 26.659 19.763 27.492 1.00 13.56 31 PHE C C 1
ATOM 5665 O O . PHE C 1 31 ? 26.183 18.714 27.037 1.00 15.53 31 PHE C O 1
ATOM 5682 N N . VAL C 1 32 ? 26.294 20.954 27.067 1.00 13.38 32 VAL C N 1
ATOM 5683 C CA . VAL C 1 32 ? 25.505 21.118 25.859 1.00 13.71 32 VAL C CA 1
ATOM 5684 C C . VAL C 1 32 ? 26.445 21.636 24.791 1.00 12.91 32 VAL C C 1
ATOM 5685 O O . VAL C 1 32 ? 27.002 22.742 24.914 1.00 15.25 32 VAL C O 1
ATOM 5698 N N . LEU C 1 33 ? 26.666 20.841 23.762 1.00 11.16 33 LEU C N 1
ATOM 5699 C CA . LEU C 1 33 ? 27.552 21.164 22.646 1.00 10.97 33 LEU C CA 1
ATOM 5700 C C . LEU C 1 33 ? 26.856 22.022 21.595 1.00 15.19 33 LEU C C 1
ATOM 5701 O O . LEU C 1 33 ? 25.622 22.049 21.518 1.00 13.96 33 LEU C O 1
ATOM 5717 N N . PRO C 1 34 ? 27.631 22.712 20.745 1.00 12.18 34 PRO C N 1
ATOM 5718 C CA . PRO C 1 34 ? 27.008 23.560 19.750 1.00 13.04 34 PRO C CA 1
ATOM 5719 C C . PRO C 1 34 ? 26.145 22.700 18.807 1.00 12.17 34 PRO C C 1
ATOM 5720 O O . PRO C 1 34 ? 26.570 21.643 18.370 1.00 12.70 34 PRO C O 1
ATOM 5731 N N . ALA C 1 35 ? 24.969 23.220 18.491 1.00 13.04 35 ALA C N 1
ATOM 5732 C CA . ALA C 1 35 ? 24.056 22.511 17.611 1.00 13.56 35 ALA C CA 1
ATOM 5733 C C . ALA C 1 35 ? 24.621 22.377 16.214 1.00 15.25 35 ALA C C 1
ATOM 5734 O O . ALA C 1 35 ? 25.362 23.273 15.749 1.00 17.43 35 ALA C O 1
ATOM 5741 N N . SER C 1 36 ? 24.239 21.314 15.502 1.00 13.82 36 SER C N 1
ATOM 5742 C CA . SER C 1 36 ? 24.605 21.154 14.100 1.00 14.63 36 SER C CA 1
ATOM 5743 C C . SER C 1 36 ? 23.484 20.402 13.413 1.00 15.30 36 SER C C 1
ATOM 5744 O O . SER C 1 36 ? 22.649 19.810 14.089 1.00 15.71 36 SER C O 1
ATOM 5752 N N . ASP C 1 37 ? 23.411 20.450 12.089 1.00 18.19 37 ASP C N 1
ATOM 5753 C CA . ASP C 1 37 ? 22.356 19.761 11.385 1.00 17.67 37 ASP C CA 1
ATOM 5754 C C . ASP C 1 37 ? 22.668 18.274 11.365 1.00 16.30 37 ASP C C 1
ATOM 5755 O O . ASP C 1 37 ? 23.804 17.856 11.115 1.00 18.69 37 ASP C O 1
ATOM 5764 N N . VAL C 1 38 ? 21.641 17.454 11.592 1.00 16.42 38 VAL C N 1
ATOM 5765 C CA . VAL C 1 38 ? 21.810 16.023 11.460 1.00 15.69 38 VAL C CA 1
ATOM 5766 C C . VAL C 1 38 ? 22.291 15.720 10.044 1.00 18.35 38 VAL C C 1
ATOM 5767 O O . VAL C 1 38 ? 21.915 16.401 9.093 1.00 19.61 38 VAL C O 1
ATOM 5780 N N . SER C 1 39 ? 23.210 14.772 9.915 1.00 17.53 39 SER C N 1
ATOM 5781 C CA . SER C 1 39 ? 23.973 14.656 8.677 1.00 19.33 39 SER C CA 1
ATOM 5782 C C . SER C 1 39 ? 23.163 14.094 7.530 1.00 21.81 39 SER C C 1
ATOM 5783 O O . SER C 1 39 ? 22.602 13.022 7.638 1.00 17.29 39 SER C O 1
ATOM 5791 N N . LEU C 1 40 ? 23.128 14.817 6.415 1.00 18.64 40 LEU C N 1
ATOM 5792 C CA . LEU C 1 40 ? 22.475 14.341 5.195 1.00 17.68 40 LEU C CA 1
ATOM 5793 C C . LEU C 1 40 ? 23.116 13.026 4.675 1.00 17.40 40 LEU C C 1
ATOM 5794 O O . LEU C 1 40 ? 22.478 12.264 3.935 1.00 20.27 40 LEU C O 1
ATOM 5810 N N . LYS C 1 41 ? 24.358 12.751 5.049 1.00 24.21 41 LYS C N 1
ATOM 5811 C CA . LYS C 1 41 ? 24.999 11.498 4.677 1.00 22.91 41 LYS C CA 1
ATOM 5812 C C . LYS C 1 41 ? 24.216 10.299 5.227 1.00 22.92 41 LYS C C 1
ATOM 5813 O O . LYS C 1 41 ? 24.298 9.185 4.696 1.00 22.64 41 LYS C O 1
ATOM 5832 N N A CYS C 1 42 ? 23.451 10.543 6.286 0.50 18.94 42 CYS C N 1
ATOM 5833 N N B CYS C 1 42 ? 23.431 10.541 6.271 0.50 18.95 42 CYS C N 1
ATOM 5834 C CA A CYS C 1 42 ? 22.701 9.488 6.948 0.50 16.58 42 CYS C CA 1
ATOM 5835 C CA B CYS C 1 42 ? 22.683 9.477 6.928 0.50 16.57 42 CYS C CA 1
ATOM 5836 C C A CYS C 1 42 ? 21.232 9.458 6.531 0.50 17.17 42 CYS C C 1
ATOM 5837 C C B CYS C 1 42 ? 21.247 9.386 6.446 0.50 17.20 42 CYS C C 1
ATOM 5838 O O A CYS C 1 42 ? 20.455 8.653 7.050 0.50 15.36 42 CYS C O 1
ATOM 5839 O O B CYS C 1 42 ? 20.503 8.485 6.849 0.50 16.29 42 CYS C O 1
ATOM 5852 N N . TYR C 1 43 ? 20.842 10.320 5.595 1.00 16.66 43 TYR C N 1
ATOM 5853 C CA . TYR C 1 43 ? 19.466 10.397 5.151 1.00 15.35 43 TYR C CA 1
ATOM 5854 C C . TYR C 1 43 ? 19.103 9.378 4.076 1.00 17.91 43 TYR C C 1
ATOM 5855 O O . TYR C 1 43 ? 19.883 9.135 3.141 1.00 18.84 43 TYR C O 1
ATOM 5874 N N . ASN C 1 44 ? 17.912 8.794 4.204 1.00 15.85 44 ASN C N 1
ATOM 5875 C CA . ASN C 1 44 ? 17.351 7.871 3.228 1.00 18.48 44 ASN C CA 1
ATOM 5876 C C . ASN C 1 44 ? 16.113 8.523 2.629 1.00 16.43 44 ASN C C 1
ATOM 5877 O O . ASN C 1 44 ? 15.065 8.633 3.264 1.00 14.97 44 ASN C O 1
ATOM 5888 N N . ALA C 1 45 ? 16.230 8.981 1.383 1.00 16.35 45 ALA C N 1
ATOM 5889 C CA . ALA C 1 45 ? 15.136 9.708 0.770 1.00 15.15 45 ALA C CA 1
ATOM 5890 C C . ALA C 1 45 ? 13.876 8.896 0.510 1.00 15.44 45 ALA C C 1
ATOM 5891 O O . ALA C 1 45 ? 12.772 9.443 0.563 1.00 19.85 45 ALA C O 1
ATOM 5898 N N . SER C 1 46 ? 14.015 7.605 0.227 1.00 21.28 46 SER C N 1
ATOM 5899 C CA . SER C 1 46 ? 12.812 6.795 0.018 1.00 25.22 46 SER C CA 1
ATOM 5900 C C . SER C 1 46 ? 12.050 6.573 1.332 1.00 25.24 46 SER C C 1
ATOM 5901 O O . SER C 1 46 ? 10.836 6.393 1.314 1.00 25.94 46 SER C O 1
ATOM 5909 N N . ARG C 1 47 ? 12.759 6.616 2.463 1.00 17.27 47 ARG C N 1
ATOM 5910 C CA . ARG C 1 47 ? 12.124 6.426 3.765 1.00 18.42 47 ARG C CA 1
ATOM 5911 C C . ARG C 1 47 ? 11.721 7.720 4.442 1.00 16.81 47 ARG C C 1
ATOM 5912 O O . ARG C 1 47 ? 10.866 7.731 5.322 1.00 17.46 47 ARG C O 1
ATOM 5933 N N . ARG C 1 48 ? 12.342 8.812 4.016 1.00 13.93 48 ARG C N 1
ATOM 5934 C CA . ARG C 1 48 ? 12.177 10.103 4.668 1.00 14.05 48 ARG C CA 1
ATOM 5935 C C . ARG C 1 48 ? 12.618 9.986 6.125 1.00 12.92 48 ARG C C 1
ATOM 5936 O O . ARG C 1 48 ? 12.008 10.574 6.998 1.00 16.21 48 ARG C O 1
ATOM 5957 N N . GLN C 1 49 ? 13.704 9.254 6.353 1.00 13.68 49 GLN C N 1
ATOM 5958 C CA . GLN C 1 49 ? 14.238 9.020 7.706 1.00 12.27 49 GLN C CA 1
ATOM 5959 C C . GLN C 1 49 ? 15.750 8.966 7.650 1.00 14.50 49 GLN C C 1
ATOM 5960 O O . GLN C 1 49 ? 16.325 8.700 6.584 1.00 13.28 49 GLN C O 1
ATOM 5974 N N . TYR C 1 50 ? 16.378 9.150 8.800 1.00 13.50 50 TYR C N 1
ATOM 5975 C CA . TYR C 1 50 ? 17.815 9.061 8.905 1.00 11.76 50 TYR C CA 1
ATOM 5976 C C . TYR C 1 50 ? 18.225 7.776 9.578 1.00 14.01 50 TYR C C 1
ATOM 5977 O O . TYR C 1 50 ? 17.542 7.297 10.507 1.00 13.00 50 TYR C O 1
ATOM 5995 N N . ASN C 1 51 ? 19.342 7.209 9.140 1.00 14.56 51 ASN C N 1
ATOM 5996 C CA . ASN C 1 51 ? 19.847 5.981 9.722 1.00 13.71 51 ASN C CA 1
ATOM 5997 C C . ASN C 1 51 ? 20.563 6.266 11.025 1.00 14.06 51 ASN C C 1
ATOM 5998 O O . ASN C 1 51 ? 21.569 6.969 11.062 1.00 15.31 51 ASN C O 1
ATOM 6009 N N . SER C 1 52 ? 20.057 5.685 12.110 1.00 13.87 52 SER C N 1
ATOM 6010 C CA . SER C 1 52 ? 20.564 5.929 13.455 1.00 15.08 52 SER C CA 1
ATOM 6011 C C . SER C 1 52 ? 21.997 5.486 13.651 1.00 14.64 52 SER C C 1
ATOM 6012 O O . SER C 1 52 ? 22.737 6.099 14.407 1.00 15.02 52 SER C O 1
ATOM 6020 N N . THR C 1 53 ? 22.359 4.379 13.017 1.00 16.58 53 THR C N 1
ATOM 6021 C CA . THR C 1 53 ? 23.702 3.834 13.162 1.00 17.40 53 THR C CA 1
ATOM 6022 C C . THR C 1 53 ? 24.705 4.792 12.537 1.00 18.53 53 THR C C 1
ATOM 6023 O O . THR C 1 53 ? 25.755 5.055 13.112 1.00 18.14 53 THR C O 1
ATOM 6034 N N A CYS C 1 54 ? 24.346 5.330 11.369 0.53 16.92 54 CYS C N 1
ATOM 6035 N N C CYS C 1 54 ? 24.377 5.309 11.365 0.47 16.91 54 CYS C N 1
ATOM 6036 C CA A CYS C 1 54 ? 25.136 6.320 10.635 0.53 17.24 54 CYS C CA 1
ATOM 6037 C CA C CYS C 1 54 ? 25.222 6.285 10.721 0.47 17.37 54 CYS C CA 1
ATOM 6038 C C A CYS C 1 54 ? 25.338 7.599 11.464 0.53 16.52 54 CYS C C 1
ATOM 6039 C C C CYS C 1 54 ? 25.400 7.491 11.651 0.47 16.76 54 CYS C C 1
ATOM 6040 O O A CYS C 1 54 ? 26.421 8.184 11.482 0.53 17.49 54 CYS C O 1
ATOM 6041 O O C CYS C 1 54 ? 26.524 7.914 11.932 0.47 14.88 54 CYS C O 1
ATOM 6054 N N . ILE C 1 55 ? 24.291 8.014 12.171 1.00 15.64 55 ILE C N 1
ATOM 6055 C CA . ILE C 1 55 ? 24.368 9.187 13.038 1.00 14.32 55 ILE C CA 1
ATOM 6056 C C . ILE C 1 55 ? 25.265 8.894 14.228 1.00 15.90 55 ILE C C 1
ATOM 6057 O O . ILE C 1 55 ? 26.125 9.695 14.593 1.00 15.24 55 ILE C O 1
ATOM 6074 N N . LEU C 1 56 ? 25.070 7.745 14.854 1.00 15.84 56 LEU C N 1
ATOM 6075 C CA . LEU C 1 56 ? 25.834 7.401 16.028 1.00 14.80 56 LEU C CA 1
ATOM 6076 C C . LEU C 1 56 ? 27.343 7.429 15.730 1.00 15.76 56 LEU C C 1
ATOM 6077 O O . LEU C 1 56 ? 28.136 8.019 16.485 1.00 15.60 56 LEU C O 1
ATOM 6093 N N . ARG C 1 57 ? 27.738 6.846 14.604 1.00 15.08 57 ARG C N 1
ATOM 6094 C CA . ARG C 1 57 ? 29.170 6.750 14.288 1.00 16.24 57 ARG C CA 1
ATOM 6095 C C . ARG C 1 57 ? 29.827 8.091 13.978 1.00 19.21 57 ARG C C 1
ATOM 6096 O O . ARG C 1 57 ? 31.062 8.212 14.070 1.00 19.55 57 ARG C O 1
ATOM 6117 N N . MET C 1 58 ? 29.048 9.100 13.624 1.00 15.66 58 MET C N 1
ATOM 6118 C CA . MET C 1 58 ? 29.577 10.425 13.401 1.00 16.68 58 MET C CA 1
ATOM 6119 C C . MET C 1 58 ? 29.738 11.234 14.679 1.00 15.87 58 MET C C 1
ATOM 6120 O O . MET C 1 58 ? 30.332 12.313 14.652 1.00 17.28 58 MET C O 1
ATOM 6134 N N . LEU C 1 59 ? 29.209 10.748 15.805 1.00 12.79 59 LEU C N 1
ATOM 6135 C CA . LEU C 1 59 ? 29.405 11.426 17.082 1.00 13.14 59 LEU C CA 1
ATOM 6136 C C . LEU C 1 59 ? 30.826 11.134 17.595 1.00 12.48 59 LEU C C 1
ATOM 6137 O O . LEU C 1 59 ? 31.346 10.058 17.344 1.00 13.56 59 LEU C O 1
ATOM 6153 N N . PRO C 1 60 ? 31.416 12.088 18.313 1.00 13.75 60 PRO C N 1
ATOM 6154 C CA . PRO C 1 60 ? 32.718 11.792 18.940 1.00 12.65 60 PRO C CA 1
ATOM 6155 C C . PRO C 1 60 ? 32.558 10.713 19.976 1.00 12.87 60 PRO C C 1
ATOM 6156 O O . PRO C 1 60 ? 31.568 10.721 20.719 1.00 14.10 60 PRO C O 1
ATOM 6167 N N . PRO C 1 61 ? 33.523 9.784 20.056 1.00 13.90 61 PRO C N 1
ATOM 6168 C CA . PRO C 1 61 ? 33.438 8.673 21.019 1.00 14.39 61 PRO C CA 1
ATOM 6169 C C . PRO C 1 61 ? 33.893 9.072 22.422 1.00 14.41 61 PRO C C 1
ATOM 6170 O O . PRO C 1 61 ? 34.867 8.502 22.977 1.00 14.60 61 PRO C O 1
ATOM 6181 N N . ILE C 1 62 ? 33.265 10.112 22.966 1.00 13.64 62 ILE C N 1
ATOM 6182 C CA . ILE C 1 62 ? 33.506 10.569 24.326 1.00 13.09 62 ILE C CA 1
ATOM 6183 C C . ILE C 1 62 ? 32.298 10.126 25.159 1.00 13.79 62 ILE C C 1
ATOM 6184 O O . ILE C 1 62 ? 31.166 10.283 24.721 1.00 13.09 62 ILE C O 1
ATOM 6200 N N . LYS C 1 63 ? 32.535 9.557 26.330 1.00 12.92 63 LYS C N 1
ATOM 6201 C CA . LYS C 1 63 ? 31.476 8.897 27.114 1.00 12.56 63 LYS C CA 1
ATOM 6202 C C . LYS C 1 63 ? 30.971 9.845 28.183 1.00 13.99 63 LYS C C 1
ATOM 6203 O O . LYS C 1 63 ? 31.760 10.389 28.965 1.00 14.27 63 LYS C O 1
ATOM 6222 N N . VAL C 1 64 ? 29.655 10.098 28.279 1.00 11.18 64 VAL C N 1
ATOM 6223 C CA . VAL C 1 64 ? 28.585 9.589 27.415 1.00 11.55 64 VAL C CA 1
ATOM 6224 C C . VAL C 1 64 ? 28.092 10.696 26.481 1.00 8.98 64 VAL C C 1
ATOM 6225 O O . VAL C 1 64 ? 27.747 11.761 26.975 1.00 11.15 64 VAL C O 1
ATOM 6238 N N . THR C 1 65 ? 28.083 10.457 25.179 1.00 11.03 65 THR C N 1
ATOM 6239 C CA . THR C 1 65 ? 27.566 11.434 24.227 1.00 9.63 65 THR C CA 1
ATOM 6240 C C . THR C 1 65 ? 26.183 10.964 23.802 1.00 12.75 65 THR C C 1
ATOM 6241 O O . THR C 1 65 ? 26.015 9.837 23.354 1.00 13.86 65 THR C O 1
ATOM 6252 N N . LEU C 1 66 ? 25.220 11.859 23.954 1.00 10.23 66 LEU C N 1
ATOM 6253 C CA . LEU C 1 66 ? 23.860 11.648 23.477 1.00 10.13 66 LEU C CA 1
ATOM 6254 C C . LEU C 1 66 ? 23.549 12.634 22.343 1.00 8.09 66 LEU C C 1
ATOM 6255 O O . LEU C 1 66 ? 23.382 13.826 22.621 1.00 10.08 66 LEU C O 1
ATOM 6271 N N . GLY C 1 67 ? 23.514 12.159 21.119 1.00 9.19 67 GLY C N 1
ATOM 6272 C CA . GLY C 1 67 ? 22.977 12.942 20.036 1.00 10.24 67 GLY C CA 1
ATOM 6273 C C . GLY C 1 67 ? 21.473 12.981 20.140 1.00 11.91 67 GLY C C 1
ATOM 6274 O O . GLY C 1 67 ? 20.851 11.955 20.443 1.00 12.27 67 GLY C O 1
ATOM 6278 N N . VAL C 1 68 ? 20.880 14.132 19.934 1.00 10.04 68 VAL C N 1
ATOM 6279 C CA . VAL C 1 68 ? 19.427 14.303 20.052 1.00 8.71 68 VAL C CA 1
ATOM 6280 C C . VAL C 1 68 ? 18.930 14.993 18.808 1.00 11.62 68 VAL C C 1
ATOM 6281 O O . VAL C 1 68 ? 19.365 16.104 18.477 1.00 10.20 68 VAL C O 1
ATOM 6294 N N . THR C 1 69 ? 18.030 14.338 18.082 1.00 10.15 69 THR C N 1
ATOM 6295 C CA . THR C 1 69 ? 17.498 14.877 16.836 1.00 9.25 69 THR C CA 1
ATOM 6296 C C . THR C 1 69 ? 15.979 14.960 16.867 1.00 10.22 69 THR C C 1
ATOM 6297 O O . THR C 1 69 ? 15.320 14.178 17.555 1.00 10.13 69 THR C O 1
ATOM 6308 N N . GLY C 1 70 ? 15.434 15.935 16.156 1.00 9.43 70 GLY C N 1
ATOM 6309 C CA . GLY C 1 70 ? 14.006 16.073 15.936 1.00 10.72 70 GLY C CA 1
ATOM 6310 C C . GLY C 1 70 ? 13.506 15.327 14.727 1.00 11.64 70 GLY C C 1
ATOM 6311 O O . GLY C 1 70 ? 12.295 15.299 14.488 1.00 12.31 70 GLY C O 1
ATOM 6315 N N . LYS C 1 71 ? 14.386 14.724 13.947 1.00 9.56 71 LYS C N 1
ATOM 6316 C CA . LYS C 1 71 ? 14.015 14.005 12.739 1.00 10.52 71 LYS C CA 1
ATOM 6317 C C . LYS C 1 71 ? 13.814 12.521 13.020 1.00 11.69 71 LYS C C 1
ATOM 6318 O O . LYS C 1 71 ? 14.475 11.949 13.913 1.00 10.73 71 LYS C O 1
ATOM 6337 N N . ASP C 1 72 ? 12.911 11.897 12.269 1.00 10.15 72 ASP C N 1
ATOM 6338 C CA . ASP C 1 72 ? 12.657 10.465 12.395 1.00 9.60 72 ASP C CA 1
ATOM 6339 C C . ASP C 1 72 ? 13.852 9.648 11.976 1.00 11.88 72 ASP C C 1
ATOM 6340 O O . ASP C 1 72 ? 14.513 9.945 10.978 1.00 11.04 72 ASP C O 1
ATOM 6349 N N . ILE C 1 73 ? 14.146 8.598 12.744 1.00 10.39 73 ILE C N 1
ATOM 6350 C CA . ILE C 1 73 ? 15.297 7.759 12.479 1.00 11.24 73 ILE C CA 1
ATOM 6351 C C . ILE C 1 73 ? 14.864 6.282 12.422 1.00 11.21 73 ILE C C 1
ATOM 6352 O O . ILE C 1 73 ? 13.788 5.895 12.954 1.00 10.73 73 ILE C O 1
ATOM 6368 N N . TYR C 1 74 ? 15.725 5.465 11.828 1.00 11.85 74 TYR C N 1
ATOM 6369 C CA . TYR C 1 74 ? 15.503 4.026 11.747 1.00 12.36 74 TYR C CA 1
ATOM 6370 C C . TYR C 1 74 ? 16.815 3.312 11.897 1.00 15.30 74 TYR C C 1
ATOM 6371 O O . TYR C 1 74 ? 17.883 3.920 11.806 1.00 15.65 74 TYR C O 1
ATOM 6389 N N . ALA C 1 75 ? 16.763 2.010 12.150 1.00 17.64 75 ALA C N 1
ATOM 6390 C CA . ALA C 1 75 ? 17.940 1.189 12.049 1.00 19.12 75 ALA C CA 1
ATOM 6391 C C . ALA C 1 75 ? 17.583 0.080 11.076 1.00 28.56 75 ALA C C 1
ATOM 6392 O O . ALA C 1 75 ? 16.413 -0.136 10.756 1.00 24.79 75 ALA C O 1
ATOM 6399 N N . LYS C 1 76 ? 18.618 -0.593 10.594 1.00 31.53 76 LYS C N 1
ATOM 6400 C CA . LYS C 1 76 ? 18.473 -1.694 9.663 1.00 37.49 76 LYS C CA 1
ATOM 6401 C C . LYS C 1 76 ? 17.326 -2.583 10.101 1.00 29.48 76 LYS C C 1
ATOM 6402 O O . LYS C 1 76 ? 17.277 -3.016 11.237 1.00 29.95 76 LYS C O 1
ATOM 6421 N N . GLY C 1 77 ? 16.393 -2.830 9.197 1.00 34.79 77 GLY C N 1
ATOM 6422 C CA . GLY C 1 77 ? 15.361 -3.807 9.433 1.00 28.47 77 GLY C CA 1
ATOM 6423 C C . GLY C 1 77 ? 14.200 -3.355 10.289 1.00 27.83 77 GLY C C 1
ATOM 6424 O O . GLY C 1 77 ? 13.254 -4.101 10.459 1.00 30.60 77 GLY C O 1
ATOM 6428 N N . MET C 1 78 ? 14.287 -2.162 10.874 1.00 21.79 78 MET C N 1
ATOM 6429 C CA . MET C 1 78 ? 13.180 -1.596 11.646 1.00 18.02 78 MET C CA 1
ATOM 6430 C C . MET C 1 78 ? 12.462 -0.492 10.912 1.00 19.43 78 MET C C 1
ATOM 6431 O O . MET C 1 78 ? 13.105 0.317 10.246 1.00 18.96 78 MET C O 1
ATOM 6445 N N . ASN C 1 79 ? 11.163 -0.382 11.103 1.00 12.74 79 ASN C N 1
ATOM 6446 C CA . ASN C 1 79 ? 10.400 0.688 10.487 1.00 16.13 79 ASN C CA 1
ATOM 6447 C C . ASN C 1 79 ? 10.805 2.070 11.018 1.00 15.39 79 ASN C C 1
ATOM 6448 O O . ASN C 1 79 ? 10.861 3.045 10.250 1.00 14.51 79 ASN C O 1
ATOM 6459 N N . PHE C 1 80 ? 11.056 2.148 12.324 1.00 11.62 80 PHE C N 1
ATOM 6460 C CA . PHE C 1 80 ? 11.667 3.330 12.970 1.00 11.28 80 PHE C CA 1
ATOM 6461 C C . PHE C 1 80 ? 12.280 2.833 14.253 1.00 11.30 80 PHE C C 1
ATOM 6462 O O . PHE C 1 80 ? 11.996 1.696 14.704 1.00 12.09 80 PHE C O 1
ATOM 6479 N N . VAL C 1 81 ? 13.148 3.647 14.853 1.00 11.20 81 VAL C N 1
ATOM 6480 C CA . VAL C 1 81 ? 13.587 3.444 16.242 1.00 9.47 81 VAL C CA 1
ATOM 6481 C C . VAL C 1 81 ? 13.474 4.771 16.999 1.00 9.97 81 VAL C C 1
ATOM 6482 O O . VAL C 1 81 ? 13.516 5.845 16.388 1.00 10.81 81 VAL C O 1
ATOM 6495 N N . PHE C 1 82 ? 13.343 4.711 18.322 1.00 9.42 82 PHE C N 1
ATOM 6496 C CA . PHE C 1 82 ? 13.441 5.897 19.166 1.00 9.25 82 PHE C CA 1
ATOM 6497 C C . PHE C 1 82 ? 14.898 6.296 19.333 1.00 10.57 82 PHE C C 1
ATOM 6498 O O . PHE C 1 82 ? 15.177 7.441 19.659 1.00 10.68 82 PHE C O 1
ATOM 6515 N N . GLY C 1 83 ? 15.831 5.343 19.194 1.00 10.49 83 GLY C N 1
ATOM 6516 C CA . GLY C 1 83 ? 17.242 5.628 19.414 1.00 10.51 83 GLY C CA 1
ATOM 6517 C C . GLY C 1 83 ? 18.107 4.443 19.079 1.00 10.02 83 GLY C C 1
ATOM 6518 O O . GLY C 1 83 ? 17.620 3.384 18.624 1.00 11.77 83 GLY C O 1
ATOM 6522 N N . GLU C 1 84 ? 19.391 4.611 19.357 1.00 11.27 84 GLU C N 1
ATOM 6523 C CA . GLU C 1 84 ? 20.392 3.568 19.147 1.00 13.07 84 GLU C CA 1
ATOM 6524 C C . GLU C 1 84 ? 21.567 3.866 20.058 1.00 12.65 84 GLU C C 1
ATOM 6525 O O . GLU C 1 84 ? 21.885 5.036 20.294 1.00 12.67 84 GLU C O 1
ATOM 6537 N N . ALA C 1 85 ? 22.184 2.847 20.653 1.00 12.40 85 ALA C N 1
ATOM 6538 C CA . ALA C 1 85 ? 23.242 3.068 21.619 1.00 15.21 85 ALA C CA 1
ATOM 6539 C C . ALA C 1 85 ? 24.335 2.016 21.455 1.00 14.85 85 ALA C C 1
ATOM 6540 O O . ALA C 1 85 ? 24.044 0.893 21.005 1.00 17.59 85 ALA C O 1
ATOM 6547 N N . GLU C 1 86 ? 25.553 2.387 21.787 1.00 13.89 86 GLU C N 1
ATOM 6548 C CA . GLU C 1 86 ? 26.651 1.447 21.994 1.00 15.49 86 GLU C CA 1
ATOM 6549 C C . GLU C 1 86 ? 26.515 0.819 23.364 1.00 13.48 86 GLU C C 1
ATOM 6550 O O . GLU C 1 86 ? 26.743 1.477 24.360 1.00 14.46 86 GLU C O 1
ATOM 6562 N N . LEU C 1 87 ? 26.149 -0.460 23.422 1.00 17.05 87 LEU C N 1
ATOM 6563 C CA . LEU C 1 87 ? 26.073 -1.160 24.707 1.00 16.83 87 LEU C CA 1
ATOM 6564 C C . LEU C 1 87 ? 27.407 -1.117 25.433 1.00 17.68 87 LEU C C 1
ATOM 6565 O O . LEU C 1 87 ? 28.418 -1.653 24.959 1.00 21.60 87 LEU C O 1
ATOM 6581 N N . GLY C 1 88 ? 27.453 -0.447 26.578 1.00 16.38 88 GLY C N 1
ATOM 6582 C CA . GLY C 1 88 ? 28.674 -0.368 27.369 1.00 16.20 88 GLY C CA 1
ATOM 6583 C C . GLY C 1 88 ? 29.752 0.459 26.689 1.00 20.57 88 GLY C C 1
ATOM 6584 O O . GLY C 1 88 ? 30.922 0.378 27.035 1.00 21.17 88 GLY C O 1
ATOM 6588 N N . GLY C 1 89 ? 29.348 1.257 25.703 1.00 18.53 89 GLY C N 1
ATOM 6589 C CA . GLY C 1 89 ? 30.261 2.071 24.928 1.00 14.99 89 GLY C CA 1
ATOM 6590 C C . GLY C 1 89 ? 30.265 3.524 25.352 1.00 13.58 89 GLY C C 1
ATOM 6591 O O . GLY C 1 89 ? 30.264 3.845 26.525 1.00 18.24 89 GLY C O 1
ATOM 6595 N N . ALA C 1 90 ? 30.272 4.425 24.365 1.00 13.36 90 ALA C N 1
ATOM 6596 C CA . ALA C 1 90 ? 30.354 5.850 24.649 1.00 13.90 90 ALA C CA 1
ATOM 6597 C C . ALA C 1 90 ? 29.176 6.684 24.159 1.00 12.30 90 ALA C C 1
ATOM 6598 O O . ALA C 1 90 ? 28.934 7.761 24.707 1.00 13.32 90 ALA C O 1
ATOM 6605 N N . ARG C 1 91 ? 28.517 6.225 23.103 1.00 11.69 91 ARG C N 1
ATOM 6606 C CA . ARG C 1 91 ? 27.577 7.077 22.339 1.00 13.05 91 ARG C CA 1
ATOM 6607 C C . ARG C 1 91 ? 26.189 6.510 22.251 1.00 11.87 91 ARG C C 1
ATOM 6608 O O . ARG C 1 91 ? 25.999 5.292 22.169 1.00 11.17 91 ARG C O 1
ATOM 6629 N N . ALA C 1 92 ? 25.210 7.408 22.144 1.00 11.19 92 ALA C N 1
ATOM 6630 C CA . ALA C 1 92 ? 23.836 7.030 21.795 1.00 10.57 92 ALA C CA 1
ATOM 6631 C C . ALA C 1 92 ? 23.192 8.157 21.030 1.00 13.35 92 ALA C C 1
ATOM 6632 O O . ALA C 1 92 ? 23.663 9.303 21.078 1.00 10.65 92 ALA C O 1
ATOM 6639 N N . VAL C 1 93 ? 22.101 7.814 20.355 1.00 11.28 93 VAL C N 1
ATOM 6640 C CA A VAL C 1 93 ? 21.295 8.782 19.651 0.75 9.16 93 VAL C CA 1
ATOM 6641 C CA B VAL C 1 93 ? 21.281 8.741 19.603 0.25 9.22 93 VAL C CA 1
ATOM 6642 C C . VAL C 1 93 ? 19.851 8.605 20.091 1.00 10.24 93 VAL C C 1
ATOM 6643 O O . VAL C 1 93 ? 19.382 7.464 20.295 1.00 10.37 93 VAL C O 1
ATOM 6668 N N . LEU C 1 94 ? 19.168 9.727 20.272 1.00 9.78 94 LEU C N 1
ATOM 6669 C CA . LEU C 1 94 ? 17.744 9.776 20.618 1.00 9.01 94 LEU C CA 1
ATOM 6670 C C . LEU C 1 94 ? 17.037 10.634 19.581 1.00 9.47 94 LEU C C 1
ATOM 6671 O O . LEU C 1 94 ? 17.514 11.746 19.276 1.00 9.97 94 LEU C O 1
ATOM 6687 N N . SER C 1 95 ? 15.919 10.166 19.042 1.00 9.30 95 SER C N 1
ATOM 6688 C CA . SER C 1 95 ? 15.051 11.021 18.256 1.00 7.95 95 SER C CA 1
ATOM 6689 C C . SER C 1 95 ? 13.808 11.311 19.033 1.00 8.87 95 SER C C 1
ATOM 6690 O O . SER C 1 95 ? 13.159 10.390 19.587 1.00 9.64 95 SER C O 1
ATOM 6698 N N . VAL C 1 96 ? 13.417 12.567 19.041 1.00 9.44 96 VAL C N 1
ATOM 6699 C CA . VAL C 1 96 ? 12.171 12.999 19.648 1.00 11.41 96 VAL C CA 1
ATOM 6700 C C . VAL C 1 96 ? 11.044 13.130 18.650 1.00 9.74 96 VAL C C 1
ATOM 6701 O O . VAL C 1 96 ? 9.938 13.494 19.041 1.00 10.23 96 VAL C O 1
ATOM 6714 N N . PHE C 1 97 ? 11.256 12.736 17.416 1.00 9.76 97 PHE C N 1
ATOM 6715 C CA . PHE C 1 97 ? 10.216 12.867 16.387 1.00 9.39 97 PHE C CA 1
ATOM 6716 C C . PHE C 1 97 ? 8.904 12.173 16.768 1.00 11.15 97 PHE C C 1
ATOM 6717 O O . PHE C 1 97 ? 7.831 12.732 16.554 1.00 12.70 97 PHE C O 1
ATOM 6734 N N . ARG C 1 98 ? 8.994 10.967 17.325 1.00 10.81 98 ARG C N 1
ATOM 6735 C CA . ARG C 1 98 ? 7.809 10.170 17.674 1.00 10.39 98 ARG C CA 1
ATOM 6736 C C . ARG C 1 98 ? 7.327 10.477 19.079 1.00 11.91 98 ARG C C 1
ATOM 6737 O O . ARG C 1 98 ? 6.419 9.798 19.584 1.00 11.68 98 ARG C O 1
ATOM 6758 N N . LEU C 1 99 ? 7.891 11.474 19.759 1.00 9.34 99 LEU C N 1
ATOM 6759 C CA . LEU C 1 99 ? 7.515 11.847 21.117 1.00 10.46 99 LEU C CA 1
ATOM 6760 C C . LEU C 1 99 ? 6.767 13.159 21.253 1.00 8.39 99 LEU C C 1
ATOM 6761 O O . LEU C 1 99 ? 6.276 13.456 22.322 1.00 9.93 99 LEU C O 1
ATOM 6777 N N . THR C 1 100 ? 6.707 13.946 20.185 1.00 10.12 100 THR C N 1
ATOM 6778 C CA . THR C 1 100 ? 6.152 15.300 20.293 1.00 10.57 100 THR C CA 1
ATOM 6779 C C . THR C 1 100 ? 4.664 15.246 20.673 1.00 10.47 100 THR C C 1
ATOM 6780 O O . THR C 1 100 ? 3.930 14.337 20.265 1.00 11.62 100 THR C O 1
ATOM 6791 N N . THR C 1 101 ? 4.284 16.185 21.512 1.00 9.96 101 THR C N 1
ATOM 6792 C CA . THR C 1 101 ? 2.891 16.364 21.929 1.00 10.45 101 THR C CA 1
ATOM 6793 C C . THR C 1 101 ? 2.689 17.764 22.460 1.00 12.83 101 THR C C 1
ATOM 6794 O O . THR C 1 101 ? 3.621 18.381 23.014 1.00 12.60 101 THR C O 1
ATOM 6805 N N . ALA C 1 102 ? 1.479 18.297 22.268 1.00 11.34 102 ALA C N 1
ATOM 6806 C CA . ALA C 1 102 ? 1.148 19.615 22.800 1.00 12.28 102 ALA C CA 1
ATOM 6807 C C . ALA C 1 102 ? 1.087 19.670 24.307 1.00 11.20 102 ALA C C 1
ATOM 6808 O O . ALA C 1 102 ? 1.102 20.749 24.905 1.00 12.34 102 ALA C O 1
ATOM 6815 N N . ASP C 1 103 ? 1.005 18.508 24.971 1.00 9.72 103 ASP C N 1
ATOM 6816 C CA . ASP C 1 103 ? 1.130 18.472 26.416 1.00 10.01 103 ASP C CA 1
ATOM 6817 C C . ASP C 1 103 ? 2.620 18.561 26.786 1.00 11.76 103 ASP C C 1
ATOM 6818 O O . ASP C 1 103 ? 3.347 17.569 26.715 1.00 11.34 103 ASP C O 1
ATOM 6827 N N . SER C 1 104 ? 3.064 19.757 27.137 1.00 10.84 104 SER C N 1
ATOM 6828 C CA . SER C 1 104 ? 4.499 20.010 27.302 1.00 12.30 104 SER C CA 1
ATOM 6829 C C . SER C 1 104 ? 5.032 19.207 28.479 1.00 10.83 104 SER C C 1
ATOM 6830 O O . SER C 1 104 ? 6.207 18.785 28.453 1.00 12.50 104 SER C O 1
ATOM 6838 N N . GLU C 1 105 ? 4.251 19.010 29.536 1.00 10.89 105 GLU C N 1
ATOM 6839 C CA . GLU C 1 105 ? 4.672 18.164 30.670 1.00 11.58 105 GLU C CA 1
ATOM 6840 C C . GLU C 1 105 ? 4.894 16.719 30.237 1.00 11.96 105 GLU C C 1
ATOM 6841 O O . GLU C 1 105 ? 5.901 16.065 30.590 1.00 12.00 105 GLU C O 1
ATOM 6853 N N . LEU C 1 106 ? 3.978 16.195 29.446 1.00 10.54 106 LEU C N 1
ATOM 6854 C CA . LEU C 1 106 ? 4.121 14.844 28.904 1.00 10.42 106 LEU C CA 1
ATOM 6855 C C . LEU C 1 106 ? 5.319 14.749 27.961 1.00 11.03 106 LEU C C 1
ATOM 6856 O O . LEU C 1 106 ? 6.060 13.766 28.013 1.00 9.31 106 LEU C O 1
ATOM 6872 N N . TYR C 1 107 ? 5.550 15.770 27.134 1.00 9.22 107 TYR C N 1
ATOM 6873 C CA . TYR C 1 107 ? 6.692 15.808 26.233 1.00 9.35 107 TYR C CA 1
ATOM 6874 C C . TYR C 1 107 ? 7.971 15.705 27.068 1.00 11.13 107 TYR C C 1
ATOM 6875 O O . TYR C 1 107 ? 8.846 14.890 26.773 1.00 10.39 107 TYR C O 1
ATOM 6893 N N . ARG C 1 108 ? 8.082 16.531 28.094 1.00 11.34 108 ARG C N 1
ATOM 6894 C CA . ARG C 1 108 ? 9.262 16.486 28.967 1.00 12.88 108 ARG C CA 1
ATOM 6895 C C . ARG C 1 108 ? 9.446 15.089 29.569 1.00 12.25 108 ARG C C 1
ATOM 6896 O O . ARG C 1 108 ? 10.549 14.525 29.567 1.00 11.89 108 ARG C O 1
ATOM 6917 N N . GLU C 1 109 ? 8.375 14.480 30.033 1.00 11.02 109 GLU C N 1
ATOM 6918 C CA . GLU C 1 109 ? 8.466 13.145 30.662 1.00 10.53 109 GLU C CA 1
ATOM 6919 C C . GLU C 1 109 ? 8.939 12.129 29.624 1.00 10.59 109 GLU C C 1
ATOM 6920 O O . GLU C 1 109 ? 9.807 11.294 29.932 1.00 11.13 109 GLU C O 1
ATOM 6932 N N . ARG C 1 110 ? 8.415 12.171 28.406 1.00 10.60 110 ARG C N 1
ATOM 6933 C CA . ARG C 1 110 ? 8.812 11.270 27.344 1.00 10.11 110 ARG C CA 1
ATOM 6934 C C . ARG C 1 110 ? 10.299 11.438 26.964 1.00 9.63 110 ARG C C 1
ATOM 6935 O O . ARG C 1 110 ? 11.014 10.430 26.825 1.00 10.87 110 ARG C O 1
ATOM 6956 N N . VAL C 1 111 ? 10.735 12.686 26.749 1.00 9.87 111 VAL C N 1
ATOM 6957 C CA . VAL C 1 111 ? 12.105 12.969 26.311 1.00 9.51 111 VAL C CA 1
ATOM 6958 C C . VAL C 1 111 ? 13.056 12.454 27.389 1.00 10.60 111 VAL C C 1
ATOM 6959 O O . VAL C 1 111 ? 14.069 11.816 27.061 1.00 10.20 111 VAL C O 1
ATOM 6972 N N . VAL C 1 112 ? 12.771 12.755 28.645 1.00 9.87 112 VAL C N 1
ATOM 6973 C CA . VAL C 1 112 ? 13.650 12.332 29.733 1.00 9.94 112 VAL C CA 1
ATOM 6974 C C . VAL C 1 112 ? 13.683 10.789 29.804 1.00 11.33 112 VAL C C 1
ATOM 6975 O O . VAL C 1 112 ? 14.751 10.182 29.867 1.00 11.91 112 VAL C O 1
ATOM 6988 N N . LYS C 1 113 ? 12.544 10.135 29.812 1.00 10.24 113 LYS C N 1
ATOM 6989 C CA . LYS C 1 113 ? 12.479 8.663 29.798 1.00 10.54 113 LYS C CA 1
ATOM 6990 C C . LYS C 1 113 ? 13.294 8.031 28.718 1.00 10.17 113 LYS C C 1
ATOM 6991 O O . LYS C 1 113 ? 14.079 7.099 28.970 1.00 11.11 113 LYS C O 1
ATOM 7010 N N . GLU C 1 114 ? 13.144 8.510 27.493 1.00 8.86 114 GLU C N 1
ATOM 7011 C CA . GLU C 1 114 ? 13.799 7.895 26.370 1.00 10.83 114 GLU C CA 1
ATOM 7012 C C . GLU C 1 114 ? 15.318 8.194 26.370 1.00 9.71 114 GLU C C 1
ATOM 7013 O O . GLU C 1 114 ? 16.098 7.339 25.948 1.00 10.97 114 GLU C O 1
ATOM 7025 N N . ALA C 1 115 ? 15.727 9.357 26.888 1.00 10.09 115 ALA C N 1
ATOM 7026 C CA . ALA C 1 115 ? 17.147 9.661 27.035 1.00 8.98 115 ALA C CA 1
ATOM 7027 C C . ALA C 1 115 ? 17.722 8.744 28.074 1.00 11.34 115 ALA C C 1
ATOM 7028 O O . ALA C 1 115 ? 18.813 8.200 27.894 1.00 10.81 115 ALA C O 1
ATOM 7035 N N . VAL C 1 116 ? 17.043 8.607 29.210 1.00 8.95 116 VAL C N 1
ATOM 7036 C CA . VAL C 1 116 ? 17.494 7.699 30.270 1.00 9.25 116 VAL C CA 1
ATOM 7037 C C . VAL C 1 116 ? 17.631 6.246 29.741 1.00 9.62 116 VAL C C 1
ATOM 7038 O O . VAL C 1 116 ? 18.612 5.554 30.045 1.00 11.04 116 VAL C O 1
ATOM 7051 N N . HIS C 1 117 ? 16.697 5.809 28.938 1.00 9.37 117 HIS C N 1
ATOM 7052 C CA . HIS C 1 117 ? 16.754 4.488 28.303 1.00 8.65 117 HIS C CA 1
ATOM 7053 C C . HIS C 1 117 ? 18.025 4.314 27.479 1.00 11.36 117 HIS C C 1
ATOM 7054 O O . HIS C 1 117 ? 18.763 3.330 27.648 1.00 10.62 117 HIS C O 1
ATOM 7068 N N . GLU C 1 118 ? 18.322 5.292 26.619 1.00 9.45 118 GLU C N 1
ATOM 7069 C CA . GLU C 1 118 ? 19.524 5.220 25.775 1.00 11.10 118 GLU C CA 1
ATOM 7070 C C . GLU C 1 118 ? 20.789 5.269 26.620 1.00 9.67 118 GLU C C 1
ATOM 7071 O O . GLU C 1 118 ? 21.706 4.472 26.386 1.00 11.32 118 GLU C O 1
ATOM 7083 N N . ILE C 1 119 ? 20.851 6.158 27.597 1.00 11.15 119 ILE C N 1
ATOM 7084 C CA . ILE C 1 119 ? 22.020 6.247 28.478 1.00 9.33 119 ILE C CA 1
ATOM 7085 C C . ILE C 1 119 ? 22.175 4.950 29.276 1.00 10.19 119 ILE C C 1
ATOM 7086 O O . ILE C 1 119 ? 23.331 4.494 29.510 1.00 11.45 119 ILE C O 1
ATOM 7102 N N . GLY C 1 120 ? 21.082 4.320 29.682 1.00 11.37 120 GLY C N 1
ATOM 7103 C CA . GLY C 1 120 ? 21.165 3.015 30.324 1.00 11.47 120 GLY C CA 1
ATOM 7104 C C . GLY C 1 120 ? 21.874 1.979 29.476 1.00 11.88 120 GLY C C 1
ATOM 7105 O O . GLY C 1 120 ? 22.691 1.214 29.994 1.00 14.43 120 GLY C O 1
ATOM 7109 N N . HIS C 1 121 ? 21.603 1.955 28.192 1.00 13.43 121 HIS C N 1
ATOM 7110 C CA . HIS C 1 121 ? 22.278 1.041 27.291 1.00 13.42 121 HIS C CA 1
ATOM 7111 C C . HIS C 1 121 ? 23.768 1.398 27.264 1.00 14.54 121 HIS C C 1
ATOM 7112 O O . HIS C 1 121 ? 24.628 0.503 27.320 1.00 15.82 121 HIS C O 1
ATOM 7126 N N . VAL C 1 122 ? 24.120 2.681 27.170 1.00 11.77 122 VAL C N 1
ATOM 7127 C CA . VAL C 1 122 ? 25.535 3.066 27.174 1.00 15.61 122 VAL C CA 1
ATOM 7128 C C . VAL C 1 122 ? 26.221 2.568 28.453 1.00 16.39 122 VAL C C 1
ATOM 7129 O O . VAL C 1 122 ? 27.393 2.158 28.431 1.00 17.73 122 VAL C O 1
ATOM 7142 N N . LEU C 1 123 ? 25.507 2.606 29.568 1.00 13.56 123 LEU C N 1
ATOM 7143 C CA . LEU C 1 123 ? 26.013 2.113 30.848 1.00 15.64 123 LEU C CA 1
ATOM 7144 C C . LEU C 1 123 ? 25.903 0.593 30.975 1.00 18.34 123 LEU C C 1
ATOM 7145 O O . LEU C 1 123 ? 26.105 0.034 32.061 1.00 22.88 123 LEU C O 1
ATOM 7161 N N . GLY C 1 124 ? 25.592 -0.079 29.887 1.00 15.82 124 GLY C N 1
ATOM 7162 C CA . GLY C 1 124 ? 25.674 -1.536 29.822 1.00 15.75 124 GLY C CA 1
ATOM 7163 C C . GLY C 1 124 ? 24.422 -2.358 30.018 1.00 23.95 124 GLY C C 1
ATOM 7164 O O . GLY C 1 124 ? 24.469 -3.584 30.027 1.00 21.12 124 GLY C O 1
ATOM 7168 N N . LEU C 1 125 ? 23.277 -1.703 30.162 1.00 16.68 125 LEU C N 1
ATOM 7169 C CA . LEU C 1 125 ? 22.039 -2.415 30.411 1.00 16.46 125 LEU C CA 1
ATOM 7170 C C . LEU C 1 125 ? 21.344 -2.860 29.137 1.00 16.31 125 LEU C C 1
ATOM 7171 O O . LEU C 1 125 ? 21.200 -2.071 28.219 1.00 16.95 125 LEU C O 1
ATOM 7187 N N . LYS C 1 126 ? 20.923 -4.118 29.074 1.00 14.96 126 LYS C N 1
ATOM 7188 C CA . LYS C 1 126 ? 20.049 -4.616 28.038 1.00 18.65 126 LYS C CA 1
ATOM 7189 C C . LYS C 1 126 ? 18.589 -4.321 28.344 1.00 14.92 126 LYS C C 1
ATOM 7190 O O . LYS C 1 126 ? 18.247 -3.837 29.434 1.00 15.44 126 LYS C O 1
ATOM 7209 N N . HIS C 1 127 ? 17.716 -4.639 27.417 1.00 15.40 127 HIS C N 1
ATOM 7210 C CA . HIS C 1 127 ? 16.282 -4.523 27.655 1.00 12.56 127 HIS C CA 1
ATOM 7211 C C . HIS C 1 127 ? 15.865 -5.383 28.835 1.00 14.85 127 HIS C C 1
ATOM 7212 O O . HIS C 1 127 ? 16.460 -6.433 29.111 1.00 16.45 127 HIS C O 1
ATOM 7226 N N . CYS C 1 128 ? 14.837 -4.897 29.504 1.00 13.14 128 CYS C N 1
ATOM 7227 C CA . CYS C 1 128 ? 14.344 -5.446 30.775 1.00 11.74 128 CYS C CA 1
ATOM 7228 C C . CYS C 1 128 ? 12.852 -5.608 30.634 1.00 12.32 128 CYS C C 1
ATOM 7229 O O . CYS C 1 128 ? 12.194 -4.759 30.069 1.00 13.71 128 CYS C O 1
ATOM 7236 N N . SER C 1 129 ? 12.273 -6.716 31.124 1.00 12.30 129 SER C N 1
ATOM 7237 C CA . SER C 1 129 ? 10.836 -6.892 31.061 1.00 13.35 129 SER C CA 1
ATOM 7238 C C . SER C 1 129 ? 10.114 -6.417 32.309 1.00 12.35 129 SER C C 1
ATOM 7239 O O . SER C 1 129 ? 8.888 -6.505 32.394 1.00 15.18 129 SER C O 1
ATOM 7247 N N . ASN C 1 130 ? 10.862 -5.857 33.252 1.00 12.04 130 ASN C N 1
ATOM 7248 C CA . ASN C 1 130 ? 10.282 -5.380 34.489 1.00 11.17 130 ASN C CA 1
ATOM 7249 C C . ASN C 1 130 ? 9.631 -4.019 34.337 1.00 11.01 130 ASN C C 1
ATOM 7250 O O . ASN C 1 130 ? 9.640 -3.444 33.258 1.00 12.44 130 ASN C O 1
ATOM 7261 N N . ASN C 1 131 ? 9.057 -3.524 35.422 1.00 12.38 131 ASN C N 1
ATOM 7262 C CA . ASN C 1 131 ? 8.489 -2.189 35.489 1.00 13.57 131 ASN C CA 1
ATOM 7263 C C . ASN C 1 131 ? 9.682 -1.251 35.594 1.00 10.20 131 ASN C C 1
ATOM 7264 O O . ASN C 1 131 ? 10.147 -0.924 36.691 1.00 12.40 131 ASN C O 1
ATOM 7275 N N . CYS C 1 132 ? 10.182 -0.843 34.425 1.00 10.48 132 CYS C N 1
ATOM 7276 C CA . CYS C 1 132 ? 11.526 -0.332 34.311 1.00 9.07 132 CYS C CA 1
ATOM 7277 C C . CYS C 1 132 ? 11.674 0.501 33.043 1.00 10.83 132 CYS C C 1
ATOM 7278 O O . CYS C 1 132 ? 11.114 0.175 31.990 1.00 10.85 132 CYS C O 1
ATOM 7285 N N . VAL C 1 133 ? 12.478 1.551 33.144 1.00 9.04 133 VAL C N 1
ATOM 7286 C CA . VAL C 1 133 ? 12.774 2.428 32.015 1.00 10.81 133 VAL C CA 1
ATOM 7287 C C . VAL C 1 133 ? 13.470 1.673 30.881 1.00 11.48 133 VAL C C 1
ATOM 7288 O O . VAL C 1 133 ? 13.412 2.106 29.711 1.00 10.54 133 VAL C O 1
ATOM 7301 N N . MET C 1 134 ? 14.104 0.552 31.209 1.00 9.98 134 MET C N 1
ATOM 7302 C CA . MET C 1 134 ? 14.827 -0.256 30.220 1.00 11.26 134 MET C CA 1
ATOM 7303 C C . MET C 1 134 ? 13.932 -1.180 29.440 1.00 11.37 134 MET C C 1
ATOM 7304 O O . MET C 1 134 ? 14.429 -1.934 28.584 1.00 13.72 134 MET C O 1
ATOM 7318 N N . ARG C 1 135 ? 12.609 -1.125 29.631 1.00 10.85 135 ARG C N 1
ATOM 7319 C CA . ARG C 1 135 ? 11.717 -1.874 28.732 1.00 11.05 135 ARG C CA 1
ATOM 7320 C C . ARG C 1 135 ? 11.860 -1.344 27.321 1.00 11.43 135 ARG C C 1
ATOM 7321 O O . ARG C 1 135 ? 11.921 -0.144 27.093 1.00 11.92 135 ARG C O 1
ATOM 7342 N N . PHE C 1 136 ? 11.876 -2.243 26.359 1.00 10.89 136 PHE C N 1
ATOM 7343 C CA . PHE C 1 136 ? 11.678 -1.860 24.986 1.00 9.10 136 PHE C CA 1
ATOM 7344 C C . PHE C 1 136 ? 10.269 -1.285 24.851 1.00 10.01 136 PHE C C 1
ATOM 7345 O O . PHE C 1 136 ? 9.302 -1.878 25.366 1.00 12.94 136 PHE C O 1
ATOM 7362 N N . SER C 1 137 ? 10.095 -0.214 24.090 1.00 9.97 137 SER C N 1
ATOM 7363 C CA . SER C 1 137 ? 8.787 0.382 23.841 1.00 10.23 137 SER C CA 1
ATOM 7364 C C . SER C 1 137 ? 8.453 0.294 22.347 1.00 13.32 137 SER C C 1
ATOM 7365 O O . SER C 1 137 ? 9.093 0.931 21.504 1.00 12.75 137 SER C O 1
ATOM 7373 N N . ASN C 1 138 ? 7.467 -0.503 22.005 1.00 12.61 138 ASN C N 1
ATOM 7374 C CA . ASN C 1 138 ? 7.097 -0.605 20.604 1.00 12.90 138 ASN C CA 1
ATOM 7375 C C . ASN C 1 138 ? 6.585 0.706 20.007 1.00 11.85 138 ASN C C 1
ATOM 7376 O O . ASN C 1 138 ? 6.937 1.069 18.880 1.00 11.98 138 ASN C O 1
ATOM 7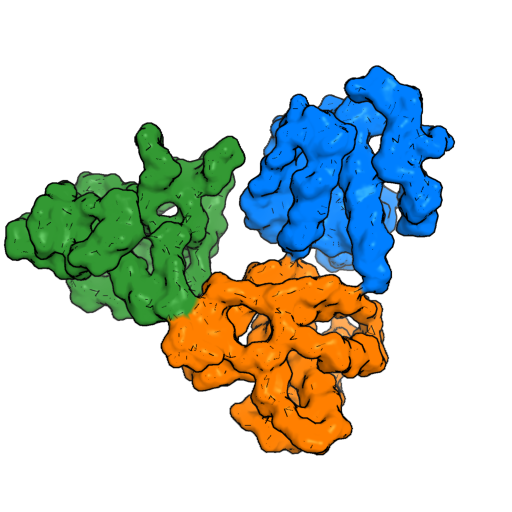387 N N . SER C 1 139 ? 5.700 1.369 20.735 1.00 11.72 139 SER C N 1
ATOM 7388 C CA . SER C 1 139 ? 5.116 2.630 20.342 1.00 10.72 139 SER C CA 1
ATOM 7389 C C . SER C 1 139 ? 5.218 3.613 21.489 1.00 10.25 139 SER C C 1
ATOM 7390 O O . SER C 1 139 ? 5.639 3.274 22.589 1.00 10.69 139 SER C O 1
ATOM 7398 N N . VAL C 1 140 ? 4.888 4.874 21.210 1.00 9.32 140 VAL C N 1
ATOM 7399 C CA . VAL C 1 140 ? 4.907 5.879 22.247 1.00 9.91 140 VAL C CA 1
ATOM 7400 C C . VAL C 1 140 ? 3.892 5.596 23.369 1.00 8.44 140 VAL C C 1
ATOM 7401 O O . VAL C 1 140 ? 4.047 6.053 24.479 1.00 10.67 140 VAL C O 1
ATOM 7414 N N . GLN C 1 141 ? 2.856 4.805 23.055 1.00 9.69 141 GLN C N 1
ATOM 7415 C CA . GLN C 1 141 ? 1.937 4.400 24.105 1.00 10.39 141 GLN C CA 1
ATOM 7416 C C . GLN C 1 141 ? 2.650 3.529 25.138 1.00 9.71 141 GLN C C 1
ATOM 7417 O O . GLN C 1 141 ? 2.378 3.618 26.340 1.00 10.80 141 GLN C O 1
ATOM 7431 N N . ASP C 1 142 ? 3.613 2.739 24.663 1.00 10.31 142 ASP C N 1
ATOM 7432 C CA . ASP C 1 142 ? 4.422 1.938 25.572 1.00 10.80 142 ASP C CA 1
ATOM 7433 C C . ASP C 1 142 ? 5.444 2.776 26.363 1.00 11.22 142 ASP C C 1
ATOM 7434 O O . ASP C 1 142 ? 5.666 2.527 27.557 1.00 9.96 142 ASP C O 1
ATOM 7443 N N . VAL C 1 143 ? 6.012 3.783 25.696 1.00 10.02 143 VAL C N 1
ATOM 7444 C CA . VAL C 1 143 ? 6.844 4.746 26.400 1.00 10.08 143 VAL C CA 1
ATOM 7445 C C . VAL C 1 143 ? 6.079 5.334 27.574 1.00 9.23 143 VAL C C 1
ATOM 7446 O O . VAL C 1 143 ? 6.579 5.372 28.688 1.00 8.64 143 VAL C O 1
ATOM 7459 N N . ASP C 1 144 ? 4.825 5.777 27.312 1.00 8.85 144 ASP C N 1
ATOM 7460 C CA . ASP C 1 144 ? 4.073 6.435 28.370 1.00 9.10 144 ASP C CA 1
ATOM 7461 C C . ASP C 1 144 ? 3.748 5.490 29.538 1.00 8.78 144 ASP C C 1
ATOM 7462 O O . ASP C 1 144 ? 3.674 5.932 30.656 1.00 12.40 144 ASP C O 1
ATOM 7471 N N . ARG C 1 145 ? 3.607 4.191 29.246 1.00 10.70 145 ARG C N 1
ATOM 7472 C CA A ARG C 1 145 ? 3.334 3.204 30.296 0.50 11.32 145 ARG C CA 1
ATOM 7473 C CA B ARG C 1 145 ? 3.322 3.210 30.295 0.50 11.31 145 ARG C CA 1
ATOM 7474 C C . ARG C 1 145 ? 4.517 2.831 31.174 1.00 12.82 145 ARG C C 1
ATOM 7475 O O . ARG C 1 145 ? 4.335 2.401 32.301 1.00 16.29 145 ARG C O 1
ATOM 7516 N N . LYS C 1 146 ? 5.741 2.951 30.673 1.00 10.90 146 LYS C N 1
ATOM 7517 C CA . LYS C 1 146 ? 6.888 2.554 31.490 1.00 10.47 146 LYS C CA 1
ATOM 7518 C C . LYS C 1 146 ? 7.356 3.722 32.359 1.00 10.97 146 LYS C C 1
ATOM 7519 O O . LYS C 1 146 ? 7.109 4.881 32.058 1.00 12.74 146 LYS C O 1
ATOM 7538 N N . PRO C 1 147 ? 8.089 3.425 33.414 1.00 10.84 147 PRO C N 1
ATOM 7539 C CA . PRO C 1 147 ? 8.573 4.493 34.287 1.00 11.24 147 PRO C CA 1
ATOM 7540 C C . PRO C 1 147 ? 9.901 5.061 33.832 1.00 11.23 147 PRO C C 1
ATOM 7541 O O . PRO C 1 147 ? 10.546 4.507 32.968 1.00 10.86 147 PRO C O 1
ATOM 7552 N N . VAL C 1 148 ? 10.280 6.168 34.436 1.00 10.73 148 VAL C N 1
ATOM 7553 C CA . VAL C 1 148 ? 11.575 6.784 34.163 1.00 12.13 148 VAL C CA 1
ATOM 7554 C C .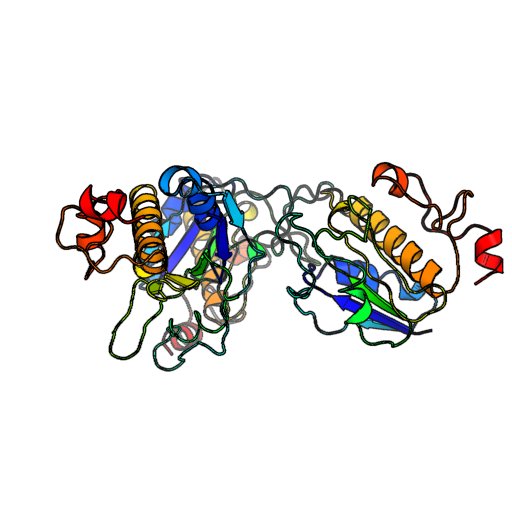 VAL C 1 148 ? 12.681 6.152 34.997 1.00 12.81 148 VAL C C 1
ATOM 7555 O O . VAL C 1 148 ? 13.851 6.334 34.698 1.00 12.74 148 VAL C O 1
ATOM 7568 N N . SER C 1 149 ? 12.297 5.398 36.019 1.00 11.20 149 SER C N 1
ATOM 7569 C CA A SER C 1 149 ? 13.255 4.808 36.947 0.50 11.39 149 SER C CA 1
ATOM 7570 C CA B SER C 1 149 ? 13.248 4.808 36.958 0.50 11.40 149 SER C CA 1
ATOM 7571 C C . SER C 1 149 ? 13.767 3.448 36.512 1.00 12.30 149 SER C C 1
ATOM 7572 O O . SER C 1 149 ? 13.064 2.688 35.832 1.00 11.06 149 SER C O 1
ATOM 7587 N N . PHE C 1 150 ? 14.988 3.115 36.921 1.00 10.68 150 PHE C N 1
ATOM 7588 C CA . PHE C 1 150 ? 15.540 1.771 36.755 1.00 11.19 150 PHE C CA 1
ATOM 7589 C C . PHE C 1 150 ? 14.953 0.877 37.847 1.00 9.69 150 PHE C C 1
ATOM 7590 O O . PHE C 1 150 ? 14.846 1.285 38.999 1.00 12.51 150 PHE C O 1
ATOM 7607 N N . CYS C 1 151 ? 14.531 -0.323 37.467 1.00 10.55 151 CYS C N 1
ATOM 7608 C CA . CYS C 1 151 ? 14.077 -1.311 38.446 1.00 11.54 151 CYS C CA 1
ATOM 7609 C C . CYS C 1 151 ? 15.251 -1.753 39.341 1.00 9.70 151 CYS C C 1
ATOM 7610 O O . CYS C 1 151 ? 16.420 -1.406 39.089 1.00 11.69 151 CYS C O 1
ATOM 7617 N N . ARG C 1 152 ? 14.945 -2.463 40.422 1.00 11.74 152 ARG C N 1
ATOM 7618 C CA . ARG C 1 152 ? 15.961 -2.837 41.398 1.00 11.94 152 ARG C CA 1
ATOM 7619 C C . ARG C 1 152 ? 17.025 -3.711 40.765 1.00 12.03 152 ARG C C 1
ATOM 7620 O O . ARG C 1 152 ? 18.214 -3.604 41.111 1.00 12.77 152 ARG C O 1
ATOM 7641 N N . GLU C 1 153 ? 16.645 -4.561 39.813 1.00 11.75 153 GLU C N 1
ATOM 7642 C CA . GLU C 1 153 ? 17.642 -5.371 39.153 1.00 12.40 153 GLU C CA 1
ATOM 7643 C C . GLU C 1 153 ? 18.593 -4.535 38.307 1.00 12.82 153 GLU C C 1
ATOM 7644 O O . GLU C 1 153 ? 19.797 -4.746 38.338 1.00 13.27 153 GLU C O 1
ATOM 7656 N N . CYS C 1 154 ? 18.059 -3.636 37.486 1.00 10.90 154 CYS C N 1
ATOM 7657 C CA . CYS C 1 154 ? 18.893 -2.804 36.641 1.00 10.95 154 CYS C CA 1
ATOM 7658 C C . CYS C 1 154 ? 19.751 -1.885 37.476 1.00 12.22 154 CYS C C 1
ATOM 7659 O O . CYS C 1 154 ? 20.916 -1.649 37.133 1.00 14.81 154 CYS C O 1
ATOM 7666 N N . ALA C 1 155 ? 19.211 -1.355 38.563 1.00 12.55 155 ALA C N 1
ATOM 7667 C CA . ALA C 1 155 ? 19.970 -0.419 39.384 1.00 14.54 155 ALA C CA 1
ATOM 7668 C C . ALA C 1 155 ? 21.173 -1.118 39.988 1.00 16.40 155 ALA C C 1
ATOM 7669 O O . ALA C 1 155 ? 22.208 -0.460 40.201 1.00 21.07 155 ALA C O 1
ATOM 7676 N N . SER C 1 156 ? 21.063 -2.416 40.268 1.00 14.72 156 SER C N 1
ATOM 7677 C CA . SER C 1 156 ? 22.175 -3.188 40.853 1.00 16.18 156 SER C CA 1
ATOM 7678 C C . SER C 1 156 ? 23.296 -3.408 39.831 1.00 16.54 156 SER C C 1
ATOM 7679 O O . SER C 1 156 ? 24.420 -3.755 40.214 1.00 18.84 156 SER C O 1
ATOM 7687 N N . LYS C 1 157 ? 22.999 -3.245 38.543 1.00 16.98 157 LYS C N 1
ATOM 7688 C CA . LYS C 1 157 ? 23.951 -3.555 37.471 1.00 19.24 157 LYS C CA 1
ATOM 7689 C C . LYS C 1 157 ? 24.654 -2.329 36.910 1.00 20.62 157 LYS C C 1
ATOM 7690 O O . LYS C 1 157 ? 25.611 -2.454 36.145 1.00 21.30 157 LYS C O 1
ATOM 7709 N N . ILE C 1 158 ? 24.167 -1.151 37.245 1.00 23.40 158 ILE C N 1
ATOM 7710 C CA . ILE C 1 158 ? 24.825 0.065 36.804 1.00 25.29 158 ILE C CA 1
ATOM 7711 C C . ILE C 1 158 ? 26.025 0.247 37.709 1.00 25.55 158 ILE C C 1
ATOM 7712 O O . ILE C 1 158 ? 25.890 0.652 38.867 1.00 33.15 158 ILE C O 1
#

Nearest PDB structures (foldseek):
  3zvs-assembly3_C  TM=9.967E-01  e=6.711E-34  Archaeoglobus fulgidus
  2x7m-assembly1_A  TM=9.099E-01  e=1.118E-17  Methanopyrus kandleri AV19
  3lmc-assembly1_A  TM=8.791E-01  e=8.949E-14  Methanocorpusculum labreanum Z
  6nio-assembly1_A  TM=6.680E-01  e=5.508E-01  Yersinia pestis
  7tjb-assembly1_A  TM=2.930E-01  e=1.271E-01  Neisseria gonorrhoeae FA 1090

Solvent-accessible surface area: 23057 Å² total; per-residue (Å²): 96,96,0,32,0,8,6,16,5,14,32,61,83,8,8,91,28,0,30,114,18,0,44,191,62,14,140,13,93,30,29,39,15,33,81,47,102,8,29,135,176,4,82,42,67,107,94,190,13,15,31,0,52,16,4,12,157,107,9,38,97,90,100,0,1,0,0,0,0,8,37,15,0,23,14,184,79,79,111,33,18,19,14,50,24,48,98,44,26,15,42,0,0,0,1,6,48,86,0,24,34,82,81,47,120,53,45,86,78,15,1,8,6,4,0,0,11,9,0,0,25,0,31,31,7,143,95,18,112,51,107,0,0,0,73,107,6,103,36,27,107,40,0,53,161,4,35,58,63,31,19,217,105,6,52,93,142,87,91,24,0,19,0,7,6,16,33,23,89,95,96,0,8,92,10,0,25,106,34,0,45,187,63,16,139,14,97,32,23,57,36,85,76,29,124,8,23,130,176,4,51,11,46,103,93,185,11,31,33,0,56,41,5,4,161,99,11,16,26,13,124,2,2,0,0,0,0,24,96,14,0,26,16,152,78,95,110,32,22,19,14,47,27,44,86,44,22,6,22,0,0,0,1,5,98,90,0,93,48,112,76,69,98,44,24,79,81,16,0,15,22,4,0,0,11,9,0,0,26,4,48,21,12,137,97,20,113,53,107,0,0,0,75,121,7,106,36,24,98,42,0,50,159,4,36,64,64,34,17,212,126,10,22,63,98,59,180,235,92,92,0,32,0,20,6,15,33,26,88,76,98,0,10,52,9,0,26,122,23,0,44,185,74,25,136,13,96,33,70,77,45,114,78,60,114,9,25,95,179,4,36,41,26,96,84,151,12,10,30,0,34,33,5,10,165,106,9,55,100,71,99,0,0,0,0,0,0,23,89,14,0,23,14,189,78,77,112,26,19,18,14,43,27,49,95,48,24,14,35,0,0,0,2,3,102,92,0,88,47,30,57,41,109,50,16,109,72,22,0,10,22,4,0,0,13,9,0,0,27,0,42,37,6,149,94,21,111,51,107,0,0,0,74,111,7,107,40,37,131,51,0,54,187,4,35,66,63,41,19,215,105,7,55,93,144,97

Organism: Archaeoglobus fulgidus (strain ATCC 49558 / DSM 4304 / JCM 9628 / NBRC 100126 / VC-16) (NCBI:txid224325)

Sequence (476 aa):
MKIYIQPLSVNSHTVEVLANSSLPKIFNAEVFVLPASDVSLKCCYNASRRQYNSTCCILRMMLPPIKVTLGVTGKDIYAKGMNFVFGEAELGGARAVLSVFRLTTADSSELYRERVVKEAVHEIGHVLGLKHCSNNCVMRFSNSVQDVDRKPVSFCRECASKIMKIYIQPLSSVNSSHTVEVLANSSLPKIFNAEVFVLPASSDVSLLKCCYNASRRQYNSTCCILRMLPPIKVTLGVTGKDIYAKGMNFVFGEAELGGARAVVLSVFRLTTADSSELYRERVVKEAVHEIGHVLGLKHCSNNCVMRFSNSVQDVDRKPVSFCRECASKIRYMKIYIQPLSVNSSHTVEVLANSSLPKIFNAEVFVLPASDVSLKCCYNASRRQYNSTCCILRMLPPIKVTLGVTGKDIYAKGMNFVFGEAELGGARAVVLSVFRLTTADSELYRERVVKEAVHEIGHVLGLKHCSNNCVMRFSNSVQDVDRRKPVSSFCRECASKI

CATH classification: 3.40.390.10